Protein AF-A0A329RY60-F1 (afdb_monomer_lite)

Foldseek 3Di:
DDDDDDPPPPDDPPVPPPDDQDPVLLLLLLVLCVVQLDDDPVSLVSSLCVSQVPDDPPDDRDDSVRSVVVLVCLCPDDDPDHDPSSVSSVVSVVVSVVVVVVVVVVVVVVVVVVVVVVVVVVVVVVVVVVVVVVVVVVVVVVVVVCVVDDDDDDPPPPDPVVVVVVVVVVVVVVVVVVVVVVVVVVVVVVVVVVVVVVVVVVLQVVLVVVVVVVVVVVPPPPPDDDDDDDDDDDDDDDDDDDDDDDDDDDDDDDDDDDDDDDDDDDDDDDDDDDDPDVVVVVVVVVVVVVVVVVVVVVVVVVVVVVVVVVVVVVVVVVVVVVVVVLVVVLVVLVVVCVVCPPNRDPVSCCSPPVPPPPVVVVVPPDDDDDDDDDDDDDDDDDDDDDDDDDDDDDDDDDDDDDDDDDDDDDDDRDDDDDDDDDDDDDDDDDDDDDDDDDDDD

Radius of gyration: 41.17 Å; chains: 1; bounding box: 92×98×118 Å

InterPro domains:
  IPR049203 Domain of unknown function DUF6818 [PF20681] (38-106)

pLDDT: mean 71.87, std 23.71, range [28.42, 98.38]

Organism: NCBI:txid29920

Sequence (441 aa):
MSSTPTRVRSGRSSKFGTVNYSADEMRRLNAKVRAVLPLASEDWLRVAYQFNHLRPEAVPYREVESLKRKFKKMYCTRGKTLPDYIREAKELRKLINQRLDKVTARETEMETEQEAGDLALKLKLRQMEDEYHRTLEGKRAEAVVAVTSQGQEDRIATSTSGVIAMLRKSVERKRCAAEEQVLDENARVRRERKRRKMEQVLLSIHQEQRDLEVAERGNGAATEGDTEAVETENSLHDAELRTGQQVLPALSAGASTTSSLSVSLCQTTQPSSMQDTPFGMMEMLLQFMTAQQRENAQRLETDQARRVKERRDREERLHEKELRQQREHRELMLAMGTLLGDRFPDSLRHYLNGEDQHQQSTASISVSAPPTDRVVVPTQDKNAESSSSSTQSPAQKPPLSSTTTNRRDTEEDASAEGDCVKTRGEQQAGIRVHDATSAML

Secondary structure (DSSP, 8-state):
--------------TT--PPPPHHHHHHHHHHHHHH---SHHHHHHHHHHHHHT--TTSPP--HHHHHHHHHHHHH---SS--HHHHHHHHHHHHHHHHHHHHHHHHHHHHHHHHHHHHHHHHHHHHHHHHHHHHHHHHHHHHHHHTTS--S--SSS-HHHHHHHHHHHHHHHHHHHHHHHHHHHHHHHHHHHHHHHHHHHHHHHHHHHHHHHHHHHHHSSSS------------------------PPP-------------------PPP-----THHHHHHHHHHHHHHHHHHHHHHHHHHHHHHHHHHHHHHHHHHHHHHHHHHHHHHHHHHHHHHGGGS-HHHHHHHHTHHHHHHHHTTS---PPPP-------------------------------------------------------PPP--PPP------

Structure (mmCIF, N/CA/C/O backbone):
data_AF-A0A329RY60-F1
#
_entry.id   AF-A0A329RY60-F1
#
loop_
_atom_site.group_PDB
_atom_site.id
_atom_site.type_symbol
_atom_site.label_atom_id
_atom_site.label_alt_id
_atom_site.label_comp_id
_atom_site.label_asym_id
_atom_site.label_entity_id
_atom_site.label_seq_id
_atom_site.pdbx_PDB_ins_code
_atom_site.Cartn_x
_atom_site.Cartn_y
_atom_site.Cartn_z
_atom_site.occupancy
_atom_site.B_iso_or_equiv
_atom_site.auth_seq_id
_atom_site.auth_comp_id
_atom_site.auth_asym_id
_atom_site.auth_atom_id
_atom_site.pdbx_PDB_model_num
ATOM 1 N N . MET A 1 1 ? 19.234 -22.062 -63.913 1.00 45.31 1 MET A N 1
ATOM 2 C CA . MET A 1 1 ? 18.334 -21.988 -62.743 1.00 45.31 1 MET A CA 1
ATOM 3 C C . MET A 1 1 ? 19.077 -22.621 -61.580 1.00 45.31 1 MET A C 1
ATOM 5 O O . MET A 1 1 ? 19.127 -23.839 -61.502 1.00 45.31 1 MET A O 1
ATOM 9 N N . SER A 1 2 ? 19.757 -21.811 -60.771 1.00 46.94 2 SER A N 1
ATOM 10 C CA . SER A 1 2 ? 20.676 -22.298 -59.735 1.00 46.94 2 SER A CA 1
ATOM 11 C C . SER A 1 2 ? 20.158 -21.841 -58.377 1.00 46.94 2 SER A C 1
ATOM 13 O O . SER A 1 2 ? 20.358 -20.696 -57.981 1.00 46.94 2 SER A O 1
ATOM 15 N N . SER A 1 3 ? 19.424 -22.727 -57.707 1.00 52.16 3 SER A N 1
ATOM 16 C CA . SER A 1 3 ? 18.869 -22.497 -56.374 1.00 52.16 3 SER A CA 1
ATOM 17 C C . SER A 1 3 ? 19.981 -22.613 -55.335 1.00 52.16 3 SER A C 1
ATOM 19 O O . SER A 1 3 ? 20.473 -23.704 -55.058 1.00 52.16 3 SER A O 1
ATOM 21 N N . THR A 1 4 ? 20.398 -21.487 -54.763 1.00 46.25 4 THR A N 1
ATOM 22 C CA . THR A 1 4 ? 21.324 -21.459 -53.627 1.00 46.25 4 THR A CA 1
ATOM 23 C C . THR A 1 4 ? 20.592 -21.869 -52.344 1.00 46.25 4 THR A C 1
ATOM 25 O O . THR A 1 4 ? 19.560 -21.267 -52.034 1.00 46.25 4 THR A O 1
ATOM 28 N N . PRO A 1 5 ? 21.098 -22.843 -51.568 1.00 57.94 5 PRO A N 1
ATOM 29 C CA . PRO A 1 5 ? 20.473 -23.249 -50.317 1.00 57.94 5 PRO A CA 1
ATOM 30 C C . PRO A 1 5 ? 20.737 -22.202 -49.229 1.00 57.94 5 PRO A C 1
ATOM 32 O O . PRO A 1 5 ? 21.875 -21.948 -48.828 1.00 57.94 5 PRO A O 1
ATOM 35 N N . THR A 1 6 ? 19.667 -21.590 -48.731 1.00 45.56 6 THR A N 1
ATOM 36 C CA . THR A 1 6 ? 19.683 -20.672 -47.592 1.00 45.56 6 THR A CA 1
ATOM 37 C C . THR A 1 6 ? 20.055 -21.447 -46.329 1.00 45.56 6 THR A C 1
ATOM 39 O O . THR A 1 6 ? 19.266 -22.201 -45.763 1.00 45.56 6 THR A O 1
ATOM 42 N N . ARG A 1 7 ? 21.303 -21.274 -45.890 1.00 45.47 7 ARG A N 1
ATOM 43 C CA . ARG A 1 7 ? 21.869 -21.853 -44.669 1.00 45.47 7 ARG A CA 1
ATOM 44 C C . ARG A 1 7 ? 21.156 -21.274 -43.445 1.00 45.47 7 ARG A C 1
ATOM 46 O O . ARG A 1 7 ? 21.480 -20.181 -42.984 1.00 45.47 7 ARG A O 1
ATOM 53 N N . VAL A 1 8 ? 20.193 -22.020 -42.909 1.00 49.44 8 VAL A N 1
ATOM 54 C CA . VAL A 1 8 ? 19.503 -21.698 -41.655 1.00 49.44 8 VAL A CA 1
ATOM 55 C C . VAL A 1 8 ? 20.519 -21.814 -40.516 1.00 49.44 8 VAL A C 1
ATOM 57 O O . VAL A 1 8 ? 20.852 -22.906 -40.059 1.00 49.44 8 VAL A O 1
ATOM 60 N N . ARG A 1 9 ? 21.090 -20.682 -40.085 1.00 45.97 9 ARG A N 1
ATOM 61 C CA . ARG A 1 9 ? 21.931 -20.624 -38.882 1.00 45.97 9 ARG A CA 1
ATOM 62 C C . ARG A 1 9 ? 21.026 -20.827 -37.672 1.00 45.97 9 ARG A C 1
ATOM 64 O O . ARG A 1 9 ? 20.427 -19.882 -37.170 1.00 45.97 9 ARG A O 1
ATOM 71 N N . SER A 1 10 ? 20.937 -22.074 -37.220 1.00 50.34 10 SER A N 1
ATOM 72 C CA . SER A 1 10 ? 20.376 -22.419 -35.918 1.00 50.34 10 SER A CA 1
ATOM 73 C C . SER A 1 10 ? 21.294 -21.831 -34.844 1.00 50.34 10 SER A C 1
ATOM 75 O O . SER A 1 10 ? 22.371 -22.354 -34.552 1.00 50.34 10 SER A O 1
ATOM 77 N N . GLY A 1 11 ? 20.927 -20.646 -34.358 1.00 45.16 11 GLY A N 1
ATOM 78 C CA . GLY A 1 11 ? 21.633 -19.949 -33.295 1.00 45.16 11 GLY A CA 1
ATOM 79 C C . GLY A 1 11 ? 21.548 -20.756 -32.007 1.00 45.16 11 GLY A C 1
ATOM 80 O O . GLY A 1 11 ? 20.460 -21.123 -31.569 1.00 45.16 11 GLY A O 1
ATOM 81 N N . ARG A 1 12 ? 22.715 -21.028 -31.413 1.00 46.03 12 ARG A N 1
ATOM 82 C CA . ARG A 1 12 ? 22.879 -21.614 -30.080 1.00 46.03 12 ARG A CA 1
ATOM 83 C C . ARG A 1 12 ? 21.885 -20.984 -29.099 1.00 46.03 12 ARG A C 1
ATOM 85 O O . ARG A 1 12 ? 21.995 -19.808 -28.761 1.00 46.03 12 ARG A O 1
ATOM 92 N N . SER A 1 13 ? 20.939 -21.798 -28.640 1.00 42.16 13 SER A N 1
ATOM 93 C CA . SER A 1 13 ? 20.063 -21.518 -27.508 1.00 42.16 13 SER A CA 1
ATOM 94 C C . SER A 1 13 ? 20.931 -21.263 -26.272 1.00 42.16 13 SER A C 1
ATOM 96 O O . SER A 1 13 ? 21.461 -22.189 -25.656 1.00 42.16 13 SER A O 1
ATOM 98 N N . SER A 1 14 ? 21.123 -19.985 -25.940 1.00 43.16 14 SER A N 1
ATOM 99 C CA . SER A 1 14 ? 21.472 -19.591 -24.578 1.00 43.16 14 SER A CA 1
ATOM 100 C C . SER A 1 14 ? 20.342 -20.098 -23.688 1.00 43.16 14 SER A C 1
ATOM 102 O O . SER A 1 14 ? 19.174 -19.814 -23.954 1.00 43.16 14 SER A O 1
ATOM 104 N N . LYS A 1 15 ? 20.667 -20.894 -22.669 1.00 56.47 15 LYS A N 1
ATOM 105 C CA . LYS A 1 15 ? 19.678 -21.610 -21.846 1.00 56.47 15 LYS A CA 1
ATOM 106 C C . LYS A 1 15 ? 18.790 -20.679 -20.995 1.00 56.47 15 LYS A C 1
ATOM 108 O O . LYS A 1 15 ? 17.838 -21.154 -20.395 1.00 56.47 15 LYS A O 1
ATOM 113 N N . PHE A 1 16 ? 19.037 -19.366 -21.040 1.00 45.03 16 PHE A N 1
ATOM 114 C CA . PHE A 1 16 ? 18.145 -18.291 -20.581 1.00 45.03 16 PHE A CA 1
ATOM 115 C C . PHE A 1 16 ? 18.113 -17.110 -21.571 1.00 45.03 16 PHE A C 1
ATOM 117 O O . PHE A 1 16 ? 17.988 -15.947 -21.192 1.00 45.03 16 PHE A O 1
ATOM 124 N N . GLY A 1 17 ? 18.264 -17.390 -22.868 1.00 43.44 17 GLY A N 1
ATOM 125 C CA . GLY A 1 17 ? 18.201 -16.377 -23.914 1.00 43.44 17 GLY A CA 1
ATOM 126 C C . GLY A 1 17 ? 16.837 -15.697 -23.893 1.00 43.44 17 GLY A C 1
ATOM 127 O O . GLY A 1 17 ? 15.806 -16.351 -24.041 1.00 43.44 17 GLY A O 1
ATOM 128 N N . THR A 1 18 ? 16.822 -14.381 -23.701 1.00 52.31 18 THR A N 1
ATOM 129 C CA . THR A 1 18 ? 15.623 -13.547 -23.764 1.00 52.31 18 THR A CA 1
ATOM 130 C C . THR A 1 18 ? 15.006 -13.650 -25.158 1.00 52.31 18 THR A C 1
ATOM 132 O O . THR A 1 18 ? 15.324 -12.891 -26.069 1.00 52.31 18 THR A O 1
ATOM 135 N N . VAL A 1 19 ? 14.109 -14.624 -25.342 1.00 73.56 19 VAL A N 1
ATOM 136 C CA . VAL A 1 19 ? 13.348 -14.787 -26.584 1.00 73.56 19 VAL A CA 1
ATOM 137 C C . VAL A 1 19 ? 12.583 -13.490 -26.813 1.00 73.56 19 VAL A C 1
ATOM 139 O O . VAL A 1 19 ? 11.748 -13.111 -25.984 1.00 73.56 19 VAL A O 1
ATOM 142 N N . ASN A 1 20 ? 12.888 -12.797 -27.908 1.00 87.38 20 ASN A N 1
ATOM 143 C CA . ASN A 1 20 ? 12.215 -11.559 -28.274 1.00 87.38 20 ASN A CA 1
ATOM 144 C C . ASN A 1 20 ? 10.708 -11.803 -28.422 1.00 87.38 20 ASN A C 1
ATOM 146 O O . ASN A 1 20 ? 10.288 -12.805 -28.989 1.00 87.38 20 ASN A O 1
ATOM 150 N N . TYR A 1 21 ? 9.897 -10.874 -27.917 1.00 93.38 21 TYR A N 1
ATOM 151 C CA . TYR A 1 21 ? 8.447 -10.920 -28.099 1.00 93.38 21 TYR A CA 1
ATOM 152 C C . TYR A 1 21 ? 8.098 -10.700 -29.575 1.00 93.38 21 TYR A C 1
ATOM 154 O O . TYR A 1 21 ? 8.400 -9.636 -30.128 1.00 93.38 21 TYR A O 1
ATOM 162 N N . SER A 1 22 ? 7.427 -11.677 -30.172 1.00 94.31 22 SER A N 1
ATOM 163 C CA . SER A 1 22 ? 6.819 -11.607 -31.501 1.00 94.31 22 SER A CA 1
ATOM 164 C C . SER A 1 22 ? 5.682 -10.577 -31.566 1.00 94.31 22 SER A C 1
ATOM 166 O O . SER A 1 22 ? 5.142 -10.133 -30.547 1.00 94.31 22 SER A O 1
ATOM 168 N N . ALA A 1 23 ? 5.291 -10.183 -32.782 1.00 95.00 23 ALA A N 1
ATOM 169 C CA . ALA A 1 23 ? 4.187 -9.244 -32.995 1.00 95.00 23 ALA A CA 1
ATOM 170 C C . ALA A 1 23 ? 2.838 -9.782 -32.485 1.00 95.00 23 ALA A C 1
ATOM 172 O O . ALA A 1 23 ? 2.038 -9.016 -31.946 1.00 95.00 23 ALA A O 1
ATOM 173 N N . ASP A 1 24 ? 2.601 -11.090 -32.605 1.00 94.81 24 ASP A N 1
ATOM 174 C CA . ASP A 1 24 ? 1.405 -11.748 -32.071 1.00 94.81 24 ASP A CA 1
ATOM 175 C C . ASP A 1 24 ? 1.390 -11.755 -30.539 1.00 94.81 24 ASP A C 1
ATOM 177 O O . ASP A 1 24 ? 0.361 -11.462 -29.931 1.00 94.81 24 ASP A O 1
ATOM 181 N N . GLU A 1 25 ? 2.533 -12.012 -29.891 1.00 95.25 25 GLU A N 1
ATOM 182 C CA . GLU A 1 25 ? 2.645 -11.902 -28.431 1.00 95.25 25 GLU A CA 1
ATOM 183 C C . GLU A 1 25 ? 2.377 -10.472 -27.948 1.00 95.25 25 GLU A C 1
ATOM 185 O O . GLU A 1 25 ? 1.700 -10.290 -26.938 1.00 95.25 25 GLU A O 1
ATOM 190 N N . MET A 1 26 ? 2.865 -9.456 -28.669 1.00 96.94 26 MET A N 1
ATOM 191 C CA . MET A 1 26 ? 2.612 -8.049 -28.336 1.00 96.94 26 MET A CA 1
ATOM 192 C C . MET A 1 26 ? 1.127 -7.681 -28.471 1.00 96.94 26 MET A C 1
ATOM 194 O O . MET A 1 26 ? 0.567 -7.075 -27.557 1.00 96.94 26 MET A O 1
ATOM 198 N N . ARG A 1 27 ? 0.459 -8.112 -29.551 1.00 97.31 27 ARG A N 1
ATOM 199 C CA . ARG A 1 27 ? -0.997 -7.946 -29.718 1.00 97.31 27 ARG A CA 1
ATOM 200 C C . ARG A 1 27 ? -1.784 -8.668 -28.621 1.00 97.31 27 ARG A C 1
ATOM 202 O O . ARG A 1 27 ? -2.698 -8.094 -28.031 1.00 97.31 27 ARG A O 1
ATOM 209 N N . ARG A 1 28 ? -1.394 -9.901 -28.281 1.00 96.00 28 ARG A N 1
ATOM 210 C CA . ARG A 1 28 ? -2.017 -10.669 -27.192 1.00 96.00 28 ARG A CA 1
ATOM 211 C C . ARG A 1 28 ? -1.848 -9.973 -25.842 1.00 96.00 28 ARG A C 1
ATOM 213 O O . ARG A 1 28 ? -2.803 -9.919 -25.072 1.00 96.00 28 ARG A O 1
ATOM 220 N N . LEU A 1 29 ? -0.667 -9.419 -25.564 1.00 97.38 29 LEU A N 1
ATOM 221 C CA . LEU A 1 29 ? -0.410 -8.660 -24.340 1.00 97.38 29 LEU A CA 1
ATOM 222 C C . LEU A 1 29 ? -1.340 -7.445 -24.237 1.00 97.38 29 LEU A C 1
ATOM 224 O O . LEU A 1 29 ? -1.993 -7.281 -23.209 1.00 97.38 29 LEU A O 1
ATOM 228 N N . ASN A 1 30 ? -1.479 -6.652 -25.303 1.00 98.19 30 ASN A N 1
ATOM 229 C CA . ASN A 1 30 ? -2.420 -5.528 -25.325 1.00 98.19 30 ASN A CA 1
ATOM 230 C C . ASN A 1 30 ? -3.862 -5.971 -25.063 1.00 98.19 30 ASN A C 1
ATOM 232 O O . ASN A 1 30 ? -4.560 -5.334 -24.280 1.00 98.19 30 ASN A O 1
ATOM 236 N N . ALA A 1 31 ? -4.307 -7.082 -25.658 1.00 97.88 31 ALA A N 1
ATOM 237 C CA . ALA A 1 31 ? -5.650 -7.606 -25.422 1.00 97.88 31 ALA A CA 1
ATOM 238 C C . ALA A 1 31 ? -5.891 -7.948 -23.939 1.00 97.88 31 ALA A C 1
ATOM 240 O O . ALA A 1 31 ? -6.952 -7.632 -23.400 1.00 97.88 31 ALA A O 1
ATOM 241 N N . LYS A 1 32 ? -4.901 -8.539 -23.252 1.00 97.94 32 LYS A N 1
ATOM 242 C CA . LYS A 1 32 ? -5.007 -8.853 -21.814 1.00 97.94 32 LYS A CA 1
ATOM 243 C C . LYS A 1 32 ? -4.941 -7.605 -20.935 1.00 97.94 32 LYS A C 1
ATOM 245 O O . LYS A 1 32 ? -5.738 -7.469 -20.012 1.00 97.94 32 LYS A O 1
ATOM 250 N N . VAL A 1 33 ? -4.060 -6.660 -21.256 1.00 98.38 33 VAL A N 1
ATOM 251 C CA . VAL A 1 33 ? -3.988 -5.367 -20.557 1.00 98.38 33 VAL A CA 1
ATOM 252 C C . VAL A 1 33 ? -5.285 -4.575 -20.735 1.00 98.38 33 VAL A C 1
ATOM 254 O O . VAL A 1 33 ? -5.749 -3.970 -19.775 1.00 98.38 33 VAL A O 1
ATOM 257 N N . ARG A 1 34 ? -5.921 -4.624 -21.913 1.00 98.12 34 ARG A N 1
ATOM 258 C CA . ARG A 1 34 ? -7.237 -4.011 -22.146 1.00 98.12 34 ARG A CA 1
ATOM 259 C C . ARG A 1 34 ? -8.328 -4.623 -21.277 1.00 98.12 34 ARG A C 1
ATOM 261 O O . ARG A 1 34 ? -9.167 -3.889 -20.775 1.00 98.12 34 ARG A O 1
ATOM 268 N N . ALA A 1 35 ? -8.331 -5.944 -21.126 1.00 97.50 35 ALA A N 1
ATOM 269 C CA . ALA A 1 35 ? -9.354 -6.636 -20.349 1.00 97.50 35 ALA A CA 1
ATOM 270 C C . ALA A 1 35 ? -9.250 -6.335 -18.845 1.00 97.50 35 ALA A C 1
ATOM 272 O O . ALA A 1 35 ? -10.268 -6.217 -18.173 1.00 97.50 35 ALA A O 1
ATOM 273 N N . VAL A 1 36 ? -8.028 -6.208 -18.318 1.00 97.62 36 VAL A N 1
ATOM 274 C CA . VAL A 1 36 ? -7.795 -6.024 -16.875 1.00 97.62 36 VAL A CA 1
ATOM 275 C C . VAL A 1 36 ? -7.684 -4.544 -16.477 1.00 97.62 36 VAL A C 1
ATOM 277 O O . VAL A 1 36 ? -8.102 -4.175 -15.380 1.00 97.62 36 VAL A O 1
ATOM 280 N N . LEU A 1 37 ? -7.139 -3.694 -17.357 1.00 97.81 37 LEU A N 1
ATOM 281 C CA . LEU A 1 37 ? -6.757 -2.298 -17.089 1.00 97.81 37 LEU A CA 1
ATOM 282 C C . LEU A 1 37 ? -5.990 -2.153 -15.763 1.00 97.81 37 LEU A C 1
ATOM 284 O O . LEU A 1 37 ? -6.506 -1.531 -14.832 1.00 97.81 37 LEU A O 1
ATOM 288 N N . PRO A 1 38 ? -4.790 -2.751 -15.656 1.00 97.75 38 PRO A N 1
ATOM 289 C CA . PRO A 1 38 ? -4.107 -2.923 -14.383 1.00 97.75 38 PRO A CA 1
ATOM 290 C C . PRO A 1 38 ? -3.740 -1.583 -13.737 1.00 97.75 38 PRO A C 1
ATOM 292 O O . PRO A 1 38 ? -3.079 -0.756 -14.369 1.00 97.75 38 PRO A O 1
ATOM 295 N N . LEU A 1 39 ? -4.154 -1.397 -12.480 1.00 95.75 39 LEU A N 1
ATOM 296 C CA . LEU A 1 39 ? -3.794 -0.240 -11.653 1.00 95.75 39 LEU A CA 1
ATOM 297 C C . LEU A 1 39 ? -2.724 -0.609 -10.622 1.00 95.75 39 LEU A C 1
ATOM 299 O O . LEU A 1 39 ? -1.772 0.144 -10.434 1.00 95.75 39 LEU A O 1
ATOM 303 N N . ALA A 1 40 ? -2.865 -1.782 -9.999 1.00 95.12 40 ALA A N 1
ATOM 304 C CA . ALA A 1 40 ? -1.979 -2.268 -8.943 1.00 95.12 40 ALA A CA 1
ATOM 305 C C . ALA A 1 40 ? -1.124 -3.470 -9.389 1.00 95.12 40 ALA A C 1
ATOM 307 O O . ALA A 1 40 ? -1.312 -4.032 -10.475 1.00 95.12 40 ALA A O 1
ATOM 308 N N . SER A 1 41 ? -0.176 -3.883 -8.542 1.00 93.44 41 SER A N 1
ATOM 309 C CA . SER A 1 41 ? 0.667 -5.073 -8.743 1.00 93.44 41 SER A CA 1
ATOM 310 C C . SER A 1 41 ? -0.156 -6.347 -8.924 1.00 93.44 41 SER A C 1
ATOM 312 O O . SER A 1 41 ? 0.159 -7.182 -9.771 1.00 93.44 41 SER A O 1
ATOM 314 N N . GLU A 1 42 ? -1.252 -6.478 -8.182 1.00 96.44 42 GLU A N 1
ATOM 315 C CA . GLU A 1 42 ? -2.107 -7.664 -8.183 1.00 96.44 42 GLU A CA 1
ATOM 316 C C . GLU A 1 42 ? -2.851 -7.817 -9.517 1.00 96.44 42 GLU A C 1
ATOM 318 O O . GLU A 1 42 ? -3.086 -8.929 -9.993 1.00 96.44 42 GLU A O 1
ATOM 323 N N . ASP A 1 43 ? -3.179 -6.708 -10.179 1.00 97.69 43 ASP A N 1
ATOM 324 C CA . ASP A 1 43 ? -3.806 -6.745 -11.499 1.00 97.69 43 ASP A CA 1
ATOM 325 C C . ASP A 1 43 ? -2.834 -7.252 -12.567 1.00 97.69 43 ASP A C 1
ATOM 327 O O . ASP A 1 43 ? -3.223 -7.984 -13.481 1.00 97.69 43 ASP A O 1
ATOM 331 N N . TRP A 1 44 ? -1.548 -6.930 -12.430 1.00 98.00 44 TRP A N 1
ATOM 332 C CA . TRP A 1 44 ? -0.509 -7.462 -13.305 1.00 98.00 44 TRP A CA 1
ATOM 333 C C . TRP A 1 44 ? -0.312 -8.973 -13.135 1.00 98.00 44 TRP A C 1
ATOM 335 O O . TRP A 1 44 ? -0.039 -9.650 -14.130 1.00 98.00 44 TRP A O 1
ATOM 345 N N . LEU A 1 45 ? -0.547 -9.530 -11.938 1.00 97.62 45 LEU A N 1
ATOM 346 C CA . LEU A 1 45 ? -0.615 -10.986 -11.741 1.00 97.62 45 LEU A CA 1
ATOM 347 C C . LEU A 1 45 ? -1.748 -11.603 -12.570 1.00 97.62 45 LEU A C 1
ATOM 349 O O . LEU A 1 45 ? -1.536 -12.612 -13.243 1.00 97.62 45 LEU A O 1
ATOM 353 N N . ARG A 1 46 ? -2.933 -10.974 -12.597 1.00 97.81 46 ARG A N 1
ATOM 354 C CA . ARG A 1 46 ? -4.060 -11.444 -13.428 1.00 97.81 46 ARG A CA 1
ATOM 355 C C . ARG A 1 46 ? -3.735 -11.371 -14.918 1.00 97.81 46 ARG A C 1
ATOM 357 O O . ARG A 1 46 ? -4.050 -12.308 -15.651 1.00 97.81 46 ARG A O 1
ATOM 364 N N . VAL A 1 47 ? -3.083 -10.295 -15.369 1.00 98.06 47 VAL A N 1
ATOM 365 C CA . VAL A 1 47 ? -2.616 -10.168 -16.762 1.00 98.06 47 VAL A CA 1
ATOM 366 C C . VAL A 1 47 ? -1.645 -11.297 -17.104 1.00 98.06 47 VAL A C 1
ATOM 368 O O . VAL A 1 47 ? -1.822 -11.953 -18.130 1.00 98.06 47 VAL A O 1
ATOM 371 N N . ALA A 1 48 ? -0.654 -11.559 -16.248 1.00 97.62 48 ALA A N 1
ATOM 372 C CA . ALA A 1 48 ? 0.327 -12.619 -16.461 1.00 97.62 48 ALA A CA 1
ATOM 373 C C . ALA A 1 48 ? -0.325 -14.006 -16.484 1.00 97.62 48 ALA A C 1
ATOM 375 O O . ALA A 1 48 ? -0.055 -14.797 -17.389 1.00 97.62 48 ALA A O 1
ATOM 376 N N . TYR A 1 49 ? -1.242 -14.275 -15.554 1.00 97.56 49 TYR A N 1
ATOM 377 C CA . TYR A 1 49 ? -2.014 -15.512 -15.529 1.00 97.56 49 TYR A CA 1
ATOM 378 C C . TYR A 1 49 ? -2.784 -15.709 -16.841 1.00 97.56 49 TYR A C 1
ATOM 380 O O . TYR A 1 49 ? -2.596 -16.714 -17.520 1.00 97.56 49 TYR A O 1
ATOM 388 N N . GLN A 1 50 ? -3.573 -14.720 -17.275 1.00 96.81 50 GLN A N 1
ATOM 389 C CA . GLN A 1 50 ? -4.343 -14.816 -18.522 1.00 96.81 50 GLN A CA 1
ATOM 390 C C . GLN A 1 50 ? -3.464 -14.897 -19.778 1.00 96.81 50 GLN A C 1
ATOM 392 O O . GLN A 1 50 ? -3.866 -15.495 -20.779 1.00 96.81 50 GLN A O 1
ATOM 397 N N . PHE A 1 51 ? -2.288 -14.268 -19.759 1.00 96.56 51 PHE A N 1
ATOM 398 C CA . PHE A 1 51 ? -1.338 -14.301 -20.866 1.00 96.56 51 PHE A CA 1
ATOM 399 C C . PHE A 1 51 ? -0.670 -15.673 -21.009 1.00 96.56 51 PHE A C 1
ATOM 401 O O . PHE A 1 51 ? -0.486 -16.137 -22.136 1.00 96.56 51 PHE A O 1
ATOM 408 N N . ASN A 1 52 ? -0.319 -16.305 -19.885 1.00 96.56 52 ASN A N 1
ATOM 409 C CA . ASN A 1 52 ? 0.360 -17.599 -19.845 1.00 96.56 52 ASN A CA 1
ATOM 410 C C . ASN A 1 52 ? -0.607 -18.790 -19.923 1.00 96.56 52 ASN A C 1
ATOM 412 O O . ASN A 1 52 ? -0.218 -19.833 -20.435 1.00 96.56 52 ASN A O 1
ATOM 416 N N . HIS A 1 53 ? -1.851 -18.644 -19.459 1.00 93.94 53 HIS A N 1
ATOM 417 C CA . HIS A 1 53 ? -2.837 -19.729 -19.456 1.00 93.94 53 HIS A CA 1
ATOM 418 C C . HIS A 1 53 ? -3.274 -20.142 -20.870 1.00 93.94 53 HIS A C 1
ATOM 420 O O . HIS A 1 53 ? -3.428 -21.323 -21.149 1.00 93.94 53 HIS A O 1
ATOM 426 N N . LEU A 1 54 ? -3.421 -19.179 -21.788 1.00 86.38 54 LEU A N 1
ATOM 427 C CA . LEU A 1 54 ? -3.837 -19.419 -23.182 1.00 86.38 54 LEU A CA 1
ATOM 428 C C . LEU A 1 54 ? -2.650 -19.422 -24.156 1.00 86.38 54 LEU A C 1
ATOM 430 O O . LEU A 1 54 ? -2.745 -18.957 -25.294 1.00 86.38 54 LEU A O 1
ATOM 434 N N . ARG A 1 55 ? -1.488 -19.853 -23.677 1.00 88.12 55 ARG A N 1
ATOM 435 C CA . ARG A 1 55 ? -0.232 -19.771 -24.412 1.00 88.12 55 ARG A CA 1
ATOM 436 C C . ARG A 1 55 ? -0.029 -21.036 -25.263 1.00 88.12 55 ARG A C 1
ATOM 438 O O . ARG A 1 55 ? -0.110 -22.129 -24.712 1.00 88.12 55 ARG A O 1
ATOM 445 N N . PRO A 1 56 ? 0.309 -20.918 -26.562 1.00 88.00 56 PRO A N 1
ATOM 446 C CA . PRO A 1 56 ? 0.785 -22.059 -27.340 1.00 88.00 56 PRO A CA 1
ATOM 447 C C . PRO A 1 56 ? 2.034 -22.670 -26.698 1.00 88.00 56 PRO A C 1
ATOM 449 O O . PRO A 1 56 ? 2.871 -21.944 -26.157 1.00 88.00 56 PRO A O 1
ATOM 452 N N . GLU A 1 57 ? 2.195 -23.986 -26.796 1.00 87.25 57 GLU A N 1
ATOM 453 C CA . GLU A 1 57 ? 3.301 -24.712 -26.158 1.00 87.25 57 GLU A CA 1
ATOM 454 C C . GLU A 1 57 ? 4.685 -24.174 -26.569 1.00 87.25 57 GLU A C 1
ATOM 456 O O . GLU A 1 57 ? 5.579 -24.060 -25.734 1.00 87.25 57 GLU A O 1
ATOM 461 N N . ALA A 1 58 ? 4.815 -23.717 -27.821 1.00 85.38 58 ALA A N 1
ATOM 462 C CA . ALA A 1 58 ? 6.038 -23.142 -28.387 1.00 85.38 58 ALA A CA 1
ATOM 463 C C . ALA A 1 58 ? 6.431 -21.758 -27.832 1.00 85.38 58 ALA A C 1
ATOM 465 O O . ALA A 1 58 ? 7.571 -21.324 -28.001 1.00 85.38 58 ALA A O 1
ATOM 466 N N . VAL A 1 59 ? 5.505 -21.026 -27.208 1.00 86.00 59 VAL A N 1
ATOM 467 C CA . VAL A 1 59 ? 5.810 -19.712 -26.629 1.00 86.00 59 VAL A CA 1
ATOM 468 C C . VAL A 1 59 ? 6.351 -19.930 -25.212 1.00 86.00 59 VAL A C 1
ATOM 470 O O . VAL A 1 59 ? 5.769 -20.711 -24.472 1.00 86.00 59 VAL A O 1
ATOM 473 N N . PRO A 1 60 ? 7.442 -19.280 -24.782 1.00 90.56 60 PRO A N 1
ATOM 474 C CA . PRO A 1 60 ? 7.961 -19.455 -23.428 1.00 90.56 60 PRO A CA 1
ATOM 475 C C . PRO A 1 60 ? 7.085 -18.756 -22.380 1.00 90.56 60 PRO A C 1
ATOM 477 O O . PRO A 1 60 ? 6.371 -17.791 -22.670 1.00 90.56 60 PRO A O 1
ATOM 480 N N . TYR A 1 61 ? 7.162 -19.232 -21.136 1.00 94.62 61 TYR A N 1
ATOM 481 C CA . TYR A 1 61 ? 6.513 -18.583 -19.996 1.00 94.62 61 TYR A CA 1
ATOM 482 C C . TYR A 1 61 ? 7.073 -17.172 -19.793 1.00 94.62 61 TYR A C 1
ATOM 484 O O . TYR A 1 61 ? 8.282 -16.963 -19.913 1.00 94.62 61 TYR A O 1
ATOM 492 N N . ARG A 1 62 ? 6.202 -16.200 -19.497 1.00 95.19 62 ARG A N 1
ATOM 493 C CA . ARG A 1 62 ? 6.607 -14.812 -19.241 1.00 95.19 62 ARG A CA 1
ATOM 494 C C . ARG A 1 62 ? 6.186 -14.375 -17.850 1.00 95.19 62 ARG A C 1
ATOM 496 O O . ARG A 1 62 ? 5.004 -14.390 -17.516 1.00 95.19 62 ARG A O 1
ATOM 503 N N . GLU A 1 63 ? 7.162 -13.941 -17.070 1.00 96.44 63 GLU A N 1
ATOM 504 C CA . GLU A 1 63 ? 6.939 -13.352 -15.756 1.00 96.44 63 GLU A CA 1
ATOM 505 C C . GLU A 1 63 ? 6.267 -11.983 -15.841 1.00 96.44 63 GLU A C 1
ATOM 507 O O . GLU A 1 63 ? 6.350 -11.271 -16.848 1.00 96.44 63 GLU A O 1
ATOM 512 N N . VAL A 1 64 ? 5.647 -11.598 -14.730 1.00 97.56 64 VAL A N 1
ATOM 513 C CA . VAL A 1 64 ? 4.902 -10.347 -14.560 1.00 97.56 64 VAL A CA 1
ATOM 514 C C . VAL A 1 64 ? 5.771 -9.141 -14.904 1.00 97.56 64 VAL A C 1
ATOM 516 O O . VAL A 1 64 ? 5.380 -8.303 -15.719 1.00 97.56 64 VAL A O 1
ATOM 519 N N . GLU A 1 65 ? 6.991 -9.094 -14.369 1.00 96.94 65 GLU A N 1
ATOM 520 C CA . GLU A 1 65 ? 7.914 -7.984 -14.608 1.00 96.94 65 GLU A CA 1
ATOM 521 C C . GLU A 1 65 ? 8.408 -7.932 -16.056 1.00 96.94 65 GLU A C 1
ATOM 523 O O . GLU A 1 65 ? 8.558 -6.853 -16.633 1.00 96.94 65 GLU A O 1
ATOM 528 N N . SER A 1 66 ? 8.568 -9.088 -16.707 1.00 96.00 66 SER A N 1
ATOM 529 C CA . SER A 1 66 ? 8.893 -9.149 -18.137 1.00 96.00 66 SER A CA 1
ATOM 530 C C . SER A 1 66 ? 7.777 -8.539 -18.992 1.00 96.00 66 SER A C 1
ATOM 532 O O . SER A 1 66 ? 8.051 -7.740 -19.895 1.00 96.00 66 SER A O 1
ATOM 534 N N . LEU A 1 67 ? 6.515 -8.847 -18.674 1.00 97.06 67 LEU A N 1
ATOM 535 C CA . LEU A 1 67 ? 5.346 -8.287 -19.357 1.00 97.06 67 LEU A CA 1
ATOM 536 C C . LEU A 1 67 ? 5.204 -6.781 -19.098 1.00 97.06 67 LEU A C 1
ATOM 538 O O . LEU A 1 67 ? 4.998 -6.026 -20.051 1.00 97.06 67 LEU A O 1
ATOM 542 N N . LYS A 1 68 ? 5.387 -6.328 -17.849 1.00 97.69 68 LYS A N 1
ATOM 543 C CA . LYS A 1 68 ? 5.387 -4.900 -17.476 1.00 97.69 68 LYS A CA 1
ATOM 544 C C . LYS A 1 68 ? 6.453 -4.126 -18.241 1.00 97.69 68 LYS A C 1
ATOM 546 O O . LYS A 1 68 ? 6.133 -3.143 -18.914 1.00 97.69 68 LYS A O 1
ATOM 551 N N . ARG A 1 69 ? 7.708 -4.593 -18.213 1.00 97.56 69 ARG A N 1
ATOM 552 C CA . ARG A 1 69 ? 8.824 -3.975 -18.950 1.00 97.56 69 ARG A CA 1
ATOM 553 C C . ARG A 1 69 ? 8.550 -3.940 -20.447 1.00 97.56 69 ARG A C 1
ATOM 555 O O . ARG A 1 69 ? 8.773 -2.910 -21.089 1.00 97.56 69 ARG A O 1
ATOM 562 N N . LYS A 1 70 ? 8.025 -5.029 -21.018 1.00 97.38 70 LYS A N 1
ATOM 563 C CA . LYS A 1 70 ? 7.692 -5.075 -22.445 1.00 97.38 70 LYS A CA 1
ATOM 564 C C . LYS A 1 70 ? 6.574 -4.094 -22.797 1.00 97.38 70 LYS A C 1
ATOM 566 O O . LYS A 1 70 ? 6.734 -3.348 -23.761 1.00 97.38 70 LYS A O 1
ATOM 571 N N . PHE A 1 71 ? 5.494 -4.043 -22.021 1.00 98.25 71 PHE A N 1
ATOM 572 C CA . PHE A 1 71 ? 4.399 -3.090 -22.217 1.00 98.25 71 PHE A CA 1
ATOM 573 C C . PHE A 1 71 ? 4.875 -1.637 -22.090 1.00 98.25 71 PHE A C 1
ATOM 575 O O . PHE A 1 71 ? 4.590 -0.824 -22.971 1.00 98.25 71 PHE A O 1
ATOM 582 N N . LYS A 1 72 ? 5.698 -1.337 -21.072 1.00 98.06 72 LYS A N 1
ATOM 583 C CA . LYS A 1 72 ? 6.382 -0.043 -20.899 1.00 98.06 72 LYS A CA 1
ATOM 584 C C . LYS A 1 72 ? 7.181 0.344 -22.132 1.00 98.06 72 LYS A C 1
ATOM 586 O O . LYS A 1 72 ? 6.992 1.429 -22.678 1.00 98.06 72 LYS A O 1
ATOM 591 N N . LYS A 1 73 ? 8.005 -0.574 -22.636 1.00 97.38 73 LYS A N 1
ATOM 592 C CA . LYS A 1 73 ? 8.776 -0.361 -23.864 1.00 97.38 73 LYS A CA 1
ATOM 593 C C . LYS A 1 73 ? 7.873 -0.082 -25.071 1.00 97.38 73 LYS A C 1
ATOM 595 O O . LYS A 1 73 ? 8.193 0.812 -25.853 1.00 97.38 73 LYS A O 1
ATOM 600 N N . MET A 1 74 ? 6.745 -0.785 -25.214 1.00 97.62 74 MET A N 1
ATOM 601 C CA . MET A 1 74 ? 5.799 -0.547 -26.312 1.00 97.62 74 MET A CA 1
ATOM 602 C C . MET A 1 74 ? 5.243 0.878 -26.271 1.00 97.62 74 MET A C 1
ATOM 604 O O . MET A 1 74 ? 5.471 1.632 -27.213 1.00 97.62 74 MET A O 1
ATOM 608 N N . TYR A 1 75 ? 4.588 1.300 -25.184 1.00 97.69 75 TYR A N 1
ATOM 609 C CA . TYR A 1 75 ? 3.963 2.628 -25.173 1.00 97.69 75 TYR A CA 1
ATOM 610 C C . TYR A 1 75 ? 4.980 3.784 -25.128 1.00 97.69 75 TYR A C 1
ATOM 612 O O . TYR A 1 75 ? 4.664 4.887 -25.575 1.00 97.69 75 TYR A O 1
ATOM 620 N N . CYS A 1 76 ? 6.208 3.557 -24.647 1.00 97.25 76 CYS A N 1
ATOM 621 C CA . CYS A 1 76 ? 7.282 4.555 -24.691 1.00 97.25 76 CYS A 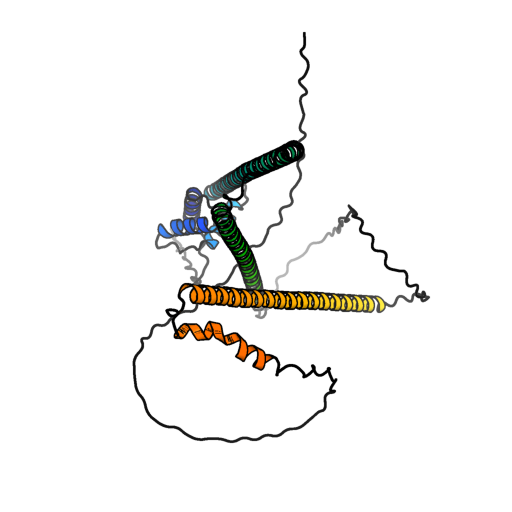CA 1
ATOM 622 C C . CYS A 1 76 ? 7.943 4.692 -26.073 1.00 97.25 76 CYS A C 1
ATOM 624 O O . CYS A 1 76 ? 8.657 5.669 -26.300 1.00 97.25 76 CYS A O 1
ATOM 626 N N . THR A 1 77 ? 7.725 3.752 -27.000 1.00 96.44 77 THR A N 1
ATOM 627 C CA . THR A 1 77 ? 8.353 3.794 -28.329 1.00 96.44 77 THR A CA 1
ATOM 628 C C . THR A 1 77 ? 7.926 5.056 -29.089 1.00 96.44 77 THR A C 1
ATOM 630 O O . THR A 1 77 ? 6.735 5.365 -29.217 1.00 96.44 77 THR A O 1
ATOM 633 N N . ARG A 1 78 ? 8.903 5.813 -29.599 1.00 95.38 78 ARG A N 1
ATOM 634 C CA . ARG A 1 78 ? 8.700 7.045 -30.379 1.00 95.38 78 ARG A CA 1
ATOM 635 C C . ARG A 1 78 ? 8.993 6.768 -31.853 1.00 95.38 78 ARG A C 1
ATOM 637 O O . ARG A 1 78 ? 9.912 6.025 -32.166 1.00 95.38 78 ARG A O 1
ATOM 644 N N . GLY A 1 79 ? 8.203 7.352 -32.746 1.00 92.44 79 GLY A N 1
ATOM 645 C CA . GLY A 1 79 ? 8.337 7.167 -34.190 1.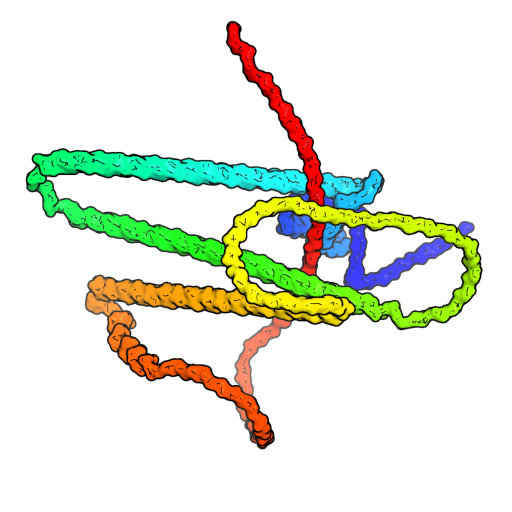00 92.44 79 GLY A CA 1
ATOM 646 C C . GLY A 1 79 ? 7.176 7.817 -34.935 1.00 92.44 79 GLY A C 1
ATOM 647 O O . GLY A 1 79 ? 6.098 7.973 -34.360 1.00 92.44 79 GLY A O 1
ATOM 648 N N . LYS A 1 80 ? 7.410 8.217 -36.192 1.00 90.12 80 LYS A N 1
ATOM 649 C CA . LYS A 1 80 ? 6.381 8.805 -37.071 1.00 90.12 80 LYS A CA 1
ATOM 650 C C . LYS A 1 80 ? 5.410 7.732 -37.581 1.00 90.12 80 LYS A C 1
ATOM 652 O O . LYS A 1 80 ? 4.205 7.944 -37.585 1.00 90.12 80 LYS A O 1
ATOM 657 N N . THR A 1 81 ? 5.934 6.560 -37.935 1.00 95.50 81 THR A N 1
ATOM 658 C CA . THR A 1 81 ? 5.180 5.388 -38.393 1.00 95.50 81 THR A CA 1
ATOM 659 C C . THR A 1 81 ? 5.237 4.295 -37.325 1.00 95.50 81 THR A C 1
ATOM 661 O O . THR A 1 81 ? 6.223 3.576 -37.184 1.00 95.50 81 THR A O 1
ATOM 664 N N . LEU A 1 82 ? 4.189 4.208 -36.503 1.00 95.25 82 LEU A N 1
ATOM 665 C CA . LEU A 1 82 ? 4.104 3.234 -35.412 1.00 95.25 82 LEU A CA 1
ATOM 666 C C . LEU A 1 82 ? 3.248 2.032 -35.841 1.00 95.25 82 LEU A C 1
ATOM 668 O O . LEU A 1 82 ? 2.108 2.251 -36.267 1.00 95.25 82 LEU A O 1
ATOM 672 N N . PRO A 1 83 ? 3.741 0.788 -35.670 1.00 96.69 83 PRO A N 1
ATOM 673 C CA . PRO A 1 83 ? 2.926 -0.415 -35.813 1.00 96.69 83 PRO A CA 1
ATOM 674 C C . PRO A 1 83 ? 1.669 -0.363 -34.937 1.00 96.69 83 PRO A C 1
ATOM 676 O O . PRO A 1 83 ? 1.694 0.208 -33.842 1.00 96.69 83 PRO A O 1
ATOM 679 N N . ASP A 1 84 ? 0.584 -0.997 -35.384 1.00 97.69 84 ASP A N 1
ATOM 680 C CA . ASP A 1 84 ? -0.733 -0.868 -34.742 1.00 97.69 84 ASP A CA 1
ATOM 681 C C . ASP A 1 84 ? -0.732 -1.304 -33.270 1.00 97.69 84 ASP A C 1
ATOM 683 O O . ASP A 1 84 ? -1.273 -0.602 -32.419 1.00 97.69 84 ASP A O 1
ATOM 687 N N . TYR A 1 85 ? -0.013 -2.376 -32.925 1.00 97.19 85 TYR A N 1
ATOM 688 C CA . TYR A 1 85 ? 0.124 -2.827 -31.534 1.00 97.19 85 TYR A CA 1
ATOM 689 C C . TYR A 1 85 ? 0.853 -1.809 -30.633 1.00 97.19 85 TYR A C 1
ATOM 691 O O . TYR A 1 85 ? 0.636 -1.777 -29.424 1.00 97.19 85 TYR A O 1
ATOM 699 N N . ILE A 1 86 ? 1.708 -0.941 -31.183 1.00 97.94 86 ILE A N 1
ATOM 700 C CA . ILE A 1 86 ? 2.344 0.136 -30.408 1.00 97.94 86 ILE A CA 1
ATOM 701 C C . ILE A 1 86 ? 1.362 1.287 -30.183 1.00 97.94 86 ILE A C 1
ATOM 703 O O . ILE A 1 86 ? 1.312 1.850 -29.087 1.00 97.94 86 ILE A O 1
ATOM 707 N N . ARG A 1 87 ? 0.574 1.634 -31.207 1.00 97.94 87 ARG A N 1
ATOM 708 C CA . ARG A 1 87 ? -0.479 2.657 -31.107 1.00 97.94 87 ARG A CA 1
ATOM 709 C C . ARG A 1 87 ? -1.507 2.265 -30.051 1.00 97.94 87 ARG A C 1
ATOM 711 O O . ARG A 1 87 ? -1.801 3.045 -29.152 1.00 97.94 87 ARG A O 1
ATOM 718 N N . GLU A 1 88 ? -1.930 1.012 -30.098 1.00 98.12 88 GLU A N 1
ATOM 719 C CA . GLU A 1 88 ? -2.853 0.416 -29.147 1.00 98.12 88 GLU A CA 1
ATOM 720 C C . GLU A 1 88 ? -2.312 0.436 -27.708 1.00 98.12 88 GLU A C 1
ATOM 722 O O . GLU A 1 88 ? -3.014 0.843 -26.786 1.00 98.12 88 GLU A O 1
ATOM 727 N N . ALA A 1 89 ? -1.040 0.082 -27.494 1.00 98.19 89 ALA A N 1
ATOM 728 C CA . ALA A 1 89 ? -0.428 0.147 -26.164 1.00 98.19 89 ALA A CA 1
ATOM 729 C C . ALA A 1 89 ? -0.440 1.578 -25.586 1.00 98.19 89 ALA A C 1
ATOM 731 O O . ALA A 1 89 ? -0.638 1.766 -24.383 1.00 98.19 89 ALA A O 1
ATOM 732 N N . LYS A 1 90 ? -0.264 2.602 -26.434 1.00 98.38 90 LYS A N 1
ATOM 733 C CA . LYS A 1 90 ? -0.361 4.014 -26.023 1.00 98.38 90 LYS A CA 1
ATOM 734 C C . LYS A 1 90 ? -1.783 4.409 -25.639 1.00 98.38 90 LYS A C 1
ATOM 736 O O . LYS A 1 90 ? -1.958 5.127 -24.656 1.00 98.38 90 LYS A O 1
ATOM 741 N N . GLU A 1 91 ? -2.785 3.951 -26.379 1.00 98.19 91 GLU A N 1
ATOM 742 C CA . GLU A 1 91 ? -4.196 4.168 -26.039 1.00 98.19 91 GLU A CA 1
ATOM 743 C C . GLU A 1 91 ? -4.561 3.486 -24.720 1.00 98.19 91 GLU A C 1
ATOM 745 O O . GLU A 1 91 ? -5.152 4.113 -23.843 1.00 98.19 91 GLU A O 1
ATOM 750 N N . LEU A 1 92 ? -4.111 2.246 -24.518 1.00 98.31 92 LEU A N 1
ATOM 751 C CA . LEU A 1 92 ? -4.289 1.532 -23.256 1.00 98.31 92 LEU A CA 1
ATOM 752 C C . LEU A 1 92 ? -3.620 2.253 -22.091 1.00 98.31 92 LEU A C 1
ATOM 754 O O . LEU A 1 92 ? -4.211 2.346 -21.019 1.00 98.31 92 LEU A O 1
ATOM 758 N N . ARG A 1 93 ? -2.432 2.837 -22.291 1.00 98.06 93 ARG A N 1
ATOM 759 C CA . ARG A 1 93 ? -1.799 3.653 -21.250 1.00 98.06 93 ARG A CA 1
ATOM 760 C C . ARG A 1 93 ? -2.658 4.862 -20.866 1.00 98.06 93 ARG A C 1
ATOM 762 O O . ARG A 1 93 ? -2.748 5.172 -19.680 1.00 98.06 93 ARG A O 1
ATOM 769 N N . LYS A 1 94 ? -3.300 5.522 -21.836 1.00 98.06 94 LYS A N 1
ATOM 770 C CA . LYS A 1 94 ? -4.236 6.627 -21.563 1.00 98.06 94 LYS A CA 1
ATOM 771 C C . LYS A 1 94 ? -5.461 6.145 -20.787 1.00 98.06 94 LYS A C 1
ATOM 773 O O . LYS A 1 94 ? -5.838 6.799 -19.825 1.00 98.06 94 LYS A O 1
ATOM 778 N N . LEU A 1 95 ? -6.034 4.999 -21.157 1.00 97.94 95 LEU A N 1
ATOM 779 C CA . LEU A 1 95 ? -7.185 4.414 -20.457 1.00 97.94 95 LEU A CA 1
ATOM 780 C C . LEU A 1 95 ? -6.852 4.006 -19.017 1.00 97.94 95 LEU A C 1
ATOM 782 O O . LEU A 1 95 ? -7.648 4.253 -18.117 1.00 97.94 95 LEU A O 1
ATOM 786 N N . ILE A 1 96 ? -5.669 3.428 -18.787 1.00 97.75 96 ILE A N 1
ATOM 787 C CA . ILE A 1 96 ? -5.187 3.092 -17.439 1.00 97.75 96 ILE A CA 1
ATOM 788 C C . ILE A 1 96 ? -5.048 4.362 -16.595 1.00 97.75 96 ILE A C 1
ATOM 790 O O . ILE A 1 96 ? -5.571 4.405 -15.487 1.00 97.75 96 ILE A O 1
ATOM 794 N N . ASN A 1 97 ? -4.408 5.409 -17.128 1.00 97.25 97 ASN A N 1
ATOM 795 C CA . ASN A 1 97 ? -4.283 6.685 -16.417 1.00 97.25 97 ASN A CA 1
ATOM 796 C C . ASN A 1 97 ? -5.663 7.313 -16.143 1.00 97.25 97 ASN A C 1
ATOM 798 O O . ASN A 1 97 ? -5.931 7.715 -15.023 1.00 97.25 97 ASN A O 1
ATOM 802 N N . GLN A 1 98 ? -6.580 7.307 -17.116 1.00 97.06 98 GLN A N 1
ATOM 803 C CA . GLN A 1 98 ? -7.936 7.832 -16.925 1.00 97.06 98 GLN A CA 1
ATOM 804 C C . GLN A 1 98 ? -8.705 7.065 -15.841 1.00 97.06 98 GLN A C 1
ATOM 806 O O . GLN A 1 98 ? -9.495 7.646 -15.099 1.00 97.06 98 GLN A O 1
ATOM 811 N N . ARG A 1 99 ? -8.515 5.744 -15.757 1.00 94.81 99 ARG A N 1
ATOM 812 C CA . ARG A 1 99 ? -9.097 4.931 -14.687 1.00 94.81 99 ARG A CA 1
ATOM 813 C C . ARG A 1 99 ? -8.478 5.287 -13.336 1.00 94.81 99 ARG A C 1
ATOM 815 O O . ARG A 1 99 ? -9.224 5.380 -12.370 1.00 94.81 99 ARG A O 1
ATOM 822 N N . LEU A 1 100 ? -7.163 5.498 -13.282 1.00 94.56 100 LEU A N 1
ATOM 823 C CA . LEU A 1 100 ? -6.465 5.920 -12.069 1.00 94.56 100 LEU A CA 1
ATOM 824 C C . LEU A 1 100 ? -7.009 7.260 -11.563 1.00 94.56 100 LEU A C 1
ATOM 826 O O . LEU A 1 100 ? -7.437 7.326 -10.419 1.00 94.56 100 LEU A O 1
ATOM 830 N N . ASP A 1 101 ? -7.111 8.260 -12.442 1.00 92.50 101 ASP A N 1
ATOM 831 C CA . ASP A 1 101 ? -7.629 9.592 -12.103 1.00 92.50 101 ASP A CA 1
ATOM 832 C C . ASP A 1 101 ? -9.068 9.522 -11.552 1.00 92.50 101 ASP A C 1
ATOM 834 O O . ASP A 1 101 ? -9.425 10.211 -10.597 1.00 92.50 101 ASP A O 1
ATOM 838 N N . LYS A 1 102 ? -9.905 8.642 -12.121 1.00 93.25 102 LYS A N 1
ATOM 839 C CA . LYS A 1 102 ? -11.276 8.396 -11.637 1.00 93.25 102 LYS A CA 1
ATOM 840 C C . LYS A 1 102 ? -11.317 7.723 -10.267 1.00 93.25 102 LYS A C 1
ATOM 842 O O . LYS A 1 102 ? -12.228 8.001 -9.495 1.00 93.25 102 LYS A O 1
ATOM 847 N N . VAL A 1 103 ? -10.394 6.803 -9.988 1.00 91.56 103 VAL A N 1
ATOM 848 C CA . VAL A 1 103 ? -10.305 6.147 -8.674 1.00 91.56 103 VAL A CA 1
ATOM 849 C C . VAL A 1 103 ? -9.871 7.166 -7.627 1.00 91.56 103 VAL A C 1
ATOM 851 O O . VAL A 1 103 ? -10.546 7.294 -6.614 1.00 91.56 103 VAL A O 1
ATOM 854 N N . THR A 1 104 ? -8.843 7.964 -7.920 1.00 88.19 104 THR A N 1
ATOM 855 C CA . THR A 1 104 ? -8.369 9.005 -7.001 1.00 88.19 104 THR A CA 1
ATOM 856 C C . THR A 1 104 ? -9.419 10.085 -6.749 1.00 88.19 104 THR A C 1
ATOM 858 O O . THR A 1 104 ? -9.577 10.515 -5.616 1.00 88.19 104 THR A O 1
ATOM 861 N N . ALA A 1 105 ? -10.192 10.486 -7.767 1.00 87.56 105 ALA A N 1
ATOM 862 C CA . ALA A 1 105 ? -11.274 11.459 -7.589 1.00 87.56 105 ALA A CA 1
ATOM 863 C C . ALA A 1 105 ? -12.368 10.944 -6.634 1.00 87.56 105 ALA A C 1
ATOM 865 O O . ALA A 1 105 ? -12.830 11.673 -5.762 1.00 87.56 105 ALA A O 1
ATOM 866 N N . ARG A 1 106 ? -12.736 9.661 -6.741 1.00 86.12 106 ARG A N 1
ATOM 867 C CA . ARG A 1 106 ? -13.716 9.043 -5.833 1.00 86.12 106 ARG A CA 1
ATOM 868 C C . ARG A 1 106 ? -13.202 8.921 -4.405 1.00 86.12 106 ARG A C 1
ATOM 870 O O . ARG A 1 106 ? -13.975 9.090 -3.472 1.00 86.12 106 ARG A O 1
ATOM 877 N N . GLU A 1 107 ? -11.920 8.614 -4.232 1.00 81.56 107 GLU A N 1
ATOM 878 C CA . GLU A 1 107 ? -11.301 8.572 -2.903 1.00 81.56 107 GLU A CA 1
ATOM 879 C C . GLU A 1 107 ? -11.358 9.952 -2.238 1.00 81.56 107 GLU A C 1
ATOM 881 O O . GLU A 1 107 ? -11.788 10.047 -1.092 1.00 81.56 107 GLU A O 1
ATOM 886 N N . THR A 1 108 ? -11.057 11.023 -2.980 1.00 77.50 108 THR A N 1
ATOM 887 C CA . THR A 1 108 ? -11.164 12.390 -2.449 1.00 77.50 108 THR A CA 1
ATOM 888 C C . THR A 1 108 ? -12.603 12.802 -2.144 1.00 77.50 108 THR A C 1
ATOM 890 O O . THR A 1 108 ? -12.844 13.457 -1.136 1.00 77.50 108 THR A O 1
ATOM 893 N N . GLU A 1 109 ? -13.578 12.397 -2.965 1.00 80.50 109 GLU A N 1
ATOM 894 C CA . GLU A 1 109 ? -14.997 12.664 -2.693 1.00 80.50 109 GLU A CA 1
ATOM 895 C C . GLU A 1 109 ? -15.436 11.990 -1.382 1.00 80.50 109 GLU A C 1
ATOM 897 O O . GLU A 1 109 ? -16.013 12.651 -0.519 1.00 80.50 109 GLU A O 1
ATOM 902 N N . MET A 1 110 ? -15.074 10.719 -1.167 1.00 72.00 110 MET A N 1
ATOM 903 C CA . MET A 1 110 ? -15.389 10.020 0.085 1.00 72.00 110 MET A CA 1
ATOM 904 C C . MET A 1 110 ? -14.691 10.634 1.302 1.00 72.00 110 MET A C 1
ATOM 906 O O . MET A 1 110 ? -15.301 10.709 2.366 1.00 72.00 110 MET A O 1
ATOM 910 N N . GLU A 1 111 ? -13.442 11.093 1.168 1.00 71.50 111 GLU A N 1
ATOM 911 C CA . GLU A 1 111 ? -12.751 11.807 2.249 1.00 71.50 111 GLU A CA 1
ATOM 912 C C . GLU A 1 111 ? -13.487 13.103 2.610 1.00 71.50 111 GLU A C 1
ATOM 914 O O . GLU A 1 111 ? -13.725 13.354 3.789 1.00 71.50 111 GLU A O 1
ATOM 919 N N . THR A 1 112 ? -13.949 13.877 1.623 1.00 76.69 112 THR A N 1
ATOM 920 C CA . THR A 1 112 ? -14.712 15.109 1.889 1.00 76.69 112 THR A CA 1
ATOM 921 C C . THR A 1 112 ? -16.085 14.845 2.506 1.00 76.69 112 THR A C 1
ATOM 923 O O . THR A 1 112 ? -16.500 15.577 3.404 1.00 76.69 112 THR A O 1
ATOM 926 N N . GLU A 1 113 ? -16.787 13.790 2.082 1.00 74.31 113 GLU A N 1
ATOM 927 C CA . GLU A 1 113 ? -18.054 13.381 2.699 1.00 74.31 113 GLU A CA 1
ATOM 928 C C . GLU A 1 113 ? -17.840 12.904 4.138 1.00 74.31 113 GLU A C 1
ATOM 930 O O . GLU A 1 113 ? -18.624 13.229 5.034 1.00 74.31 113 GLU A O 1
ATOM 935 N N . GLN A 1 114 ? -16.752 12.175 4.384 1.00 76.75 114 GLN A N 1
ATOM 936 C CA . GLN A 1 114 ? -16.389 11.707 5.714 1.00 76.75 114 GLN A CA 1
ATOM 937 C C . GLN A 1 114 ? -15.980 12.866 6.633 1.00 76.75 114 GLN A C 1
ATOM 939 O O . GLN A 1 114 ? -16.406 12.903 7.788 1.00 76.75 114 GLN A O 1
ATOM 944 N N . GLU A 1 115 ? -15.220 13.841 6.133 1.00 77.94 115 GLU A N 1
ATOM 945 C CA . GLU A 1 115 ? -14.879 15.067 6.862 1.00 77.94 115 GLU A CA 1
ATOM 946 C C . GLU A 1 115 ? -16.113 15.931 7.141 1.00 77.94 115 GLU A C 1
ATOM 948 O O . GLU A 1 115 ? -16.271 16.436 8.253 1.00 77.94 115 GLU A O 1
ATOM 953 N N . ALA A 1 116 ? -17.030 16.063 6.179 1.00 81.50 116 ALA A N 1
ATOM 954 C CA . ALA A 1 116 ? -18.301 16.754 6.381 1.00 81.50 116 ALA A CA 1
ATOM 955 C C . ALA A 1 116 ? -19.159 16.054 7.447 1.00 81.50 116 ALA A C 1
ATOM 957 O O . ALA A 1 116 ? -19.751 16.718 8.303 1.00 81.50 116 ALA A O 1
ATOM 958 N N . GLY A 1 117 ? -19.180 14.717 7.444 1.00 83.56 117 GLY A N 1
ATOM 959 C CA . GLY A 1 117 ? -19.817 13.908 8.481 1.00 83.56 117 GLY A CA 1
ATOM 960 C C . GLY A 1 117 ? -19.198 14.125 9.864 1.00 83.56 117 GLY A C 1
ATOM 961 O O . GLY A 1 117 ? -19.927 14.338 10.834 1.00 83.56 117 GLY A O 1
ATOM 962 N N . ASP A 1 118 ? -17.867 14.140 9.962 1.00 86.75 118 ASP A N 1
ATOM 963 C CA . ASP A 1 118 ? -17.147 14.381 11.220 1.00 86.75 118 ASP A CA 1
ATOM 964 C C . ASP A 1 118 ? -17.362 15.813 11.744 1.00 86.75 118 ASP A C 1
ATOM 966 O O . ASP A 1 118 ? -17.597 16.024 12.937 1.00 86.75 118 ASP A O 1
ATOM 970 N N . LEU A 1 119 ? -17.376 16.813 10.856 1.00 89.50 119 LEU A N 1
ATOM 971 C CA . LEU A 1 119 ? -17.698 18.200 11.203 1.00 89.50 119 LEU A CA 1
ATOM 972 C C . LEU A 1 119 ? -19.139 18.352 11.698 1.00 89.50 119 LEU A C 1
ATOM 974 O O . LEU A 1 119 ? -19.370 19.034 12.698 1.00 89.50 119 LEU A O 1
ATOM 978 N N . ALA A 1 120 ? -20.105 17.701 11.048 1.00 91.81 120 ALA A N 1
ATOM 979 C CA . ALA A 1 120 ? -21.496 17.704 11.494 1.00 91.81 120 ALA A CA 1
ATOM 980 C C . ALA A 1 120 ? -21.644 17.057 12.881 1.00 91.81 120 ALA A C 1
ATOM 982 O O . ALA A 1 120 ? -22.382 17.560 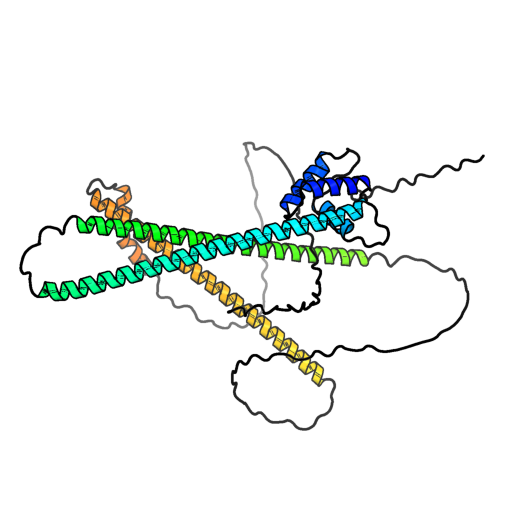13.734 1.00 91.81 120 ALA A O 1
ATOM 983 N N . LEU A 1 121 ? -20.903 15.977 13.136 1.00 92.94 121 LEU A N 1
ATOM 984 C CA . LEU A 1 121 ? -20.902 15.283 14.420 1.00 92.94 121 LEU A CA 1
ATOM 985 C C . LEU A 1 121 ? -20.269 16.145 15.525 1.00 92.94 121 LEU A C 1
ATOM 987 O O . LEU A 1 121 ? -20.844 16.263 16.608 1.00 92.94 121 LEU A O 1
ATOM 991 N N . LYS A 1 122 ? -19.164 16.842 15.227 1.00 92.06 122 LYS A N 1
ATOM 992 C CA . LYS A 1 122 ? -18.554 17.850 16.115 1.00 92.06 122 LYS A CA 1
ATOM 993 C C . LYS A 1 122 ? -19.500 19.011 16.420 1.00 92.06 122 LYS A C 1
ATOM 995 O O . LYS A 1 122 ? -19.612 19.415 17.576 1.00 92.06 122 LYS A O 1
ATOM 1000 N N . LEU A 1 123 ? -20.206 19.532 15.415 1.00 94.06 123 LEU A N 1
ATOM 1001 C CA . LEU A 1 123 ? -21.175 20.615 15.606 1.00 94.06 123 LEU A CA 1
ATOM 1002 C C . LEU A 1 123 ? -22.319 20.176 16.532 1.00 94.06 123 LEU A C 1
ATOM 1004 O O . LEU A 1 123 ? -22.717 20.921 17.425 1.00 94.06 123 LEU A O 1
ATOM 1008 N N . LYS A 1 124 ? -22.815 18.948 16.352 1.00 94.06 124 LYS A N 1
ATOM 1009 C CA . LYS A 1 124 ? -23.874 18.374 17.186 1.00 94.06 124 LYS A CA 1
ATOM 1010 C C . LYS A 1 124 ? -23.415 18.127 18.623 1.00 94.06 124 LYS A C 1
ATOM 1012 O O . LYS A 1 124 ? -24.180 18.378 19.549 1.00 94.06 124 LYS A O 1
ATOM 1017 N N . LEU A 1 125 ? -22.174 17.678 18.818 1.00 94.31 125 LEU A N 1
ATOM 1018 C CA . LEU A 1 125 ? -21.595 17.521 20.153 1.00 94.31 125 LEU A CA 1
ATOM 1019 C C . LEU A 1 125 ? -21.550 18.866 20.886 1.00 94.31 125 LEU A C 1
ATOM 1021 O O . LEU A 1 125 ? -22.040 18.960 22.007 1.00 94.31 125 LEU A O 1
ATOM 1025 N N . ARG A 1 126 ? -21.082 19.918 20.206 1.00 94.00 126 ARG A N 1
ATOM 1026 C CA . ARG A 1 126 ? -21.060 21.281 20.750 1.00 94.00 126 ARG A CA 1
ATOM 1027 C C . ARG A 1 126 ? -22.456 21.778 21.136 1.00 94.00 126 ARG A C 1
ATOM 1029 O O . ARG A 1 126 ? -22.630 22.347 22.204 1.00 94.00 126 ARG A O 1
ATOM 1036 N N . GLN A 1 127 ? -23.468 21.516 20.305 1.00 94.38 127 GLN A N 1
ATOM 1037 C CA . GLN A 1 127 ? -24.856 21.864 20.633 1.00 94.38 127 GLN A CA 1
ATOM 1038 C C . GLN A 1 127 ? -25.350 21.161 21.903 1.00 94.38 127 GLN A C 1
ATOM 1040 O O . GLN A 1 127 ? -26.008 21.795 22.727 1.00 94.38 127 GLN A O 1
ATOM 1045 N N . MET A 1 128 ? -25.021 19.877 22.082 1.00 93.94 128 MET A N 1
ATOM 1046 C CA . MET A 1 128 ? -25.381 19.155 23.306 1.00 93.94 128 MET A CA 1
ATOM 1047 C C . MET A 1 128 ? -24.633 19.686 24.534 1.00 93.94 128 MET A C 1
ATOM 1049 O O . MET A 1 128 ? -25.215 19.745 25.614 1.00 93.94 128 MET A O 1
ATOM 1053 N N . GLU A 1 129 ? -23.369 20.090 24.389 1.00 93.25 129 GLU A N 1
ATOM 1054 C CA . GLU A 1 129 ? -22.604 20.737 25.464 1.00 93.25 129 GLU A CA 1
ATOM 1055 C C . GLU A 1 129 ? -23.243 22.074 25.872 1.00 93.25 129 GLU A C 1
ATOM 1057 O O . GLU A 1 129 ? -23.467 22.313 27.060 1.00 93.25 129 GLU A O 1
ATOM 1062 N N . ASP A 1 130 ? -23.626 22.908 24.902 1.00 93.75 130 ASP A N 1
ATOM 1063 C CA . ASP A 1 130 ? -24.295 24.192 25.146 1.00 93.75 130 ASP A CA 1
ATOM 1064 C C . ASP A 1 130 ? -25.675 24.014 25.810 1.00 93.75 130 ASP A C 1
ATOM 1066 O O . ASP A 1 130 ? -26.086 24.808 26.663 1.00 93.75 130 ASP A O 1
ATOM 1070 N N . GLU A 1 131 ? -26.425 22.979 25.425 1.00 93.56 131 GLU A N 1
ATOM 1071 C CA . GLU A 1 131 ? -27.701 22.627 26.055 1.00 93.56 131 GLU A CA 1
ATOM 1072 C C . GLU A 1 131 ? -27.496 22.130 27.492 1.00 93.56 131 GLU A C 1
ATOM 1074 O O . GLU A 1 131 ? -28.190 22.570 28.413 1.00 93.56 131 GLU A O 1
ATOM 1079 N N . TYR A 1 132 ? -26.485 21.288 27.719 1.00 93.12 132 TYR A N 1
ATOM 1080 C CA . TYR A 1 132 ? -26.120 20.825 29.053 1.00 93.12 132 TYR A CA 1
ATOM 1081 C C . TYR A 1 132 ? -25.739 21.992 29.974 1.00 93.12 132 TYR A C 1
ATOM 1083 O O . TYR A 1 132 ? -26.267 22.091 31.086 1.00 93.12 132 TYR A O 1
ATOM 1091 N N . HIS A 1 133 ? -24.909 22.927 29.504 1.00 91.44 133 HIS A N 1
ATOM 1092 C CA . HIS A 1 133 ? -24.561 24.129 30.262 1.00 91.44 133 HIS A CA 1
ATOM 1093 C C . HIS A 1 133 ? -25.791 24.980 30.601 1.00 91.44 133 HIS A C 1
ATOM 1095 O O . HIS A 1 133 ? -25.963 25.350 31.764 1.00 91.44 133 HIS A O 1
ATOM 1101 N N . ARG A 1 134 ? -26.708 25.192 29.647 1.00 90.25 134 ARG A N 1
ATOM 1102 C CA . ARG A 1 134 ? -27.976 25.896 29.911 1.00 90.25 134 ARG A CA 1
ATOM 1103 C C . ARG A 1 134 ? -28.830 25.212 30.976 1.00 90.25 134 ARG A C 1
ATOM 1105 O O . ARG A 1 134 ? -29.373 25.890 31.845 1.00 90.25 134 ARG A O 1
ATOM 1112 N N . THR A 1 135 ? -28.942 23.882 30.954 1.00 88.50 135 THR A N 1
ATOM 1113 C CA . THR A 1 135 ? -29.710 23.163 31.989 1.00 88.50 135 THR A CA 1
ATOM 1114 C C . THR A 1 135 ? -29.065 23.247 33.371 1.00 88.50 135 THR A C 1
ATOM 1116 O O . THR A 1 135 ? -29.781 23.322 34.370 1.00 88.50 135 THR A O 1
ATOM 1119 N N . LEU A 1 136 ? -27.730 23.267 33.458 1.00 83.50 136 LEU A N 1
ATOM 1120 C CA . LEU A 1 136 ? -27.023 23.465 34.724 1.00 83.50 136 LEU A CA 1
ATOM 1121 C C . LEU A 1 136 ? -27.230 24.873 35.279 1.00 83.50 136 LEU A C 1
ATOM 1123 O O . LEU A 1 136 ? -27.463 25.019 36.477 1.00 83.50 136 LEU A O 1
ATOM 1127 N N . GLU A 1 137 ? -27.174 25.898 34.432 1.00 82.38 137 GLU A N 1
ATOM 1128 C CA . GLU A 1 137 ? -27.438 27.281 34.839 1.00 82.38 137 GLU A CA 1
ATOM 1129 C C . GLU A 1 137 ? -28.893 27.475 35.273 1.00 82.38 137 GLU A C 1
ATOM 1131 O O . GLU A 1 137 ? -29.136 28.068 36.325 1.00 82.38 137 GLU A O 1
ATOM 1136 N N . GLY A 1 138 ? -29.846 26.882 34.544 1.00 80.56 138 GLY A N 1
ATOM 1137 C CA . GLY A 1 138 ? -31.257 26.841 34.931 1.00 80.56 138 GLY A CA 1
ATOM 1138 C C . GLY A 1 138 ? -31.460 26.184 36.297 1.00 80.56 138 GLY A C 1
ATOM 1139 O O . GLY A 1 138 ? -32.059 26.787 37.180 1.00 80.56 138 GLY A O 1
ATOM 1140 N N . LYS A 1 139 ? -30.865 25.005 36.528 1.00 74.44 139 LYS A N 1
ATOM 1141 C CA . LYS A 1 139 ? -30.916 24.314 37.830 1.00 74.44 139 LYS A CA 1
ATOM 1142 C C . LYS A 1 139 ? -30.209 25.074 38.945 1.00 74.44 139 LYS A C 1
ATOM 1144 O O . LYS A 1 139 ? -30.608 24.960 40.096 1.00 74.44 139 LYS A O 1
ATOM 1149 N N . ARG A 1 140 ? -29.154 25.834 38.645 1.00 71.69 140 ARG A N 1
ATOM 1150 C CA . ARG A 1 140 ? -28.467 26.668 39.639 1.00 71.69 140 ARG A CA 1
ATOM 1151 C C . ARG A 1 140 ? -29.332 27.862 40.035 1.00 71.69 140 ARG A C 1
ATOM 1153 O O . ARG A 1 140 ? -29.401 28.172 41.219 1.00 71.69 140 ARG A O 1
ATOM 1160 N N . ALA A 1 141 ? -30.022 28.482 39.079 1.00 70.25 141 ALA A N 1
ATOM 1161 C CA . ALA A 1 141 ? -31.014 29.517 39.358 1.00 70.25 141 ALA A CA 1
ATOM 1162 C C . ALA A 1 141 ? -32.210 28.951 40.147 1.00 70.25 141 ALA A C 1
ATOM 1164 O O . ALA A 1 141 ? -32.638 29.546 41.130 1.00 70.25 141 ALA A O 1
ATOM 1165 N N . GLU A 1 142 ? -32.688 27.761 39.783 1.00 64.19 142 GLU A N 1
ATOM 1166 C CA . GLU A 1 142 ? -33.801 27.076 40.448 1.00 64.19 142 GLU A CA 1
ATOM 1167 C C . GLU A 1 142 ? -33.429 26.595 41.864 1.00 64.19 142 GLU A C 1
ATOM 1169 O O . GLU A 1 142 ? -34.215 26.749 42.793 1.00 64.19 142 GLU A O 1
ATOM 1174 N N . ALA A 1 143 ? -32.198 26.120 42.084 1.00 59.75 143 ALA A N 1
ATOM 1175 C CA . ALA A 1 143 ? -31.681 25.764 43.408 1.00 59.75 143 ALA A CA 1
ATOM 1176 C C . ALA A 1 143 ? -31.503 26.988 44.321 1.00 59.75 143 ALA A C 1
ATOM 1178 O O . ALA A 1 143 ? -31.733 26.888 45.524 1.00 59.75 143 ALA A O 1
ATOM 1179 N N . VAL A 1 144 ? -31.142 28.154 43.772 1.00 59.19 144 VAL A N 1
ATOM 1180 C CA . VAL A 1 144 ? -31.101 29.414 44.538 1.00 59.19 144 VAL A CA 1
ATOM 1181 C C . VAL A 1 144 ? -32.510 29.847 44.970 1.00 59.19 144 VAL A C 1
ATOM 1183 O O . VAL A 1 144 ? -32.655 30.412 46.049 1.00 59.19 144 VAL A O 1
ATOM 1186 N N . VAL A 1 145 ? -33.552 29.514 44.198 1.00 56.12 145 VAL A N 1
ATOM 1187 C CA . VAL A 1 145 ? -34.964 29.749 44.563 1.00 56.12 145 VAL A CA 1
ATOM 1188 C C . VAL A 1 145 ? -35.503 28.674 45.527 1.00 56.12 145 VAL A C 1
ATOM 1190 O O . VAL A 1 145 ? -36.245 28.994 46.457 1.00 56.12 145 VAL A O 1
ATOM 1193 N N . ALA A 1 146 ? -35.094 27.412 45.380 1.00 49.22 146 ALA A N 1
ATOM 1194 C CA . ALA A 1 146 ? -35.518 26.302 46.242 1.00 49.22 146 ALA A CA 1
ATOM 1195 C C . ALA A 1 146 ? -34.871 26.325 47.644 1.00 49.22 146 ALA A C 1
ATOM 1197 O O . ALA A 1 146 ? -35.478 25.866 48.609 1.00 49.22 146 ALA A O 1
ATOM 1198 N N . VAL A 1 147 ? -33.685 26.931 47.807 1.00 49.09 147 VAL A N 1
ATOM 1199 C CA . VAL A 1 147 ? -33.036 27.126 49.125 1.00 49.09 147 VAL A CA 1
ATOM 1200 C C . VAL A 1 147 ? -33.843 28.049 50.057 1.00 49.09 147 VAL A C 1
ATOM 1202 O O . VAL A 1 147 ? -33.630 28.040 51.267 1.00 49.09 147 VAL A O 1
ATOM 1205 N N . THR A 1 148 ? -34.842 28.769 49.543 1.00 50.56 148 THR A N 1
ATOM 1206 C CA . THR A 1 148 ? -35.798 29.531 50.362 1.00 50.56 148 THR A CA 1
ATOM 1207 C C . THR A 1 148 ? -37.030 28.742 50.815 1.00 50.56 148 THR A C 1
ATOM 1209 O O . THR A 1 148 ? -37.808 29.260 51.614 1.00 50.56 148 THR A O 1
ATOM 1212 N N . SER A 1 149 ? -37.257 27.507 50.358 1.00 50.38 149 SER A N 1
ATOM 1213 C CA . SER A 1 149 ? -38.473 26.755 50.706 1.00 50.38 149 SER A CA 1
ATOM 1214 C C . SER A 1 149 ? -38.315 25.248 50.503 1.00 50.38 149 SER A C 1
ATOM 1216 O O . SER A 1 149 ? -38.839 24.723 49.536 1.00 50.38 149 SER A O 1
ATOM 1218 N N . GLN A 1 150 ? -37.645 24.537 51.413 1.00 39.38 150 GLN A N 1
ATOM 1219 C CA . GLN A 1 150 ? -38.044 23.170 51.795 1.00 39.38 150 GLN A CA 1
ATOM 1220 C C . GLN A 1 150 ? -37.130 22.630 52.891 1.00 39.38 150 GLN A C 1
ATOM 1222 O O . GLN A 1 150 ? -36.046 22.098 52.656 1.00 39.38 150 GLN A O 1
ATOM 1227 N N . GLY A 1 151 ? -37.613 22.755 54.124 1.00 47.19 151 GLY A N 1
ATOM 1228 C CA . GLY A 1 151 ? -37.291 21.785 55.148 1.00 47.19 151 GLY A CA 1
ATOM 1229 C C . GLY A 1 151 ? -38.039 20.488 54.849 1.00 47.19 151 GLY A C 1
ATOM 1230 O O . GLY A 1 151 ? -39.231 20.516 54.564 1.00 47.19 151 GLY A O 1
ATOM 1231 N N . GLN A 1 152 ? -37.315 19.380 55.000 1.00 46.00 152 GLN A N 1
ATOM 1232 C CA . GLN A 1 152 ? -37.855 18.125 55.512 1.00 46.00 152 GLN A CA 1
ATOM 1233 C C . GLN A 1 152 ? -38.807 17.360 54.584 1.00 46.00 152 GLN A C 1
ATOM 1235 O O . GLN A 1 152 ? -40.001 17.337 54.818 1.00 46.00 152 GLN A O 1
ATOM 1240 N N . GLU A 1 153 ? -38.249 16.641 53.612 1.00 46.94 153 GLU A N 1
ATOM 1241 C CA . GLU A 1 153 ? -38.666 15.278 53.242 1.00 46.94 153 GLU A CA 1
ATOM 1242 C C . GLU A 1 153 ? -37.745 14.775 52.126 1.00 46.94 153 GLU A C 1
ATOM 1244 O O . GLU A 1 153 ? -37.674 15.382 51.069 1.00 46.94 153 GLU A O 1
ATOM 1249 N N . ASP A 1 154 ? -36.945 13.747 52.429 1.00 38.16 154 ASP A N 1
ATOM 1250 C CA . ASP A 1 154 ? -36.552 12.658 51.513 1.00 38.16 154 ASP A CA 1
ATOM 1251 C C . ASP A 1 154 ? -35.254 12.000 51.979 1.00 38.16 154 ASP A C 1
ATOM 1253 O O . ASP A 1 154 ? -34.139 12.286 51.543 1.00 38.16 154 ASP A O 1
ATOM 1257 N N . ARG A 1 155 ? -35.419 11.059 52.913 1.00 44.84 155 ARG A N 1
ATOM 1258 C CA . ARG A 1 155 ? -34.347 10.192 53.418 1.00 44.84 155 ARG A CA 1
ATOM 1259 C C . ARG A 1 155 ? -34.450 8.735 52.951 1.00 44.84 155 ARG A C 1
ATOM 1261 O O . ARG A 1 155 ? -33.738 7.903 53.496 1.00 44.84 155 ARG A O 1
ATOM 1268 N N . ILE A 1 156 ? -35.287 8.393 51.961 1.00 44.75 156 ILE A N 1
ATOM 1269 C CA . ILE A 1 156 ? -35.577 6.968 51.658 1.00 44.75 156 ILE A CA 1
ATOM 1270 C C . ILE A 1 156 ? -35.282 6.531 50.200 1.00 44.75 156 ILE A C 1
ATOM 1272 O O . ILE A 1 156 ? -35.335 5.344 49.897 1.00 44.75 156 ILE A O 1
ATOM 1276 N N . ALA A 1 157 ? -34.831 7.407 49.292 1.00 44.19 157 ALA A N 1
ATOM 1277 C CA . ALA A 1 157 ? -34.597 7.031 47.881 1.00 44.19 157 ALA A CA 1
ATOM 1278 C C . ALA A 1 157 ? -33.125 6.744 47.476 1.00 44.19 157 ALA A C 1
ATOM 1280 O O . ALA A 1 157 ? -32.804 6.705 46.288 1.00 44.19 157 ALA A O 1
ATOM 1281 N N . THR A 1 158 ? -32.194 6.539 48.416 1.00 50.41 158 THR A N 1
ATOM 1282 C CA . THR A 1 158 ? -30.742 6.486 48.116 1.00 50.41 158 THR A CA 1
ATOM 1283 C C . THR A 1 158 ? -30.150 5.099 47.826 1.00 50.41 158 THR A C 1
ATOM 1285 O O . THR A 1 158 ? -28.977 5.014 47.468 1.00 50.41 158 THR A O 1
ATOM 1288 N N . SER A 1 159 ? -30.910 4.002 47.909 1.00 52.31 159 SER A N 1
ATOM 1289 C CA . SER A 1 159 ? -30.309 2.654 47.841 1.00 52.31 159 SER A CA 1
ATOM 1290 C C . SER A 1 159 ? -30.133 2.089 46.416 1.00 52.31 159 SER A C 1
ATOM 1292 O O . SER A 1 159 ? -29.096 1.508 46.103 1.00 52.31 159 SER A O 1
ATOM 1294 N N . THR A 1 160 ? -31.080 2.305 45.497 1.00 52.66 160 THR A N 1
ATOM 1295 C CA . THR A 1 160 ? -31.029 1.723 44.135 1.00 52.66 160 THR A CA 1
ATOM 1296 C C . THR A 1 160 ? -30.309 2.605 43.108 1.00 52.66 160 THR A C 1
ATOM 1298 O O . THR A 1 160 ? -29.721 2.095 42.152 1.00 52.66 160 THR A O 1
ATOM 1301 N N . SER A 1 161 ? -30.270 3.922 43.334 1.00 58.75 161 SER A N 1
ATOM 1302 C CA . SER A 1 161 ? -29.596 4.893 42.456 1.00 58.75 161 SER A CA 1
ATOM 1303 C C . SER A 1 161 ? -28.070 4.686 42.397 1.00 58.75 161 SER A C 1
ATOM 1305 O O . SER A 1 161 ? -27.455 4.795 41.333 1.00 58.75 161 SER A O 1
ATOM 1307 N N . GLY A 1 162 ? -27.455 4.272 43.513 1.00 71.00 162 GLY A N 1
ATOM 1308 C CA . GLY A 1 162 ? -26.014 4.011 43.585 1.00 71.00 162 GLY A CA 1
ATOM 1309 C C . GLY A 1 162 ? -25.560 2.831 42.719 1.00 71.00 162 GLY A C 1
ATOM 1310 O O . GLY A 1 162 ? -24.541 2.921 42.036 1.00 71.00 162 GLY A O 1
ATOM 1311 N N . VAL A 1 163 ? -26.339 1.745 42.675 1.00 71.31 163 VAL A N 1
ATOM 1312 C CA . VAL A 1 163 ? -25.993 0.543 41.894 1.00 71.31 163 VAL A CA 1
ATOM 1313 C C . VAL A 1 163 ? -26.032 0.833 40.393 1.00 71.31 163 VAL A C 1
ATOM 1315 O O . VAL A 1 163 ? -25.118 0.449 39.662 1.00 71.31 163 VAL A O 1
ATOM 1318 N N . ILE A 1 164 ? -27.038 1.580 39.928 1.00 74.19 164 ILE A N 1
ATOM 1319 C CA . ILE A 1 164 ? -27.157 1.973 38.516 1.00 74.19 164 ILE A CA 1
ATOM 1320 C C . ILE A 1 164 ? -26.009 2.912 38.117 1.00 74.19 164 ILE A C 1
ATOM 1322 O O . ILE A 1 164 ? -25.416 2.743 37.049 1.00 74.19 164 ILE A O 1
ATOM 1326 N N . ALA A 1 165 ? -25.642 3.864 38.981 1.00 71.00 165 ALA A N 1
ATOM 1327 C CA . ALA A 1 165 ? -24.501 4.746 38.744 1.00 71.00 165 ALA A CA 1
ATOM 1328 C C . ALA A 1 165 ? -23.173 3.969 38.678 1.00 71.00 165 ALA A C 1
ATOM 1330 O O . ALA A 1 165 ? -22.357 4.215 37.787 1.00 71.00 165 ALA A O 1
ATOM 1331 N N . MET A 1 166 ? -22.973 2.986 39.563 1.00 76.81 166 MET A N 1
ATOM 1332 C CA . MET A 1 166 ? -21.790 2.121 39.531 1.00 76.81 166 MET A CA 1
ATOM 1333 C C . MET A 1 166 ? -21.735 1.246 38.273 1.00 76.81 166 MET A C 1
ATOM 1335 O O . MET A 1 166 ? -20.664 1.120 37.676 1.00 76.81 166 MET A O 1
ATOM 1339 N N . LEU A 1 167 ? -22.868 0.695 37.824 1.00 85.88 167 LEU A N 1
ATOM 1340 C CA . LEU A 1 167 ? -22.945 -0.085 36.585 1.00 85.88 167 LEU A CA 1
ATOM 1341 C C . LEU A 1 167 ? -22.621 0.768 35.357 1.00 85.88 167 LEU A C 1
ATOM 1343 O O . LEU A 1 167 ? -21.790 0.359 34.549 1.00 85.88 167 LEU A O 1
ATOM 1347 N N . ARG A 1 168 ? -23.174 1.984 35.251 1.00 82.12 168 ARG A N 1
ATOM 1348 C CA . ARG A 1 168 ? -22.830 2.919 34.163 1.00 82.12 168 ARG A CA 1
ATOM 1349 C C . ARG A 1 168 ? -21.337 3.247 34.152 1.00 82.12 168 ARG A C 1
ATOM 1351 O O . ARG A 1 168 ? -20.695 3.148 33.113 1.00 82.12 168 ARG A O 1
ATOM 1358 N N . LYS A 1 169 ? -20.752 3.536 35.319 1.00 81.25 169 LYS A N 1
ATOM 1359 C CA . LYS A 1 169 ? -19.315 3.833 35.455 1.00 81.25 169 LYS A CA 1
ATOM 1360 C C . LYS A 1 169 ? -18.426 2.615 35.165 1.00 81.25 169 LYS A C 1
ATOM 1362 O O . LYS A 1 169 ? -17.279 2.763 34.753 1.00 81.25 169 LYS A O 1
ATOM 1367 N N . SER A 1 170 ? -18.924 1.403 35.401 1.00 87.75 170 SER A N 1
ATOM 1368 C CA . SER A 1 170 ? -18.241 0.153 35.045 1.00 87.75 170 SER A CA 1
ATOM 1369 C C . SER A 1 170 ? -18.266 -0.097 33.534 1.00 87.75 170 SER A C 1
ATOM 1371 O O . SER A 1 170 ? -17.226 -0.387 32.946 1.00 87.75 170 SER A O 1
ATOM 1373 N N . VAL A 1 171 ? -19.423 0.089 32.892 1.00 90.12 171 VAL A N 1
ATOM 1374 C CA . VAL A 1 171 ? -19.574 -0.040 31.434 1.00 90.12 171 VAL A CA 1
ATOM 1375 C C . VAL A 1 171 ? -18.725 0.996 30.700 1.00 90.12 171 VAL A C 1
ATOM 1377 O O . VAL A 1 171 ? -18.015 0.627 29.769 1.00 90.12 171 VAL A O 1
ATOM 1380 N N . GLU A 1 172 ? -18.703 2.249 31.160 1.00 88.62 172 GLU A N 1
ATOM 1381 C CA . GLU A 1 172 ? -17.885 3.295 30.532 1.00 88.62 172 GLU A CA 1
ATOM 1382 C C . GLU A 1 172 ? -16.385 2.982 30.636 1.00 88.62 172 GLU A C 1
ATOM 1384 O O . GLU A 1 172 ? -15.661 3.085 29.653 1.00 88.62 172 GLU A O 1
ATOM 1389 N N . ARG A 1 173 ? -15.916 2.482 31.790 1.00 84.44 173 ARG A N 1
ATOM 1390 C CA . ARG A 1 173 ? -14.519 2.036 31.946 1.00 84.44 173 ARG A CA 1
ATOM 1391 C C . ARG A 1 173 ? -14.165 0.890 31.000 1.00 84.44 173 ARG A C 1
ATOM 1393 O O . ARG A 1 173 ? -13.081 0.900 30.424 1.00 84.44 173 ARG A O 1
ATOM 1400 N N . LYS A 1 174 ? -15.073 -0.075 30.810 1.00 88.69 174 LYS A N 1
ATOM 1401 C CA . LYS A 1 174 ? -14.876 -1.164 29.838 1.00 88.69 174 LYS A CA 1
ATOM 1402 C C . LYS A 1 174 ? -14.850 -0.650 28.400 1.00 88.69 174 LYS A C 1
ATOM 1404 O O . LYS A 1 174 ? -14.046 -1.135 27.611 1.00 88.69 174 LYS A O 1
ATOM 1409 N N . ARG A 1 175 ? -15.688 0.336 28.071 1.00 89.81 175 ARG A N 1
ATOM 1410 C CA . ARG A 1 175 ? -15.709 0.977 26.752 1.00 89.81 175 ARG A CA 1
ATOM 1411 C C . ARG A 1 175 ? -14.394 1.703 26.466 1.00 89.81 175 ARG A C 1
ATOM 1413 O O . ARG A 1 175 ? -13.771 1.422 25.450 1.00 89.81 175 ARG A O 1
ATOM 1420 N N . CYS A 1 176 ? -13.923 2.532 27.400 1.00 85.06 176 CYS A N 1
ATOM 1421 C CA . CYS A 1 176 ? -12.648 3.238 27.261 1.00 85.06 176 CYS A CA 1
ATOM 1422 C C . CYS A 1 176 ? -11.455 2.277 27.133 1.00 85.06 176 CYS A C 1
ATOM 1424 O O . CYS A 1 176 ? -10.595 2.493 26.286 1.00 85.06 176 CYS A O 1
ATOM 1426 N N . ALA A 1 177 ? -11.418 1.190 27.914 1.00 82.75 177 ALA A N 1
ATOM 1427 C CA . ALA A 1 177 ? -10.345 0.197 27.817 1.00 82.75 177 ALA A CA 1
ATOM 1428 C C . ALA A 1 177 ? -10.327 -0.522 26.454 1.00 82.75 177 ALA A C 1
ATOM 1430 O O . ALA A 1 177 ? -9.257 -0.789 25.907 1.00 82.75 177 ALA A O 1
ATOM 1431 N N . ALA A 1 178 ? -11.501 -0.812 25.883 1.00 83.75 178 ALA A N 1
ATOM 1432 C CA . ALA A 1 178 ? -11.603 -1.416 24.557 1.00 83.75 178 ALA A CA 1
ATOM 1433 C C . ALA A 1 178 ? -11.148 -0.452 23.446 1.00 83.75 178 ALA A C 1
ATOM 1435 O O . ALA A 1 178 ? -10.425 -0.857 22.537 1.00 83.75 178 ALA A O 1
ATOM 1436 N N . GLU A 1 179 ? -11.522 0.827 23.528 1.00 81.44 179 GLU A N 1
ATOM 1437 C CA . GLU A 1 179 ? -11.086 1.855 22.573 1.00 81.44 179 GLU A CA 1
ATOM 1438 C C . GLU A 1 179 ? -9.568 2.086 22.632 1.00 81.44 179 GLU A C 1
ATOM 1440 O O . GLU A 1 179 ? -8.911 2.149 21.590 1.00 81.44 179 GLU A O 1
ATOM 1445 N N . GLU A 1 180 ? -8.985 2.122 23.834 1.00 80.06 180 GLU A N 1
ATOM 1446 C CA . GLU A 1 180 ? -7.534 2.221 24.028 1.00 80.06 180 GLU A CA 1
ATOM 1447 C C . GLU A 1 180 ? -6.802 1.023 23.402 1.00 80.06 180 GLU A C 1
ATOM 1449 O O . GLU A 1 180 ? -5.810 1.202 22.693 1.00 80.06 180 GLU A O 1
ATOM 1454 N N . GLN A 1 181 ? -7.337 -0.191 23.568 1.00 84.69 181 GLN A N 1
ATOM 1455 C CA . GLN A 1 181 ? -6.769 -1.404 22.975 1.00 84.69 181 GLN A CA 1
ATOM 1456 C C . GLN A 1 181 ? -6.793 -1.370 21.435 1.00 84.69 181 GLN A C 1
ATOM 1458 O O . GLN A 1 181 ? -5.830 -1.790 20.789 1.00 84.69 181 GLN A O 1
ATOM 1463 N N . VAL A 1 182 ? -7.859 -0.832 20.833 1.00 83.12 182 VAL A N 1
ATOM 1464 C CA . VAL A 1 182 ? -7.966 -0.671 19.372 1.00 83.12 182 VAL A CA 1
ATOM 1465 C C . VAL A 1 182 ? -6.971 0.370 18.850 1.00 83.12 182 VAL A C 1
ATOM 1467 O O . VAL A 1 182 ? -6.369 0.170 17.790 1.00 83.12 182 VAL A O 1
ATOM 1470 N N . LEU A 1 183 ? -6.760 1.468 19.581 1.00 80.12 183 LEU A N 1
ATOM 1471 C CA . LEU A 1 183 ? -5.777 2.492 19.216 1.00 80.12 183 LEU A CA 1
ATOM 1472 C C . LEU A 1 183 ? -4.338 1.965 19.314 1.00 80.12 183 LEU A C 1
ATOM 1474 O O . LEU A 1 183 ? -3.547 2.196 18.392 1.00 80.12 183 LEU A O 1
ATOM 1478 N N . ASP A 1 184 ? -4.014 1.210 20.368 1.00 85.44 184 ASP A N 1
ATOM 1479 C CA . ASP A 1 184 ? -2.698 0.584 20.548 1.00 85.44 184 ASP A CA 1
ATOM 1480 C C . ASP A 1 184 ? -2.406 -0.443 19.437 1.00 85.44 184 ASP A C 1
ATOM 1482 O O . ASP A 1 184 ? -1.305 -0.457 18.868 1.00 85.44 184 ASP A O 1
ATOM 1486 N N . GLU A 1 185 ? -3.404 -1.245 19.044 1.00 85.50 185 GLU A N 1
ATOM 1487 C CA . GLU A 1 185 ? -3.273 -2.199 17.937 1.00 85.50 185 GLU A CA 1
ATOM 1488 C C . GLU A 1 185 ? -3.087 -1.477 16.592 1.00 85.50 185 GLU A C 1
ATOM 1490 O O . GLU A 1 185 ? -2.195 -1.820 15.815 1.00 85.50 185 GLU A O 1
ATOM 1495 N N . ASN A 1 186 ? -3.826 -0.393 16.334 1.00 79.94 186 ASN A N 1
ATOM 1496 C CA . ASN A 1 186 ? -3.627 0.425 15.132 1.00 79.94 186 ASN A CA 1
ATOM 1497 C C . ASN A 1 186 ? -2.230 1.069 15.081 1.00 79.94 186 ASN A C 1
ATOM 1499 O O . ASN A 1 186 ? -1.595 1.138 14.020 1.00 79.94 186 ASN A O 1
ATOM 1503 N N . ALA A 1 187 ? -1.716 1.534 16.222 1.00 81.56 187 ALA A N 1
ATOM 1504 C CA . ALA A 1 187 ? -0.363 2.073 16.326 1.00 81.56 187 ALA A CA 1
ATOM 1505 C C . ALA A 1 187 ? 0.703 0.990 16.089 1.00 81.56 187 ALA A C 1
ATOM 1507 O O . ALA A 1 187 ? 1.738 1.254 15.465 1.00 81.56 187 ALA A O 1
ATOM 1508 N N . ARG A 1 188 ? 0.461 -0.239 16.554 1.00 90.38 188 ARG A N 1
ATOM 1509 C CA . ARG A 1 188 ? 1.306 -1.407 16.277 1.00 90.38 188 ARG A CA 1
ATOM 1510 C C . ARG A 1 188 ? 1.287 -1.774 14.791 1.00 90.38 188 ARG A C 1
ATOM 1512 O O . ARG A 1 188 ? 2.359 -1.921 14.207 1.00 90.38 188 ARG A O 1
ATOM 1519 N N . VAL A 1 189 ? 0.118 -1.823 14.150 1.00 89.81 189 VAL A N 1
ATOM 1520 C CA . VAL A 1 189 ? -0.020 -2.109 12.708 1.00 89.81 189 VAL A CA 1
ATOM 1521 C C . VAL A 1 189 ? 0.702 -1.058 11.859 1.00 89.81 189 VAL A C 1
ATOM 1523 O O . VAL A 1 189 ? 1.417 -1.405 10.916 1.00 89.81 189 VAL A O 1
ATOM 1526 N N . ARG A 1 190 ? 0.604 0.233 12.209 1.00 88.19 190 ARG A N 1
ATOM 1527 C CA . ARG A 1 190 ? 1.365 1.293 11.521 1.00 88.19 190 ARG A CA 1
ATOM 1528 C C . ARG A 1 190 ? 2.878 1.118 11.669 1.00 88.19 190 ARG A C 1
ATOM 1530 O O . ARG A 1 190 ? 3.597 1.265 10.678 1.00 88.19 190 ARG A O 1
ATOM 1537 N N . ARG A 1 191 ? 3.365 0.797 12.874 1.00 89.19 191 ARG A N 1
ATOM 1538 C CA . ARG A 1 191 ? 4.794 0.529 13.125 1.00 89.19 191 ARG A CA 1
ATOM 1539 C C . ARG A 1 191 ? 5.287 -0.674 12.322 1.00 89.19 191 ARG A C 1
ATOM 1541 O O . ARG A 1 191 ? 6.324 -0.572 11.674 1.00 89.19 191 ARG A O 1
ATOM 1548 N N . GLU A 1 192 ? 4.513 -1.751 12.285 1.00 90.44 192 GLU A N 1
ATOM 1549 C CA . GLU A 1 192 ? 4.822 -2.957 11.513 1.00 90.44 192 GLU A CA 1
ATOM 1550 C C . GLU A 1 192 ? 4.851 -2.678 10.000 1.00 90.44 192 GLU A C 1
ATOM 1552 O O . GLU A 1 192 ? 5.782 -3.076 9.304 1.00 90.44 192 GLU A O 1
ATOM 1557 N N . ARG A 1 193 ? 3.899 -1.894 9.476 1.00 91.00 193 ARG A N 1
ATOM 1558 C CA . ARG A 1 193 ? 3.900 -1.488 8.060 1.00 91.00 193 ARG A CA 1
ATOM 1559 C C . ARG A 1 193 ? 5.122 -0.636 7.708 1.00 91.00 193 ARG A C 1
ATOM 1561 O O . ARG A 1 193 ? 5.704 -0.816 6.640 1.00 91.00 193 ARG A O 1
ATOM 1568 N N . LYS A 1 194 ? 5.523 0.284 8.595 1.00 92.25 194 LYS A N 1
ATOM 1569 C CA . LYS A 1 194 ? 6.735 1.102 8.415 1.00 92.25 194 LYS A CA 1
ATOM 1570 C C . LYS A 1 194 ? 7.997 0.237 8.452 1.00 92.25 194 LYS A C 1
ATOM 1572 O O . LYS A 1 194 ? 8.880 0.437 7.624 1.00 92.25 194 LYS A O 1
ATOM 1577 N N . ARG A 1 195 ? 8.047 -0.746 9.355 1.00 94.38 195 ARG A N 1
ATOM 1578 C CA . ARG A 1 195 ? 9.137 -1.722 9.447 1.00 94.38 195 ARG A CA 1
ATOM 1579 C C . ARG A 1 195 ? 9.285 -2.524 8.152 1.00 94.38 195 ARG A C 1
ATOM 1581 O O . ARG A 1 195 ? 10.371 -2.523 7.592 1.00 94.38 195 ARG A O 1
ATOM 1588 N N . ARG A 1 196 ? 8.203 -3.103 7.621 1.00 92.81 196 ARG A N 1
ATOM 1589 C CA . ARG A 1 196 ? 8.251 -3.873 6.361 1.00 92.81 196 ARG A CA 1
ATOM 1590 C C . ARG A 1 196 ? 8.680 -3.034 5.162 1.00 92.81 196 ARG A C 1
ATOM 1592 O O . ARG A 1 196 ? 9.454 -3.501 4.340 1.00 92.81 196 ARG A O 1
ATOM 1599 N N . LYS A 1 197 ? 8.231 -1.775 5.078 1.00 93.25 197 LYS A N 1
ATOM 1600 C CA . LYS A 1 197 ? 8.701 -0.844 4.036 1.00 93.25 197 LYS A CA 1
ATOM 1601 C C . LYS A 1 197 ? 10.205 -0.584 4.140 1.00 93.25 197 LYS A C 1
ATOM 1603 O O . LYS A 1 197 ? 10.882 -0.528 3.124 1.00 93.25 197 LYS A O 1
ATOM 1608 N N . MET A 1 198 ? 10.727 -0.430 5.354 1.00 95.31 198 MET A N 1
ATOM 1609 C CA . MET A 1 198 ? 12.159 -0.229 5.580 1.00 95.31 198 MET A CA 1
ATOM 1610 C C . MET A 1 198 ? 12.973 -1.491 5.259 1.00 95.31 198 MET A C 1
ATOM 1612 O O . MET A 1 198 ? 14.010 -1.384 4.616 1.00 95.31 198 MET A O 1
ATOM 1616 N N . GLU A 1 199 ? 12.489 -2.674 5.645 1.00 92.38 199 GLU A N 1
ATOM 1617 C CA . GLU A 1 199 ? 13.099 -3.961 5.273 1.00 92.38 199 GLU A CA 1
ATOM 1618 C C . GLU A 1 199 ? 13.125 -4.139 3.746 1.00 92.38 199 GLU A C 1
ATOM 1620 O O . GLU A 1 199 ? 14.154 -4.509 3.190 1.00 92.38 199 GLU A O 1
ATOM 1625 N N . GLN A 1 200 ? 12.045 -3.773 3.049 1.00 94.56 200 GLN A N 1
ATOM 1626 C CA . GLN A 1 200 ? 11.989 -3.797 1.586 1.00 94.56 200 GLN A CA 1
ATOM 1627 C C . GLN A 1 200 ? 13.011 -2.846 0.940 1.00 94.56 200 GLN A C 1
ATOM 1629 O O . GLN A 1 200 ? 13.660 -3.216 -0.035 1.00 94.56 200 GLN A O 1
ATOM 1634 N N . VAL A 1 201 ? 13.186 -1.638 1.487 1.00 94.31 201 VAL A N 1
ATOM 1635 C CA . VAL A 1 201 ? 14.207 -0.687 1.012 1.00 94.31 201 VAL A CA 1
ATOM 1636 C C . VAL A 1 201 ? 15.615 -1.245 1.224 1.00 94.31 201 VAL A C 1
ATOM 1638 O O . VAL A 1 201 ? 16.430 -1.177 0.311 1.00 94.31 201 VAL A O 1
ATOM 1641 N N . LEU A 1 202 ? 15.899 -1.846 2.384 1.00 96.06 202 LEU A N 1
ATOM 1642 C CA . LEU A 1 202 ? 17.203 -2.461 2.660 1.00 96.06 202 LEU A CA 1
ATOM 1643 C C . LEU A 1 202 ? 17.507 -3.624 1.708 1.00 96.06 202 LEU A C 1
ATOM 1645 O O . LEU A 1 202 ? 18.616 -3.700 1.185 1.00 96.06 202 LEU A O 1
ATOM 1649 N N . LEU A 1 203 ? 16.525 -4.487 1.431 1.00 95.38 203 LEU A N 1
ATOM 1650 C CA . LEU A 1 203 ? 16.669 -5.562 0.443 1.00 95.38 203 LEU A CA 1
ATOM 1651 C C . LEU A 1 203 ? 16.934 -5.009 -0.963 1.00 95.38 203 LEU A C 1
ATOM 1653 O O . LEU A 1 203 ? 17.801 -5.521 -1.666 1.00 95.38 203 LEU A O 1
ATOM 1657 N N . SER A 1 204 ? 16.245 -3.931 -1.352 1.00 93.88 204 SER A N 1
ATOM 1658 C CA . SER A 1 204 ? 16.479 -3.265 -2.639 1.00 93.88 204 SER A CA 1
ATOM 1659 C C . SER A 1 204 ? 17.894 -2.690 -2.749 1.00 93.88 204 SER A C 1
ATOM 1661 O O . SER A 1 204 ? 18.509 -2.819 -3.802 1.00 93.88 204 SER A O 1
ATOM 1663 N N . ILE A 1 205 ? 18.425 -2.090 -1.676 1.00 94.19 205 ILE A N 1
ATOM 1664 C CA . ILE A 1 205 ? 19.797 -1.552 -1.645 1.00 94.19 205 ILE A CA 1
ATOM 1665 C C . ILE A 1 205 ? 20.825 -2.683 -1.753 1.00 94.19 205 ILE A C 1
ATOM 1667 O O . ILE A 1 205 ? 21.763 -2.590 -2.540 1.00 94.19 205 ILE A O 1
ATOM 1671 N N . HIS A 1 206 ? 20.649 -3.770 -0.995 1.00 94.44 206 HIS A N 1
ATOM 1672 C CA . HIS A 1 206 ? 21.548 -4.926 -1.065 1.00 94.44 206 HIS A CA 1
ATOM 1673 C C . HIS A 1 206 ? 21.562 -5.575 -2.450 1.00 94.44 206 HIS A C 1
ATOM 1675 O O . HIS A 1 206 ? 22.601 -6.054 -2.902 1.00 94.44 206 HIS A O 1
ATOM 1681 N N . GLN A 1 207 ? 20.418 -5.592 -3.126 1.00 96.12 207 GLN A N 1
ATOM 1682 C CA . GLN A 1 207 ? 20.342 -6.071 -4.494 1.00 96.12 207 GLN A CA 1
ATOM 1683 C C . GLN A 1 207 ? 21.093 -5.170 -5.466 1.00 96.12 207 GLN A C 1
ATOM 1685 O O . GLN A 1 207 ? 21.874 -5.667 -6.266 1.00 96.12 207 GLN A O 1
ATOM 1690 N N . GLU A 1 208 ? 20.882 -3.858 -5.381 1.00 94.06 208 GLU A N 1
ATOM 1691 C CA . GLU A 1 208 ? 21.565 -2.895 -6.243 1.00 94.06 208 GLU A CA 1
ATOM 1692 C C . GLU A 1 208 ? 23.089 -2.994 -6.083 1.00 94.06 208 GLU A C 1
ATOM 1694 O O . GLU A 1 208 ? 23.816 -2.971 -7.072 1.00 94.06 208 GLU A O 1
ATOM 1699 N N . GLN A 1 209 ? 23.579 -3.208 -4.856 1.00 95.44 209 GLN A N 1
ATOM 1700 C CA . GLN A 1 209 ? 24.998 -3.472 -4.601 1.00 95.44 209 GLN A CA 1
ATOM 1701 C C . GLN A 1 209 ? 25.485 -4.765 -5.269 1.00 95.44 209 GLN A C 1
ATOM 1703 O O . GLN A 1 209 ? 26.531 -4.749 -5.916 1.00 95.44 209 GLN A O 1
ATOM 1708 N N . ARG A 1 210 ? 24.723 -5.866 -5.186 1.00 95.06 210 ARG A N 1
ATOM 1709 C CA . ARG A 1 210 ? 25.073 -7.117 -5.883 1.00 95.06 210 ARG A CA 1
ATOM 1710 C C . ARG A 1 210 ? 25.084 -6.950 -7.403 1.00 95.06 210 ARG A C 1
ATOM 1712 O O . ARG A 1 210 ? 25.996 -7.445 -8.061 1.00 95.06 210 ARG A O 1
ATOM 1719 N N . ASP A 1 211 ? 24.121 -6.221 -7.958 1.00 91.25 211 ASP A N 1
ATOM 1720 C CA . ASP A 1 211 ? 24.053 -5.953 -9.395 1.00 91.25 211 ASP A CA 1
ATOM 1721 C C . ASP A 1 211 ? 25.250 -5.101 -9.866 1.00 91.25 211 ASP A C 1
ATOM 1723 O O . ASP A 1 211 ? 25.810 -5.356 -10.938 1.00 91.25 211 ASP A O 1
ATOM 1727 N N . LEU A 1 212 ? 25.692 -4.131 -9.053 1.00 93.44 212 LEU A N 1
ATOM 1728 C CA . LEU A 1 212 ? 26.891 -3.325 -9.313 1.00 93.44 212 LEU A CA 1
ATOM 1729 C C . LEU A 1 212 ? 28.178 -4.162 -9.265 1.00 93.44 212 LEU A C 1
ATOM 1731 O O . LEU A 1 212 ? 28.999 -4.049 -10.175 1.00 93.44 212 LEU A O 1
ATOM 1735 N N . GLU A 1 213 ? 28.336 -5.049 -8.278 1.00 92.50 213 GLU A N 1
ATOM 1736 C CA . GLU A 1 213 ? 29.501 -5.946 -8.180 1.00 92.50 213 GLU A CA 1
ATOM 1737 C C . GLU A 1 213 ? 29.598 -6.914 -9.374 1.00 92.50 213 GLU A C 1
ATOM 1739 O O . GLU A 1 213 ? 30.689 -7.190 -9.887 1.00 92.50 213 GLU A O 1
ATOM 1744 N N . VAL A 1 214 ? 28.459 -7.423 -9.859 1.00 92.31 214 VAL A N 1
ATOM 1745 C CA . VAL A 1 214 ? 28.407 -8.287 -11.051 1.00 92.31 214 VAL A CA 1
ATOM 1746 C C . VAL A 1 214 ? 28.750 -7.498 -12.318 1.00 92.31 214 VAL A C 1
ATOM 1748 O O . VAL A 1 214 ? 29.477 -8.007 -13.178 1.00 92.31 214 VAL A O 1
ATOM 1751 N N . ALA A 1 215 ? 28.274 -6.255 -12.438 1.00 89.50 215 ALA A N 1
ATOM 1752 C CA . ALA A 1 215 ? 28.600 -5.383 -13.564 1.00 89.50 215 ALA A CA 1
ATOM 1753 C C . ALA A 1 215 ? 30.094 -5.010 -13.602 1.00 89.50 215 ALA A C 1
ATOM 1755 O O . ALA A 1 215 ? 30.698 -5.011 -14.677 1.00 89.50 215 ALA A O 1
ATOM 1756 N N . GLU A 1 216 ? 30.708 -4.758 -12.443 1.00 89.56 216 GLU A N 1
ATOM 1757 C CA . GLU A 1 216 ? 32.134 -4.433 -12.330 1.00 89.56 216 GLU A CA 1
ATOM 1758 C C . GLU A 1 216 ? 33.022 -5.621 -12.741 1.00 89.56 216 GLU A C 1
ATOM 1760 O O . GLU A 1 216 ? 33.957 -5.461 -13.529 1.00 89.56 216 GLU A O 1
ATOM 1765 N N . ARG A 1 217 ? 32.675 -6.849 -12.325 1.00 85.38 217 ARG A N 1
ATOM 1766 C CA . ARG A 1 217 ? 33.395 -8.066 -12.752 1.00 85.38 217 ARG A CA 1
ATOM 1767 C C . ARG A 1 217 ? 33.196 -8.411 -14.230 1.00 85.38 217 ARG A C 1
ATOM 1769 O O . ARG A 1 217 ? 34.082 -9.014 -14.833 1.00 85.38 217 ARG A O 1
ATOM 1776 N N . GLY A 1 218 ? 32.060 -8.042 -14.824 1.00 76.75 218 GLY A N 1
ATOM 1777 C CA . GLY A 1 218 ? 31.747 -8.319 -16.230 1.00 76.75 218 GLY A CA 1
ATOM 1778 C C . GLY A 1 218 ? 32.551 -7.491 -17.240 1.00 76.75 218 GLY A C 1
ATOM 1779 O O . GLY A 1 218 ? 32.757 -7.948 -18.363 1.00 76.75 218 GLY A O 1
ATOM 1780 N N . ASN A 1 219 ? 33.041 -6.310 -16.850 1.00 66.31 219 ASN A N 1
ATOM 1781 C CA . ASN A 1 219 ? 33.782 -5.408 -17.741 1.00 66.31 219 ASN A CA 1
ATOM 1782 C C . ASN A 1 219 ? 35.312 -5.586 -17.704 1.00 66.31 219 ASN A C 1
ATOM 1784 O O . ASN A 1 219 ? 35.994 -5.074 -18.586 1.00 66.31 219 ASN A O 1
ATOM 1788 N N . GLY A 1 220 ? 35.862 -6.314 -16.726 1.00 58.00 220 GLY A N 1
ATOM 1789 C CA . GLY A 1 220 ? 37.316 -6.458 -16.547 1.00 58.00 220 GLY A CA 1
ATOM 1790 C C . GLY A 1 220 ? 37.991 -7.607 -17.310 1.00 58.00 220 GLY A C 1
ATOM 1791 O O . GLY A 1 220 ? 39.209 -7.725 -17.249 1.00 58.00 220 GLY A O 1
ATOM 1792 N N . ALA A 1 221 ? 37.245 -8.472 -18.008 1.00 54.72 221 ALA A N 1
ATOM 1793 C CA . ALA A 1 221 ? 37.783 -9.734 -18.547 1.00 54.72 221 ALA A CA 1
ATOM 1794 C C . ALA A 1 221 ? 37.960 -9.780 -20.082 1.00 54.72 221 ALA A C 1
ATOM 1796 O O . ALA A 1 221 ? 38.147 -10.863 -20.633 1.00 54.72 221 ALA A O 1
ATOM 1797 N N . ALA A 1 222 ? 37.869 -8.646 -20.790 1.00 56.50 222 ALA A N 1
ATOM 1798 C CA . ALA A 1 222 ? 37.807 -8.626 -22.260 1.00 56.50 222 ALA A CA 1
ATOM 1799 C C . ALA A 1 222 ? 38.966 -7.903 -22.979 1.00 56.50 222 ALA A C 1
ATOM 1801 O O . ALA A 1 222 ? 38.862 -7.667 -24.181 1.00 56.50 222 ALA A O 1
ATOM 1802 N N . THR A 1 223 ? 40.064 -7.560 -22.302 1.00 55.69 223 THR A N 1
ATOM 1803 C CA . THR A 1 223 ? 41.181 -6.827 -22.932 1.00 55.69 223 THR A CA 1
ATOM 1804 C C . THR A 1 223 ? 42.555 -7.360 -22.546 1.00 55.69 223 THR A C 1
ATOM 1806 O O . THR A 1 223 ? 43.364 -6.591 -22.059 1.00 55.69 223 THR A O 1
ATOM 1809 N N . GLU A 1 224 ? 42.841 -8.639 -22.789 1.00 55.31 224 GLU A N 1
ATOM 1810 C CA . GLU A 1 224 ? 44.210 -9.109 -23.076 1.00 55.31 224 GLU A CA 1
ATOM 1811 C C . GLU A 1 224 ? 44.112 -10.320 -24.015 1.00 55.31 224 GLU A C 1
ATOM 1813 O O . GLU A 1 224 ? 43.656 -11.393 -23.623 1.00 55.31 224 GLU A O 1
ATOM 1818 N N . GLY A 1 225 ? 44.456 -10.130 -25.289 1.00 53.59 225 GLY A N 1
ATOM 1819 C CA . GLY A 1 225 ? 44.408 -11.192 -26.291 1.00 53.59 225 GLY A CA 1
ATOM 1820 C C . GLY A 1 225 ? 44.586 -10.672 -27.712 1.00 53.59 225 GLY A C 1
ATOM 1821 O O . GLY A 1 225 ? 43.603 -10.505 -28.425 1.00 53.59 225 GLY A O 1
ATOM 1822 N N . ASP A 1 226 ? 45.846 -10.407 -28.058 1.00 52.00 226 ASP A N 1
ATOM 1823 C CA . ASP A 1 226 ? 46.466 -10.462 -29.387 1.00 52.00 226 ASP A CA 1
ATOM 1824 C C . ASP A 1 226 ? 45.640 -10.063 -30.614 1.00 52.00 226 ASP A C 1
ATOM 1826 O O . ASP A 1 226 ? 44.772 -10.793 -31.100 1.00 52.00 226 ASP A O 1
ATOM 1830 N N . THR A 1 227 ? 46.046 -8.970 -31.261 1.00 51.56 227 THR A N 1
ATOM 1831 C CA . THR A 1 227 ? 45.996 -8.931 -32.726 1.00 51.56 227 THR A CA 1
ATOM 1832 C C . THR A 1 227 ? 47.122 -8.063 -33.273 1.00 51.56 227 THR A C 1
ATOM 1834 O O . THR A 1 227 ? 47.097 -6.836 -33.186 1.00 51.56 227 THR A O 1
ATOM 1837 N N . GLU A 1 228 ? 48.129 -8.747 -33.812 1.00 50.72 228 GLU A N 1
ATOM 1838 C CA . GLU A 1 228 ? 49.189 -8.182 -34.634 1.00 50.72 228 GLU A CA 1
ATOM 1839 C C . GLU A 1 228 ? 48.646 -7.544 -35.924 1.00 50.72 228 GLU A C 1
ATOM 1841 O O . GLU A 1 228 ? 47.701 -8.034 -36.543 1.00 50.72 228 GLU A O 1
ATOM 1846 N N . ALA A 1 229 ? 49.315 -6.451 -36.297 1.00 49.94 229 ALA A N 1
ATOM 1847 C CA . ALA A 1 229 ? 49.690 -6.006 -37.638 1.00 49.94 229 ALA A CA 1
ATOM 1848 C C . ALA A 1 229 ? 48.811 -6.404 -38.840 1.00 49.94 229 ALA A C 1
ATOM 1850 O O . ALA A 1 229 ? 48.915 -7.519 -39.335 1.00 49.94 229 ALA A O 1
ATOM 1851 N N . VAL A 1 230 ? 48.133 -5.415 -39.440 1.00 47.34 230 VAL A N 1
ATOM 1852 C CA . VAL A 1 230 ? 48.177 -5.180 -40.898 1.00 47.34 230 VAL A CA 1
ATOM 1853 C C . VAL A 1 230 ? 48.055 -3.675 -41.146 1.00 47.34 230 VAL A C 1
ATOM 1855 O O . VAL A 1 230 ? 47.038 -3.055 -40.841 1.00 47.34 230 VAL A O 1
ATOM 1858 N N . GLU A 1 231 ? 49.120 -3.105 -41.702 1.00 50.31 231 GLU A N 1
ATOM 1859 C CA . GLU A 1 231 ? 49.184 -1.756 -42.254 1.00 50.31 231 GLU A CA 1
ATOM 1860 C C . GLU A 1 231 ? 48.275 -1.641 -43.485 1.00 50.31 231 GLU A C 1
ATOM 1862 O O . GLU A 1 231 ? 48.295 -2.493 -44.376 1.00 50.31 231 GLU A O 1
ATOM 1867 N N . THR A 1 232 ? 47.501 -0.563 -43.592 1.00 43.56 232 THR A N 1
ATOM 1868 C CA . THR A 1 232 ? 47.179 -0.000 -44.909 1.00 43.56 232 THR A CA 1
ATOM 1869 C C . THR A 1 232 ? 46.873 1.483 -44.782 1.00 43.56 232 THR A C 1
ATOM 1871 O O . THR A 1 232 ? 45.926 1.905 -44.120 1.00 43.56 232 THR A O 1
ATOM 1874 N N . GLU A 1 233 ? 47.742 2.254 -45.420 1.00 49.06 233 GLU A N 1
ATOM 1875 C CA . GLU A 1 233 ? 47.686 3.693 -45.606 1.00 49.06 233 GLU A CA 1
ATOM 1876 C C . GLU A 1 233 ? 46.446 4.131 -46.402 1.00 49.06 233 GLU A C 1
ATOM 1878 O O . GLU A 1 233 ? 46.043 3.469 -47.358 1.00 49.06 233 GLU A O 1
ATOM 1883 N N . ASN A 1 234 ? 45.873 5.275 -46.015 1.00 40.34 234 ASN A N 1
ATOM 1884 C CA . ASN A 1 234 ? 45.339 6.336 -46.887 1.00 40.34 234 ASN A CA 1
ATOM 1885 C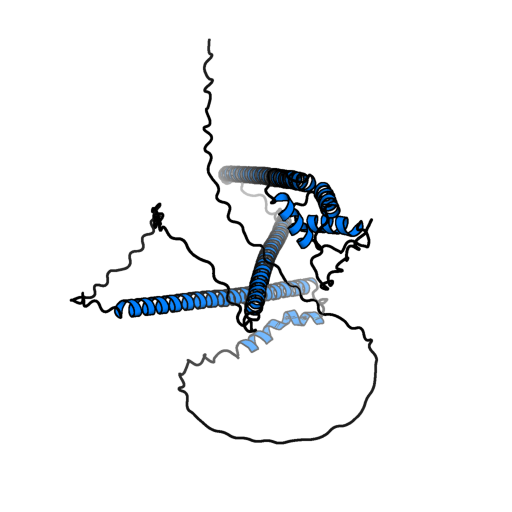 C . ASN A 1 234 ? 44.779 7.447 -45.975 1.00 40.34 234 ASN A C 1
ATOM 1887 O O . ASN A 1 234 ? 43.798 7.245 -45.267 1.00 40.34 234 ASN A O 1
ATOM 1891 N N . SER A 1 235 ? 45.532 8.531 -45.769 1.00 36.56 235 SER A N 1
ATOM 1892 C CA . SER A 1 235 ? 45.498 9.781 -46.556 1.00 36.56 235 SER A CA 1
ATOM 1893 C C . SER A 1 235 ? 44.199 10.584 -46.313 1.00 36.56 235 SER A C 1
ATOM 1895 O O . SER A 1 235 ? 43.131 10.150 -46.725 1.00 36.56 235 SER A O 1
ATOM 1897 N N . LEU A 1 236 ? 44.171 11.591 -45.425 1.00 41.81 236 LEU A N 1
ATOM 1898 C CA . LEU A 1 236 ? 44.682 12.980 -45.525 1.00 41.81 236 LEU A CA 1
ATOM 1899 C C . LEU A 1 236 ? 43.597 13.976 -46.000 1.00 41.81 236 LEU A C 1
ATOM 1901 O O . LEU A 1 236 ? 43.243 13.992 -47.173 1.00 41.81 236 LEU A O 1
ATOM 1905 N N . HIS A 1 237 ? 43.065 14.756 -45.046 1.00 43.19 237 HIS A N 1
ATOM 1906 C CA . HIS A 1 237 ? 42.749 16.206 -45.074 1.00 43.19 237 HIS A CA 1
ATOM 1907 C C . HIS A 1 237 ? 41.910 16.559 -43.825 1.00 43.19 237 HIS A C 1
ATOM 1909 O O . HIS A 1 237 ? 40.849 15.982 -43.596 1.00 43.19 237 HIS A O 1
ATOM 1915 N N . ASP A 1 238 ? 42.522 17.249 -42.856 1.00 35.03 238 ASP A N 1
ATOM 1916 C CA . ASP A 1 238 ? 42.369 18.693 -42.547 1.00 35.03 238 ASP A CA 1
ATOM 1917 C C . ASP A 1 238 ? 40.957 19.076 -42.060 1.00 35.03 238 ASP A C 1
ATOM 1919 O O . ASP A 1 238 ? 39.983 18.992 -42.798 1.00 35.03 238 ASP A O 1
ATOM 1923 N N . ALA A 1 239 ? 40.745 19.300 -40.758 1.00 41.66 239 ALA A N 1
ATOM 1924 C CA . ALA A 1 239 ? 41.113 20.479 -39.956 1.00 41.66 239 ALA A CA 1
ATOM 1925 C C . ALA A 1 239 ? 40.169 21.674 -40.175 1.00 41.66 239 ALA A C 1
ATOM 1927 O O . ALA A 1 239 ? 40.329 22.417 -41.130 1.00 41.66 239 ALA A O 1
ATOM 1928 N N . GLU A 1 240 ? 39.257 21.919 -39.225 1.00 36.78 240 GLU A N 1
ATOM 1929 C CA . GLU A 1 240 ? 39.166 23.248 -38.606 1.00 36.78 240 GLU A CA 1
ATOM 1930 C C . GLU A 1 240 ? 38.414 23.210 -37.268 1.00 36.78 240 GLU A C 1
ATOM 1932 O O . GLU A 1 240 ? 37.345 22.619 -37.110 1.00 36.78 240 GLU A O 1
ATOM 1937 N N . LEU A 1 241 ? 39.040 23.856 -36.290 1.00 41.41 241 LEU A N 1
ATOM 1938 C CA . LEU A 1 241 ? 38.608 24.063 -34.919 1.00 41.41 241 LEU A CA 1
ATOM 1939 C C . LEU A 1 241 ? 37.515 25.135 -34.851 1.00 41.41 241 LEU A C 1
ATOM 1941 O O . LEU A 1 241 ? 37.671 26.210 -35.424 1.00 41.41 241 LEU A O 1
ATOM 1945 N N . ARG A 1 242 ? 36.496 24.931 -34.009 1.00 37.00 242 ARG A N 1
ATOM 1946 C CA . ARG A 1 242 ? 35.840 26.058 -33.331 1.00 37.00 242 ARG A CA 1
ATOM 1947 C C . ARG A 1 242 ? 35.369 25.690 -31.928 1.00 37.00 242 ARG A C 1
ATOM 1949 O O . ARG A 1 242 ? 34.295 25.147 -31.697 1.00 37.00 242 ARG A O 1
ATOM 1956 N N . THR A 1 243 ? 36.258 26.018 -31.003 1.00 44.62 243 THR A N 1
ATOM 1957 C CA . THR A 1 243 ? 36.032 26.387 -29.609 1.00 44.62 243 THR A CA 1
ATOM 1958 C C . THR A 1 243 ? 34.884 27.387 -29.465 1.00 44.62 243 THR A C 1
ATOM 1960 O O . THR A 1 243 ? 34.798 28.358 -30.214 1.00 44.62 243 THR A O 1
ATOM 1963 N N . GLY A 1 244 ? 34.031 27.197 -28.456 1.00 33.81 244 GLY A N 1
ATOM 1964 C CA . GLY A 1 244 ? 33.046 28.212 -28.102 1.00 33.81 244 GLY A CA 1
ATOM 1965 C C . GLY A 1 244 ? 32.004 27.784 -27.077 1.00 33.81 244 GLY A C 1
ATOM 1966 O O . GLY A 1 244 ? 30.951 27.284 -27.440 1.00 33.81 244 GLY A O 1
ATOM 1967 N N . GLN A 1 245 ? 32.272 28.151 -25.822 1.00 39.06 245 GLN A N 1
ATOM 1968 C CA . GLN A 1 245 ? 31.272 28.668 -24.879 1.00 39.06 245 GLN A CA 1
ATOM 1969 C C . GLN A 1 245 ? 30.451 27.646 -24.068 1.00 39.06 245 GLN A C 1
ATOM 1971 O O . GLN A 1 245 ? 29.287 27.360 -24.330 1.00 39.06 245 GLN A O 1
ATOM 1976 N N . GLN A 1 246 ? 31.065 27.188 -22.971 1.00 42.12 246 GLN A N 1
ATOM 1977 C CA . GLN A 1 246 ? 30.330 26.834 -21.758 1.00 42.12 246 GLN A CA 1
ATOM 1978 C C . GLN A 1 246 ? 29.750 28.114 -21.140 1.00 42.12 246 GLN A C 1
ATOM 1980 O O . GLN A 1 246 ? 30.491 29.051 -20.844 1.00 42.12 246 GLN A O 1
ATOM 1985 N N . VAL A 1 247 ? 28.435 28.140 -20.930 1.00 37.47 247 VAL A N 1
ATOM 1986 C CA . VAL A 1 247 ? 27.752 29.140 -20.105 1.00 37.47 247 VAL A CA 1
ATOM 1987 C C . VAL A 1 247 ? 27.183 28.413 -18.892 1.00 37.47 247 VAL A C 1
ATOM 1989 O O . VAL A 1 247 ? 26.313 27.552 -19.014 1.00 37.47 247 VAL A O 1
ATOM 1992 N N . LEU A 1 248 ? 27.728 28.751 -17.726 1.00 48.25 248 LEU A N 1
ATOM 1993 C CA . LEU A 1 248 ? 27.224 28.389 -16.404 1.00 48.25 248 LEU A CA 1
ATOM 1994 C C . LEU A 1 248 ? 25.832 29.007 -16.188 1.00 48.25 248 LEU A C 1
ATOM 1996 O O . LEU A 1 248 ? 25.660 30.189 -16.495 1.00 48.25 248 LEU A O 1
ATOM 2000 N N . PRO A 1 249 ? 24.862 28.309 -15.573 1.00 45.69 249 PRO A N 1
ATOM 2001 C CA . PRO A 1 249 ? 23.721 28.975 -14.974 1.00 45.69 249 PRO A CA 1
ATOM 2002 C C . PRO A 1 249 ? 24.055 29.379 -13.536 1.00 45.69 249 PRO A C 1
ATOM 2004 O O . PRO A 1 249 ? 24.370 28.549 -12.683 1.00 45.69 249 PRO A O 1
ATOM 2007 N N . ALA A 1 250 ? 23.955 30.682 -13.287 1.00 35.72 250 ALA A N 1
ATOM 2008 C CA . ALA A 1 250 ? 23.952 31.294 -11.972 1.00 35.72 250 ALA A CA 1
ATOM 2009 C C . ALA A 1 250 ? 22.800 30.747 -11.110 1.00 35.72 250 ALA A C 1
ATOM 2011 O O . ALA A 1 250 ? 21.640 30.755 -11.526 1.00 35.72 250 ALA A O 1
ATOM 2012 N N . LEU A 1 251 ? 23.116 30.316 -9.888 1.00 36.34 251 LEU A N 1
ATOM 2013 C CA . LEU A 1 251 ? 22.123 30.071 -8.847 1.00 36.34 251 LEU A CA 1
ATOM 2014 C C . LEU A 1 251 ? 21.738 31.417 -8.225 1.00 36.34 251 LEU A C 1
ATOM 2016 O O . LEU A 1 251 ? 22.538 32.063 -7.552 1.00 36.34 251 LEU A O 1
ATOM 2020 N N . SER A 1 252 ? 20.507 31.841 -8.509 1.00 37.50 252 SER A N 1
ATOM 2021 C CA . SER A 1 252 ? 19.861 33.001 -7.905 1.00 37.50 252 SER A CA 1
ATOM 2022 C C . SER A 1 252 ? 19.251 32.616 -6.558 1.00 37.50 252 SER A C 1
ATOM 2024 O O . SER A 1 252 ? 18.578 31.593 -6.426 1.00 37.50 252 SER A O 1
ATOM 2026 N N . ALA A 1 253 ? 19.529 33.454 -5.565 1.00 41.53 253 ALA A N 1
ATOM 2027 C CA . ALA A 1 253 ? 19.028 33.389 -4.206 1.00 41.53 253 ALA A CA 1
ATOM 2028 C C . ALA A 1 253 ? 17.533 33.738 -4.126 1.00 41.53 253 ALA A C 1
ATOM 2030 O O . ALA A 1 253 ? 17.060 34.651 -4.801 1.00 41.53 253 ALA A O 1
ATOM 2031 N N . GLY A 1 254 ? 16.809 33.070 -3.227 1.00 39.28 254 GLY A N 1
ATOM 2032 C CA . GLY A 1 254 ? 15.440 33.432 -2.883 1.00 39.28 254 GLY A CA 1
ATOM 2033 C C . GLY A 1 254 ? 14.967 32.798 -1.576 1.00 39.28 254 GLY A C 1
ATOM 2034 O O . GLY A 1 254 ? 14.912 31.580 -1.465 1.00 39.28 254 GLY A O 1
ATOM 2035 N N . ALA A 1 255 ? 14.566 33.671 -0.651 1.00 39.47 255 ALA A N 1
ATOM 2036 C CA . ALA A 1 255 ? 13.778 33.451 0.565 1.00 39.47 255 ALA A CA 1
ATOM 2037 C C . ALA A 1 255 ? 14.494 32.961 1.839 1.00 39.47 255 ALA A C 1
ATOM 2039 O O . ALA A 1 255 ? 14.586 31.783 2.171 1.00 39.47 255 ALA A O 1
ATOM 2040 N N . SER A 1 256 ? 14.883 33.974 2.609 1.00 35.97 256 SER A N 1
ATOM 2041 C CA . SER A 1 256 ? 15.105 34.002 4.047 1.00 35.97 256 SER A CA 1
ATOM 2042 C C . SER A 1 256 ? 13.873 33.541 4.843 1.00 35.97 256 SER A C 1
ATOM 2044 O O . SER A 1 256 ? 12.782 34.077 4.662 1.00 35.97 256 SER A O 1
ATOM 2046 N N . THR A 1 257 ? 14.074 32.667 5.829 1.00 42.12 257 THR A N 1
ATOM 2047 C CA . THR A 1 257 ? 13.258 32.634 7.052 1.00 42.12 257 THR A CA 1
ATOM 2048 C C . THR A 1 257 ? 14.180 32.763 8.252 1.00 42.12 257 THR A C 1
ATOM 2050 O O . THR A 1 257 ? 15.096 31.971 8.458 1.00 42.12 257 THR A O 1
ATOM 2053 N N . THR A 1 258 ? 13.941 33.823 9.008 1.00 51.41 258 THR A N 1
ATOM 2054 C CA . THR A 1 258 ? 14.649 34.248 10.209 1.00 51.41 258 THR A CA 1
ATOM 2055 C C . THR A 1 258 ? 14.506 33.228 11.335 1.00 51.41 258 THR A C 1
ATOM 2057 O O . THR A 1 258 ? 13.393 32.914 11.753 1.00 51.41 258 THR A O 1
ATOM 2060 N N . SER A 1 259 ? 15.619 32.772 11.900 1.00 40.78 259 SER A N 1
ATOM 2061 C CA . SER A 1 259 ? 15.657 32.282 13.279 1.00 40.78 259 SER A CA 1
ATOM 2062 C C . SER A 1 259 ? 16.971 32.708 13.912 1.00 40.78 259 SER A C 1
ATOM 2064 O O . SER A 1 259 ? 18.048 32.205 13.610 1.00 40.78 259 SER A O 1
ATOM 2066 N N . SER A 1 260 ? 16.821 33.740 14.733 1.00 43.47 260 SER A N 1
ATOM 2067 C CA . SER A 1 260 ? 17.817 34.345 15.598 1.00 43.47 260 SER A CA 1
ATOM 2068 C C . SER A 1 260 ? 18.244 33.345 16.667 1.00 43.47 260 SER A C 1
ATOM 2070 O O . SER A 1 260 ? 17.409 32.934 17.467 1.00 43.47 260 SER A O 1
ATOM 2072 N N . LEU A 1 261 ? 19.530 32.997 16.706 1.00 40.38 261 LEU A N 1
ATOM 2073 C CA . LEU A 1 261 ? 20.205 32.579 17.931 1.00 40.38 261 LEU A CA 1
ATOM 2074 C C . LEU A 1 261 ? 21.589 33.228 17.955 1.00 40.38 261 LEU A C 1
ATOM 2076 O O . LEU A 1 261 ? 22.524 32.835 17.263 1.00 40.38 261 LEU A O 1
ATOM 2080 N N . SER A 1 262 ? 21.658 34.282 18.754 1.00 45.00 262 SER A N 1
ATOM 2081 C CA . SER A 1 262 ? 22.848 34.969 19.231 1.00 45.00 262 SER A CA 1
ATOM 2082 C C . SER A 1 262 ? 23.821 33.991 19.891 1.00 45.00 262 SER A C 1
ATOM 2084 O O . SER A 1 262 ? 23.506 33.429 20.940 1.00 45.00 262 SER A O 1
ATOM 2086 N N . VAL A 1 263 ? 25.016 33.835 19.317 1.00 43.75 263 VAL A N 1
ATOM 2087 C CA . VAL A 1 263 ? 26.155 33.208 19.996 1.00 43.75 263 VAL A CA 1
ATOM 2088 C C . VAL A 1 263 ? 27.309 34.198 20.036 1.00 43.75 263 VAL A C 1
ATOM 2090 O O . VAL A 1 263 ? 27.654 34.849 19.053 1.00 43.75 263 VAL A O 1
ATOM 2093 N N . SER A 1 264 ? 27.806 34.338 21.256 1.00 40.47 264 SER A N 1
ATOM 2094 C CA . SER A 1 264 ? 28.701 35.361 21.758 1.00 40.47 264 SER A CA 1
ATOM 2095 C C . SER A 1 264 ? 30.045 35.414 21.034 1.00 40.47 264 SER A C 1
ATOM 2097 O O . SER A 1 264 ? 30.663 34.398 20.722 1.00 40.47 264 SER A O 1
ATOM 2099 N N . LEU A 1 265 ? 30.483 36.649 20.822 1.00 43.12 265 LEU A N 1
ATOM 2100 C CA . LEU A 1 265 ? 31.734 37.075 20.224 1.00 43.12 265 LEU A CA 1
ATOM 2101 C C . LEU A 1 265 ? 32.902 36.760 21.180 1.00 43.12 265 LEU A C 1
ATOM 2103 O O . LEU A 1 265 ? 33.073 37.443 22.188 1.00 43.12 265 LEU A O 1
ATOM 2107 N N . CYS A 1 266 ? 33.737 35.769 20.862 1.00 36.81 266 CYS A N 1
ATOM 2108 C CA . CYS A 1 266 ? 35.073 35.660 21.451 1.00 36.81 266 CYS A CA 1
ATOM 2109 C C . CYS A 1 266 ? 36.095 36.190 20.446 1.00 36.81 266 CYS A C 1
ATOM 2111 O O . CYS A 1 266 ? 36.398 35.567 19.433 1.00 36.81 266 CYS A O 1
ATOM 2113 N N . GLN A 1 267 ? 36.583 37.392 20.743 1.00 48.28 267 GLN A N 1
ATOM 2114 C CA . GLN A 1 267 ? 37.723 38.021 20.096 1.00 48.28 267 GLN A CA 1
ATOM 2115 C C . GLN A 1 267 ? 38.958 37.137 20.279 1.00 48.28 267 GLN A C 1
ATOM 2117 O O . GLN A 1 267 ? 39.326 36.802 21.405 1.00 48.28 267 GLN A O 1
ATOM 2122 N N . THR A 1 268 ? 39.635 36.788 19.191 1.00 42.97 268 THR A N 1
ATOM 2123 C CA . THR A 1 268 ? 41.018 36.315 19.264 1.00 42.97 268 THR A CA 1
ATOM 2124 C C . THR A 1 268 ? 41.761 36.805 18.025 1.00 42.97 268 THR A C 1
ATOM 2126 O O . THR A 1 268 ? 41.532 36.349 16.912 1.00 42.97 268 THR A O 1
ATOM 2129 N N . THR A 1 269 ? 42.552 37.850 18.266 1.00 51.25 269 THR A N 1
ATOM 2130 C CA . THR A 1 269 ? 43.882 38.128 17.708 1.00 51.25 269 THR A CA 1
ATOM 2131 C C . THR A 1 269 ? 44.131 37.744 16.245 1.00 51.25 269 THR A C 1
ATOM 2133 O O . THR A 1 269 ? 44.377 36.589 15.915 1.00 51.25 269 THR A O 1
ATOM 2136 N N . GLN A 1 270 ? 44.167 38.765 15.382 1.00 48.56 270 GLN A N 1
ATOM 2137 C CA . GLN A 1 270 ? 44.707 38.688 14.023 1.00 48.56 270 GLN A CA 1
ATOM 2138 C C . GLN A 1 270 ? 46.183 38.249 14.025 1.00 48.56 270 GLN A C 1
ATOM 2140 O O . GLN A 1 270 ? 46.996 38.913 14.675 1.00 48.56 270 GLN A O 1
ATOM 2145 N N . PRO A 1 271 ? 46.574 37.236 13.232 1.00 54.72 271 PRO A N 1
ATOM 2146 C CA . PRO A 1 271 ? 47.941 37.095 12.778 1.00 54.72 271 PRO A CA 1
ATOM 2147 C C . PRO A 1 271 ? 48.136 37.784 11.421 1.00 54.72 271 PRO A C 1
ATOM 2149 O O . PRO A 1 271 ? 47.371 37.639 10.470 1.00 54.72 271 PRO A O 1
ATOM 2152 N N . SER A 1 272 ? 49.202 38.570 11.414 1.00 53.38 272 SER A N 1
ATOM 2153 C CA . SER A 1 272 ? 49.802 39.311 10.317 1.00 53.38 272 SER A CA 1
ATOM 2154 C C . SER A 1 272 ? 50.320 38.407 9.188 1.00 53.38 272 SER A C 1
ATOM 2156 O O . SER A 1 272 ? 50.832 37.321 9.443 1.00 53.38 272 SER A O 1
ATOM 2158 N N . SER A 1 273 ? 50.292 38.964 7.972 1.00 51.72 273 SER A N 1
ATOM 2159 C CA . SER A 1 273 ? 51.175 38.673 6.833 1.00 51.72 273 SER A CA 1
ATOM 2160 C C . SER A 1 273 ? 51.019 37.317 6.135 1.00 51.72 273 SER A C 1
ATOM 2162 O O . SER A 1 273 ? 51.643 36.318 6.486 1.00 51.72 273 SER A O 1
ATOM 2164 N N . MET A 1 274 ? 50.264 37.353 5.035 1.00 52.97 274 MET A N 1
ATOM 2165 C CA . MET A 1 274 ? 50.119 36.286 4.050 1.00 52.97 274 MET A CA 1
ATOM 2166 C C . MET A 1 274 ? 51.457 35.958 3.375 1.00 52.97 274 MET A C 1
ATOM 2168 O O . MET A 1 274 ? 52.045 36.798 2.697 1.00 52.97 274 MET A O 1
ATOM 2172 N N . GLN A 1 275 ? 51.909 34.716 3.525 1.00 53.50 275 GLN A N 1
ATOM 2173 C CA . GLN A 1 275 ? 52.683 34.048 2.486 1.00 53.50 275 GLN A CA 1
ATOM 2174 C C . GLN A 1 275 ? 51.809 32.926 1.931 1.00 53.50 275 GLN A C 1
ATOM 2176 O O . GLN A 1 275 ? 51.475 31.984 2.652 1.00 53.50 275 GLN A O 1
ATOM 2181 N N . ASP A 1 276 ? 51.416 33.065 0.666 1.00 58.47 276 ASP A N 1
ATOM 2182 C CA . ASP A 1 276 ? 50.621 32.108 -0.102 1.00 58.47 276 ASP A CA 1
ATOM 2183 C C . ASP A 1 276 ? 51.365 30.776 -0.225 1.00 58.47 276 ASP A C 1
ATOM 2185 O O . ASP A 1 276 ? 52.087 30.507 -1.184 1.00 58.47 276 ASP A O 1
ATOM 2189 N N . THR A 1 277 ? 51.213 29.927 0.787 1.00 64.62 277 THR A N 1
ATOM 2190 C CA . THR A 1 277 ? 51.686 28.549 0.745 1.00 64.62 277 THR A CA 1
ATOM 2191 C C . THR A 1 277 ? 50.500 27.665 0.361 1.00 64.62 277 THR A C 1
ATOM 2193 O O . THR A 1 277 ? 49.542 27.565 1.131 1.00 64.62 277 THR A O 1
ATOM 2196 N N . PRO A 1 278 ? 50.534 26.965 -0.792 1.00 66.31 278 PRO A N 1
ATOM 2197 C CA . PRO A 1 278 ? 49.463 26.052 -1.222 1.00 66.31 278 PRO A CA 1
ATOM 2198 C C . PRO A 1 278 ? 49.206 24.900 -0.231 1.00 66.31 278 PRO A C 1
ATOM 2200 O O . PRO A 1 278 ? 48.224 24.173 -0.349 1.00 66.31 278 PRO A O 1
ATOM 2203 N N . PHE A 1 279 ? 50.066 24.761 0.779 1.00 69.12 279 PHE A N 1
ATOM 2204 C CA . PHE A 1 279 ? 49.938 23.823 1.883 1.00 69.12 279 PHE A CA 1
ATOM 2205 C C . PHE A 1 279 ? 48.787 24.165 2.854 1.00 69.12 279 PHE A C 1
ATOM 2207 O O . PHE A 1 279 ? 48.138 23.257 3.368 1.00 69.12 279 PHE A O 1
ATOM 2214 N N . GLY A 1 280 ? 48.462 25.450 3.050 1.00 84.06 280 GLY A N 1
ATOM 2215 C CA . GLY A 1 280 ? 47.449 25.874 4.031 1.00 84.06 280 GLY A CA 1
ATOM 2216 C C . GLY A 1 280 ? 46.008 25.484 3.670 1.00 84.06 280 GLY A C 1
ATOM 2217 O O . GLY A 1 280 ? 45.205 25.176 4.548 1.00 84.06 280 GLY A O 1
ATOM 2218 N N . MET A 1 281 ? 45.665 25.426 2.376 1.00 85.62 281 MET A N 1
ATOM 2219 C CA . MET A 1 281 ? 44.325 24.994 1.944 1.00 85.62 281 MET A CA 1
ATOM 2220 C C . MET A 1 281 ? 44.095 23.496 2.171 1.00 85.62 281 MET A C 1
ATOM 2222 O O . MET A 1 281 ? 42.990 23.091 2.529 1.00 85.62 281 MET A O 1
ATOM 2226 N N . MET A 1 282 ? 45.132 22.672 1.990 1.00 92.25 282 MET A N 1
ATOM 2227 C CA . MET A 1 282 ? 45.048 21.231 2.238 1.00 92.25 282 MET A CA 1
ATOM 2228 C C . MET A 1 282 ? 44.861 20.936 3.730 1.00 92.25 282 MET A C 1
ATOM 2230 O O . MET A 1 282 ? 44.060 20.074 4.087 1.00 92.25 282 MET A O 1
ATOM 2234 N N . GLU A 1 283 ? 45.538 21.688 4.601 1.00 93.25 283 GLU A N 1
ATOM 2235 C CA . GLU A 1 283 ? 45.353 21.593 6.051 1.00 93.25 283 GLU A CA 1
ATOM 2236 C C . GLU A 1 283 ? 43.931 21.996 6.469 1.00 93.25 283 GLU A C 1
ATOM 2238 O O . GLU A 1 283 ? 43.278 21.266 7.216 1.00 93.25 283 GLU A O 1
ATOM 2243 N N . MET A 1 284 ? 43.398 23.090 5.912 1.00 93.88 284 MET A N 1
ATOM 2244 C CA . MET A 1 284 ? 42.023 23.525 6.176 1.00 93.88 284 MET A CA 1
ATOM 2245 C C . MET A 1 284 ? 40.986 22.497 5.695 1.00 93.88 284 MET A C 1
ATOM 2247 O O . MET A 1 284 ? 40.019 22.217 6.406 1.00 93.88 284 MET A O 1
ATOM 2251 N N . LEU A 1 285 ? 41.197 21.884 4.525 1.00 95.50 285 LEU A N 1
ATOM 2252 C CA . LEU A 1 285 ? 40.328 20.820 4.016 1.00 95.50 285 LEU A CA 1
ATOM 2253 C C . LEU A 1 285 ? 40.383 19.569 4.905 1.00 95.50 285 LEU A C 1
ATOM 2255 O O . LEU A 1 285 ? 39.340 18.997 5.222 1.00 95.50 285 LEU A O 1
ATOM 2259 N N . LEU A 1 286 ? 41.575 19.163 5.352 1.00 96.88 286 LEU A N 1
ATOM 2260 C CA . LEU A 1 286 ? 41.737 18.022 6.254 1.00 96.88 286 LEU A CA 1
ATOM 2261 C C . LEU A 1 286 ? 41.071 18.285 7.611 1.00 96.88 286 LEU A C 1
ATOM 2263 O O . LEU A 1 286 ? 40.401 17.404 8.161 1.00 96.88 286 LEU A O 1
ATOM 2267 N N . GLN A 1 287 ? 41.191 19.508 8.130 1.00 96.62 287 GLN A N 1
ATOM 2268 C CA . GLN A 1 287 ? 40.520 19.933 9.355 1.00 96.62 287 GLN A CA 1
ATOM 2269 C C . GLN A 1 287 ? 38.995 19.910 9.193 1.00 96.62 287 GLN A C 1
ATOM 2271 O O . GLN A 1 287 ? 38.300 19.397 10.074 1.00 96.62 287 GLN A O 1
ATOM 2276 N N . PHE A 1 288 ? 38.477 20.378 8.054 1.00 97.50 288 PHE A N 1
ATOM 2277 C CA . PHE A 1 288 ? 37.052 20.323 7.727 1.00 97.50 288 PHE A CA 1
ATOM 2278 C C . PHE A 1 288 ? 36.537 18.879 7.637 1.00 97.50 288 PHE A C 1
ATOM 2280 O O . PHE A 1 288 ? 35.553 18.542 8.292 1.00 97.50 288 PHE A O 1
ATOM 2287 N N . MET A 1 289 ? 37.230 17.996 6.909 1.00 97.50 289 MET A N 1
ATOM 2288 C CA . MET A 1 289 ? 36.851 16.581 6.809 1.00 97.50 289 MET A CA 1
ATOM 2289 C C . MET A 1 289 ? 36.858 15.889 8.176 1.00 97.50 289 MET A C 1
ATOM 2291 O O . MET A 1 289 ? 35.933 15.145 8.502 1.00 97.50 289 MET A O 1
ATOM 2295 N N . THR A 1 290 ? 37.864 16.171 9.005 1.00 97.38 290 THR A N 1
ATOM 2296 C CA . THR A 1 290 ? 37.958 15.608 10.359 1.00 97.38 290 THR A CA 1
ATOM 2297 C C . THR A 1 290 ? 36.829 16.124 11.257 1.00 97.38 290 THR A C 1
ATOM 2299 O O . THR A 1 290 ? 36.241 15.354 12.019 1.00 97.38 290 THR A O 1
ATOM 2302 N N . ALA A 1 291 ? 36.485 17.413 11.168 1.00 94.62 291 ALA A N 1
ATOM 2303 C CA . ALA A 1 291 ? 35.361 17.991 11.901 1.00 94.62 291 ALA A CA 1
ATOM 2304 C C . ALA A 1 291 ? 34.025 17.367 11.468 1.00 94.62 291 ALA A C 1
ATOM 2306 O O . ALA A 1 291 ? 33.235 16.959 12.320 1.00 94.62 291 ALA A O 1
ATOM 2307 N N . GLN A 1 292 ? 33.815 17.198 10.161 1.00 97.00 292 GLN A N 1
ATOM 2308 C CA . GLN A 1 292 ? 32.607 16.588 9.610 1.00 97.00 292 GLN A CA 1
ATOM 2309 C C . GLN A 1 292 ? 32.464 15.114 10.023 1.00 97.00 292 GLN A C 1
ATOM 2311 O O . GLN A 1 292 ? 31.371 14.660 10.361 1.00 97.00 292 GLN A O 1
ATOM 2316 N N . GLN A 1 293 ? 33.567 14.360 10.062 1.00 95.12 293 GLN A N 1
ATOM 2317 C CA . GLN A 1 293 ? 33.567 12.987 10.575 1.00 95.12 293 GLN A CA 1
ATOM 2318 C C . GLN A 1 293 ? 33.194 12.922 12.061 1.00 95.12 293 GLN A C 1
ATOM 2320 O O . GLN A 1 293 ? 32.388 12.074 12.446 1.00 95.12 293 GLN A O 1
ATOM 2325 N N . ARG A 1 294 ? 33.728 13.828 12.893 1.00 97.12 294 ARG A N 1
ATOM 2326 C CA . ARG A 1 294 ? 33.374 13.901 14.321 1.00 97.12 294 ARG A CA 1
ATOM 2327 C C . ARG A 1 294 ? 31.905 14.248 14.531 1.00 97.12 294 ARG A C 1
ATOM 2329 O O . ARG A 1 294 ? 31.257 13.627 15.367 1.00 97.12 294 ARG A O 1
ATOM 2336 N N . GLU A 1 295 ? 31.371 15.194 13.764 1.00 95.19 295 GLU A N 1
ATOM 2337 C CA . GLU A 1 295 ? 29.954 15.552 13.838 1.00 95.19 295 GLU A CA 1
ATOM 2338 C C . GLU A 1 295 ? 29.061 14.358 13.470 1.00 95.19 295 GLU A C 1
ATOM 2340 O O . GLU A 1 295 ? 28.106 14.044 14.183 1.00 95.19 295 GLU A O 1
ATOM 2345 N N . ASN A 1 296 ? 29.401 13.635 12.401 1.00 91.06 296 ASN A N 1
ATOM 2346 C CA . ASN A 1 296 ? 28.671 12.431 12.008 1.00 91.06 296 ASN A CA 1
ATOM 2347 C C . ASN A 1 296 ? 28.735 11.337 13.085 1.00 91.06 296 ASN A C 1
ATOM 2349 O O . ASN A 1 296 ? 27.719 10.697 13.363 1.00 91.06 296 ASN A O 1
ATOM 2353 N N . ALA A 1 297 ? 29.894 11.150 13.725 1.00 95.75 297 ALA A N 1
ATOM 2354 C CA . ALA A 1 297 ? 30.042 10.210 14.834 1.00 95.75 297 ALA A CA 1
ATOM 2355 C C . ALA A 1 297 ? 29.155 10.596 16.032 1.00 95.75 297 ALA A C 1
ATOM 2357 O O . ALA A 1 297 ? 28.440 9.746 16.561 1.00 95.75 297 ALA A O 1
ATOM 2358 N N . GLN A 1 298 ? 29.109 11.881 16.398 1.00 96.38 298 GLN A N 1
ATOM 2359 C CA . GLN A 1 298 ? 28.241 12.376 17.474 1.00 96.38 298 GLN A CA 1
ATOM 2360 C C . GLN A 1 298 ? 26.749 12.210 17.156 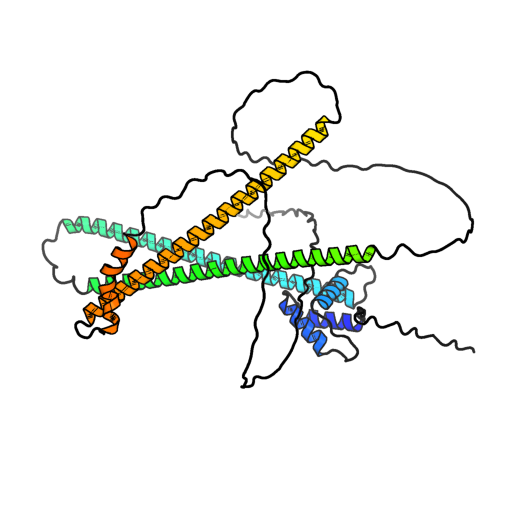1.00 96.38 298 GLN A C 1
ATOM 2362 O O . GLN A 1 298 ? 25.958 11.829 18.023 1.00 96.38 298 GLN A O 1
ATOM 2367 N N . ARG A 1 299 ? 26.336 12.455 15.907 1.00 89.25 299 ARG A N 1
ATOM 2368 C CA . ARG A 1 299 ? 24.950 12.213 15.468 1.00 89.25 299 ARG A CA 1
ATOM 2369 C C . ARG A 1 299 ? 24.572 10.738 15.601 1.00 89.25 299 ARG A C 1
ATOM 2371 O O . ARG A 1 299 ? 23.485 10.420 16.072 1.00 89.25 299 ARG A O 1
ATOM 2378 N N . LEU A 1 300 ? 25.484 9.833 15.246 1.00 94.56 300 LEU A N 1
ATOM 2379 C CA . LEU A 1 300 ? 25.252 8.399 15.392 1.00 94.56 300 LEU A CA 1
ATOM 2380 C C . LEU A 1 300 ? 25.140 7.985 16.868 1.00 94.56 300 LEU A C 1
ATOM 2382 O O . LEU A 1 300 ? 24.250 7.211 17.219 1.00 94.56 300 LEU A O 1
ATOM 2386 N N . GLU A 1 301 ? 26.007 8.511 17.733 1.00 95.12 301 GLU A N 1
ATOM 2387 C CA . GLU A 1 301 ? 26.005 8.220 19.170 1.00 95.12 301 GLU A CA 1
ATOM 2388 C C . GLU A 1 301 ? 24.727 8.723 19.858 1.00 95.12 301 GLU A C 1
ATOM 2390 O O . GLU A 1 301 ? 24.075 7.984 20.598 1.00 95.12 301 GLU A O 1
ATOM 2395 N N . THR A 1 302 ? 24.305 9.951 19.554 1.00 91.12 302 THR A N 1
ATOM 2396 C CA . THR A 1 302 ? 23.061 10.528 20.092 1.00 91.12 302 THR A CA 1
ATOM 2397 C C . THR A 1 302 ? 21.821 9.752 19.638 1.00 91.12 302 THR A C 1
ATOM 2399 O O . THR A 1 302 ? 20.929 9.480 20.450 1.00 91.12 302 THR A O 1
ATOM 2402 N N . ASP A 1 303 ? 21.781 9.302 18.382 1.00 87.25 303 ASP A N 1
ATOM 2403 C CA . ASP A 1 303 ? 20.716 8.431 17.882 1.00 87.25 303 ASP A CA 1
ATOM 2404 C C . ASP A 1 303 ? 20.720 7.048 18.555 1.00 87.25 303 ASP A C 1
ATOM 2406 O O . ASP A 1 303 ? 19.652 6.508 18.870 1.00 87.25 303 ASP A O 1
ATOM 2410 N N . GLN A 1 304 ? 21.894 6.464 18.820 1.00 92.19 304 GLN A N 1
ATOM 2411 C CA . GLN A 1 304 ? 22.000 5.210 19.572 1.00 92.19 304 GLN A CA 1
ATOM 2412 C C . GLN A 1 304 ? 21.506 5.376 21.012 1.00 92.19 304 GLN A C 1
ATOM 2414 O O . GLN A 1 304 ? 20.674 4.581 21.462 1.00 92.19 304 GLN A O 1
ATOM 2419 N N . ALA A 1 305 ? 21.930 6.436 21.704 1.00 91.56 305 ALA A N 1
ATOM 2420 C CA . ALA A 1 305 ? 21.485 6.752 23.059 1.00 91.56 305 ALA A CA 1
ATOM 2421 C C . ALA A 1 305 ? 19.959 6.924 23.126 1.00 91.56 305 ALA A C 1
ATOM 2423 O O . ALA A 1 305 ? 19.299 6.369 24.011 1.00 91.56 305 ALA A O 1
ATOM 2424 N N . ARG A 1 306 ? 19.365 7.601 22.135 1.00 95.44 306 ARG A N 1
ATOM 2425 C CA . ARG A 1 306 ? 17.908 7.746 22.015 1.00 95.44 306 ARG A CA 1
ATOM 2426 C C . ARG A 1 306 ? 17.199 6.396 21.868 1.00 95.44 306 ARG A C 1
ATOM 2428 O O . ARG A 1 306 ? 16.186 6.175 22.527 1.00 95.44 306 ARG A O 1
ATOM 2435 N N . ARG A 1 307 ? 17.722 5.480 21.043 1.00 85.31 307 ARG A N 1
ATOM 2436 C CA . ARG A 1 307 ? 17.138 4.136 20.843 1.00 85.31 307 ARG A CA 1
ATOM 2437 C C . ARG A 1 307 ? 17.260 3.244 22.077 1.00 85.31 307 ARG A C 1
ATOM 2439 O O . ARG A 1 307 ? 16.378 2.420 22.314 1.00 85.31 307 ARG A O 1
ATOM 2446 N N . VAL A 1 308 ? 18.349 3.361 22.836 1.00 92.62 308 VAL A N 1
ATOM 2447 C CA . VAL A 1 308 ? 18.529 2.627 24.100 1.00 92.62 308 VAL A CA 1
ATOM 2448 C C . VAL A 1 308 ? 17.546 3.140 25.147 1.00 92.62 308 VAL A C 1
ATOM 2450 O O . VAL A 1 308 ? 16.839 2.337 25.751 1.00 92.62 308 VAL A O 1
ATOM 2453 N N . LYS A 1 309 ? 17.420 4.464 25.288 1.00 94.62 309 LYS A N 1
ATOM 2454 C CA . LYS A 1 309 ? 16.429 5.075 26.180 1.00 94.62 309 LYS A CA 1
ATOM 2455 C C . LYS A 1 309 ? 15.004 4.653 25.818 1.00 94.62 309 LYS A C 1
ATOM 2457 O O . LYS A 1 309 ? 14.260 4.213 26.680 1.00 94.62 309 LYS A O 1
ATOM 2462 N N . GLU A 1 310 ? 14.647 4.694 24.534 1.00 90.00 310 GLU A N 1
ATOM 2463 C CA . GLU A 1 310 ? 13.319 4.263 24.083 1.00 90.00 310 GLU A CA 1
ATOM 2464 C C . GLU A 1 310 ? 13.043 2.777 24.377 1.00 90.00 310 GLU A C 1
ATOM 2466 O O . GLU A 1 310 ? 11.905 2.414 24.675 1.00 90.00 310 GLU A O 1
ATOM 2471 N N . ARG A 1 311 ? 14.057 1.902 24.302 1.00 90.31 311 ARG A N 1
ATOM 2472 C CA . ARG A 1 311 ? 13.911 0.490 24.691 1.00 90.31 311 ARG A CA 1
ATOM 2473 C C . ARG A 1 311 ? 13.654 0.339 26.186 1.00 90.31 311 ARG A C 1
ATOM 2475 O O . ARG A 1 311 ? 12.701 -0.343 26.548 1.00 90.31 311 ARG A O 1
ATOM 2482 N N . ARG A 1 312 ? 14.426 1.039 27.016 1.00 93.38 312 ARG A N 1
ATOM 2483 C CA . ARG A 1 312 ? 14.253 1.042 28.470 1.00 93.38 312 ARG A CA 1
ATOM 2484 C C . ARG A 1 312 ? 12.863 1.538 28.879 1.00 93.38 312 ARG A C 1
ATOM 2486 O O . ARG A 1 312 ? 12.161 0.842 29.599 1.00 93.38 312 ARG A O 1
ATOM 2493 N N . ASP A 1 313 ? 12.411 2.658 28.317 1.00 89.25 313 ASP A N 1
ATOM 2494 C CA . ASP A 1 313 ? 11.075 3.202 28.593 1.00 89.25 313 ASP A CA 1
ATOM 2495 C C . ASP A 1 313 ? 9.955 2.223 28.176 1.00 89.25 313 ASP A C 1
ATOM 2497 O O . ASP A 1 313 ? 8.886 2.185 28.787 1.00 89.25 313 ASP A O 1
ATOM 2501 N N . ARG A 1 314 ? 10.157 1.429 27.112 1.00 89.94 314 ARG A N 1
ATOM 2502 C CA . ARG A 1 314 ? 9.191 0.394 26.697 1.00 89.94 314 ARG A CA 1
ATOM 2503 C C . ARG A 1 314 ? 9.170 -0.787 27.662 1.00 89.94 314 ARG A C 1
ATOM 2505 O O . ARG A 1 314 ? 8.084 -1.273 27.962 1.00 89.94 314 ARG A O 1
ATOM 2512 N N . GLU A 1 315 ? 10.330 -1.239 28.125 1.00 90.56 315 GLU A N 1
ATOM 2513 C CA . GLU A 1 315 ? 10.449 -2.316 29.116 1.00 90.56 315 GLU A CA 1
ATOM 2514 C C . GLU A 1 315 ? 9.821 -1.907 30.452 1.00 90.56 315 GLU A C 1
ATOM 2516 O O . GLU A 1 315 ? 9.035 -2.667 31.011 1.00 90.56 315 GLU A O 1
ATOM 2521 N N . GLU A 1 316 ? 10.053 -0.671 30.901 1.00 91.62 316 GLU A N 1
ATOM 2522 C CA . GLU A 1 316 ? 9.448 -0.123 32.120 1.00 91.62 316 GLU A CA 1
ATOM 2523 C C . GLU A 1 316 ? 7.911 -0.095 32.032 1.00 91.62 316 GLU A C 1
ATOM 2525 O O . GLU A 1 316 ? 7.233 -0.536 32.960 1.00 91.62 316 GLU A O 1
ATOM 2530 N N . ARG A 1 317 ? 7.336 0.309 30.889 1.00 90.25 317 ARG A N 1
ATOM 2531 C CA . ARG A 1 317 ? 5.873 0.265 30.679 1.00 90.25 317 ARG A CA 1
ATOM 2532 C C . ARG A 1 317 ? 5.312 -1.153 30.663 1.00 90.25 317 ARG A C 1
ATOM 2534 O O . ARG A 1 317 ? 4.187 -1.365 31.110 1.00 90.25 317 ARG A O 1
ATOM 2541 N N . LEU A 1 318 ? 6.040 -2.113 30.091 1.00 90.31 318 LEU A N 1
ATOM 2542 C CA . LEU A 1 318 ? 5.612 -3.514 30.088 1.00 90.31 318 LEU A CA 1
ATOM 2543 C C . LEU A 1 318 ? 5.625 -4.083 31.507 1.00 90.31 318 LEU A C 1
ATOM 2545 O O . LEU A 1 318 ? 4.638 -4.687 31.920 1.00 90.31 318 LEU A O 1
ATOM 2549 N N . HIS A 1 319 ? 6.683 -3.803 32.264 1.00 92.69 319 HIS A N 1
ATOM 2550 C CA . HIS A 1 319 ? 6.808 -4.194 33.663 1.00 92.69 319 HIS A CA 1
ATOM 2551 C C . HIS A 1 319 ? 5.708 -3.564 34.536 1.00 92.69 319 HIS A C 1
ATOM 2553 O O . HIS A 1 319 ? 5.106 -4.233 35.373 1.00 92.69 319 HIS A O 1
ATOM 2559 N N . GLU A 1 320 ? 5.368 -2.293 34.305 1.00 93.38 320 GLU A N 1
ATOM 2560 C CA . GLU A 1 320 ? 4.260 -1.627 34.998 1.00 93.38 320 GLU A CA 1
ATOM 2561 C C . GLU A 1 320 ? 2.896 -2.251 34.653 1.00 93.38 320 GLU A C 1
ATOM 2563 O O . GLU A 1 320 ? 2.079 -2.491 35.547 1.00 93.38 320 GLU A O 1
ATOM 2568 N N . LYS A 1 321 ? 2.650 -2.569 33.373 1.00 91.62 321 LYS A N 1
ATOM 2569 C CA . LYS A 1 321 ? 1.430 -3.276 32.943 1.00 91.62 321 LYS A CA 1
ATOM 2570 C C . LYS A 1 321 ? 1.325 -4.660 33.591 1.00 91.62 321 LYS A C 1
ATOM 2572 O O . LYS A 1 321 ? 0.237 -5.030 34.026 1.00 91.62 321 LYS A O 1
ATOM 2577 N N . GLU A 1 322 ? 2.425 -5.400 33.686 1.00 91.25 322 GLU A N 1
ATOM 2578 C CA . GLU A 1 322 ? 2.467 -6.714 34.335 1.00 91.25 322 GLU A CA 1
ATOM 2579 C C . GLU A 1 322 ? 2.176 -6.616 35.839 1.00 91.25 322 GLU A C 1
ATOM 2581 O O . GLU A 1 322 ? 1.293 -7.312 36.340 1.00 91.25 322 GLU A O 1
ATOM 2586 N N . LEU A 1 323 ? 2.825 -5.685 36.546 1.00 93.00 323 LEU A N 1
ATOM 2587 C CA . LEU A 1 323 ? 2.539 -5.397 37.955 1.00 93.00 323 LEU A CA 1
ATOM 2588 C C . LEU A 1 323 ? 1.066 -5.045 38.177 1.00 93.00 323 LEU A C 1
ATOM 2590 O O . LEU A 1 323 ? 0.449 -5.501 39.140 1.00 93.00 323 LEU A O 1
ATOM 2594 N N . ARG A 1 324 ? 0.484 -4.242 37.283 1.00 93.62 324 ARG A N 1
ATOM 2595 C CA . ARG A 1 324 ? -0.932 -3.882 37.349 1.00 93.62 324 ARG A CA 1
ATOM 2596 C C . ARG A 1 324 ? -1.835 -5.096 37.148 1.00 93.62 324 ARG A C 1
ATOM 2598 O O . ARG A 1 324 ? -2.758 -5.276 37.934 1.00 93.62 324 ARG A O 1
ATOM 2605 N N . GLN A 1 325 ? -1.551 -5.950 36.166 1.00 92.75 325 GLN A N 1
ATOM 2606 C CA . GLN A 1 325 ? -2.306 -7.190 35.957 1.00 92.75 325 GLN A CA 1
ATOM 2607 C C . GLN A 1 325 ? -2.203 -8.131 37.158 1.00 92.75 325 GLN A C 1
ATOM 2609 O O . GLN A 1 325 ? -3.207 -8.715 37.553 1.00 92.75 325 GLN A O 1
ATOM 2614 N N . GLN A 1 326 ? -1.027 -8.247 37.781 1.00 90.44 326 GLN A N 1
ATOM 2615 C CA . GLN A 1 326 ? -0.858 -9.039 39.000 1.00 90.44 326 GLN A CA 1
ATOM 2616 C C . GLN A 1 326 ? -1.685 -8.475 40.163 1.00 90.44 326 GLN A C 1
ATOM 2618 O O . GLN A 1 326 ? -2.341 -9.240 40.871 1.00 90.44 326 GLN A O 1
ATOM 2623 N N . ARG A 1 327 ? -1.711 -7.145 40.338 1.00 91.12 327 ARG A N 1
ATOM 2624 C CA . ARG A 1 327 ? -2.565 -6.484 41.341 1.00 91.12 327 ARG A CA 1
ATOM 2625 C C . ARG A 1 327 ? -4.046 -6.734 41.072 1.00 91.12 327 ARG A C 1
ATOM 2627 O O . ARG A 1 327 ? -4.744 -7.184 41.970 1.00 91.12 327 ARG A O 1
ATOM 2634 N N . GLU A 1 328 ? -4.508 -6.512 39.844 1.00 93.56 328 GLU A N 1
ATOM 2635 C CA . GLU A 1 328 ? -5.909 -6.720 39.453 1.00 93.56 328 GLU A CA 1
ATOM 2636 C C . GLU A 1 328 ? -6.324 -8.194 39.595 1.00 93.56 328 GLU A C 1
ATOM 2638 O O . GLU A 1 328 ? -7.398 -8.496 40.115 1.00 93.56 328 GLU A O 1
ATOM 2643 N N . HIS A 1 329 ? -5.456 -9.130 39.198 1.00 93.31 329 HIS A N 1
ATOM 2644 C CA . HIS A 1 329 ? -5.680 -10.561 39.388 1.00 93.31 329 HIS A CA 1
ATOM 2645 C C . HIS A 1 329 ? -5.797 -10.909 40.873 1.00 93.31 329 HIS A C 1
ATOM 2647 O O . HIS A 1 329 ? -6.694 -11.646 41.275 1.00 93.31 329 HIS A O 1
ATOM 2653 N N . ARG A 1 330 ? -4.935 -10.338 41.712 1.00 89.38 330 ARG A N 1
ATOM 2654 C CA . ARG A 1 330 ? -4.985 -10.552 43.154 1.00 89.38 330 ARG A CA 1
ATOM 2655 C C . ARG A 1 330 ? -6.235 -9.956 43.798 1.00 89.38 330 ARG A C 1
ATOM 2657 O O . ARG A 1 330 ? -6.864 -10.623 44.615 1.00 89.38 330 ARG A O 1
ATOM 2664 N N . GLU A 1 331 ? -6.611 -8.736 43.434 1.00 93.31 331 GLU A N 1
ATOM 2665 C CA . GLU A 1 331 ? -7.851 -8.105 43.899 1.00 93.31 331 GLU A CA 1
ATOM 2666 C C . GLU A 1 331 ? -9.073 -8.946 43.517 1.00 93.31 331 GLU A C 1
ATOM 2668 O O . GLU A 1 331 ? -9.971 -9.145 44.337 1.00 93.31 331 GLU A O 1
ATOM 2673 N N . LEU A 1 332 ? -9.078 -9.516 42.309 1.00 95.38 332 LEU A N 1
ATOM 2674 C CA . LEU A 1 332 ? -10.108 -10.453 41.872 1.00 95.38 332 LEU A CA 1
ATOM 2675 C C . LEU A 1 332 ? -10.139 -11.716 42.745 1.00 95.38 332 LEU A C 1
ATOM 2677 O O . LEU A 1 332 ? -11.215 -12.140 43.165 1.00 95.38 332 LEU A O 1
ATOM 2681 N N . MET A 1 333 ? -8.979 -12.300 43.051 1.00 94.06 333 MET A N 1
ATOM 2682 C CA . MET A 1 333 ? -8.879 -13.480 43.917 1.00 94.06 333 MET A CA 1
ATOM 2683 C C . MET A 1 333 ? -9.365 -13.190 45.342 1.00 94.06 333 MET A C 1
ATOM 2685 O O . MET A 1 333 ? -10.097 -13.998 45.912 1.00 94.06 333 MET A O 1
ATOM 2689 N N . LEU A 1 334 ? -9.032 -12.018 45.892 1.00 92.25 334 LEU A N 1
ATOM 2690 C CA . LEU A 1 334 ? -9.540 -11.546 47.184 1.00 92.25 334 LEU A CA 1
ATOM 2691 C C . LEU A 1 334 ? -11.065 -11.384 47.157 1.00 92.25 334 LEU A C 1
ATOM 2693 O O . LEU A 1 334 ? -11.746 -11.862 48.062 1.00 92.25 334 LEU A O 1
ATOM 2697 N N . ALA A 1 335 ? -11.616 -10.772 46.105 1.00 94.88 335 ALA A N 1
ATOM 2698 C CA . ALA A 1 335 ? -13.059 -10.598 45.942 1.00 94.88 335 ALA A CA 1
ATOM 2699 C C . ALA A 1 335 ? -13.805 -11.935 45.784 1.00 94.88 335 ALA A C 1
ATOM 2701 O O . ALA A 1 335 ? -14.905 -12.107 46.306 1.00 94.88 335 ALA A O 1
ATOM 2702 N N . MET A 1 336 ? -13.216 -12.913 45.093 1.00 93.56 336 MET A N 1
ATOM 2703 C CA . MET A 1 336 ? -13.779 -14.263 45.024 1.00 93.56 336 MET A CA 1
ATOM 2704 C C . MET A 1 336 ? -13.715 -14.979 46.375 1.00 93.56 336 MET A C 1
ATOM 2706 O O . MET A 1 336 ? -14.673 -15.660 46.743 1.00 93.56 336 MET A O 1
ATOM 2710 N N . GLY A 1 337 ? -12.620 -14.806 47.121 1.00 93.81 337 GLY A N 1
ATOM 2711 C CA . GLY A 1 337 ? -12.466 -15.338 48.473 1.00 93.81 337 GLY A CA 1
ATOM 2712 C C . GLY A 1 337 ? -13.540 -14.816 49.427 1.00 93.81 337 GLY A C 1
ATOM 2713 O O . GLY A 1 337 ? -14.180 -15.606 50.117 1.00 93.81 337 GLY A O 1
ATOM 2714 N N . THR A 1 338 ? -13.815 -13.508 49.408 1.00 94.56 338 THR A N 1
ATOM 2715 C CA . THR A 1 338 ? -14.875 -12.916 50.243 1.00 94.56 338 THR A CA 1
ATOM 2716 C C . THR A 1 338 ? -16.272 -13.387 49.845 1.00 94.56 338 THR A C 1
ATOM 2718 O O . THR A 1 338 ? -17.117 -13.581 50.716 1.00 94.56 338 THR A O 1
ATOM 2721 N N . LEU A 1 339 ? -16.521 -13.615 48.552 1.00 97.00 339 LEU A N 1
ATOM 2722 C CA . LEU A 1 339 ? -17.833 -14.031 48.049 1.00 97.00 339 LEU A CA 1
ATOM 2723 C C . LEU A 1 339 ? -18.131 -15.521 48.291 1.00 97.00 339 LEU A C 1
ATOM 2725 O O . LEU A 1 339 ? -19.287 -15.896 48.485 1.00 97.00 339 LEU A O 1
ATOM 2729 N N . LEU A 1 340 ? -17.106 -16.378 48.277 1.00 96.12 340 LEU A N 1
ATOM 2730 C CA . LEU A 1 340 ? -17.247 -17.827 48.465 1.00 96.12 340 LE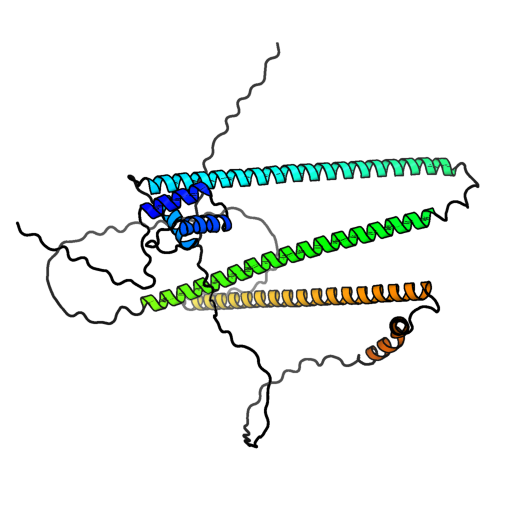U A CA 1
ATOM 2731 C C . LEU A 1 340 ? -17.054 -18.284 49.919 1.00 96.12 340 LEU A C 1
ATOM 2733 O O . LEU A 1 340 ? -17.505 -19.385 50.253 1.00 96.12 340 LEU A O 1
ATOM 2737 N N . GLY A 1 341 ? -16.423 -17.464 50.767 1.00 94.88 341 GLY A N 1
ATOM 2738 C CA . GLY A 1 341 ? -16.145 -17.783 52.168 1.00 94.88 341 GLY A CA 1
ATOM 2739 C C . GLY A 1 341 ? -15.381 -19.103 52.306 1.00 94.88 341 GLY A C 1
ATOM 2740 O O . GLY A 1 341 ? -14.402 -19.346 51.598 1.00 94.88 341 GLY A O 1
ATOM 2741 N N . ASP A 1 342 ? -15.878 -20.004 53.155 1.00 93.38 342 ASP A N 1
ATOM 2742 C CA . ASP A 1 342 ? -15.240 -21.300 53.436 1.00 93.38 342 ASP A CA 1
ATOM 2743 C C . ASP A 1 342 ? -15.173 -22.241 52.226 1.00 93.38 342 ASP A C 1
ATOM 2745 O O . ASP A 1 342 ? -14.363 -23.166 52.205 1.00 93.38 342 ASP A O 1
ATOM 2749 N N . ARG A 1 343 ? -15.982 -21.998 51.187 1.00 95.69 343 ARG A N 1
ATOM 2750 C CA . ARG A 1 343 ? -15.963 -22.795 49.951 1.00 95.69 343 ARG A CA 1
ATOM 2751 C C . ARG A 1 343 ? -14.894 -22.347 48.957 1.00 95.69 343 ARG A C 1
ATOM 2753 O O . ARG A 1 343 ? -14.830 -22.897 47.858 1.00 95.69 343 ARG A O 1
ATOM 2760 N N . PHE A 1 344 ? -14.090 -21.335 49.287 1.00 95.00 344 PHE A N 1
ATOM 2761 C CA . PHE A 1 344 ? -13.004 -20.913 48.411 1.00 95.00 344 PHE A CA 1
ATOM 2762 C C . PHE A 1 344 ? -11.922 -22.006 48.337 1.00 95.00 344 PHE A C 1
ATOM 2764 O O . PHE A 1 344 ? -11.428 -22.415 49.395 1.00 95.00 344 PHE A O 1
ATOM 2771 N N . PRO A 1 345 ? -11.539 -22.472 47.128 1.00 93.50 345 PRO A N 1
ATOM 2772 C CA . PRO A 1 345 ? -10.624 -23.598 46.962 1.00 93.50 345 PRO A CA 1
ATOM 2773 C C . PRO A 1 345 ? -9.296 -23.379 47.685 1.00 93.50 345 PRO A C 1
ATOM 2775 O O . PRO A 1 345 ? -8.621 -22.374 47.457 1.00 93.50 345 PRO A O 1
ATOM 2778 N N . ASP A 1 346 ? -8.883 -24.347 48.504 1.00 90.62 346 ASP A N 1
ATOM 2779 C CA . ASP A 1 346 ? -7.620 -24.271 49.250 1.00 90.62 346 ASP A CA 1
ATOM 2780 C C . ASP A 1 346 ? -6.406 -24.122 48.326 1.00 90.62 346 ASP A C 1
ATOM 2782 O O . ASP A 1 346 ? -5.484 -23.366 48.632 1.00 90.62 346 ASP A O 1
ATOM 2786 N N . SER A 1 347 ? -6.453 -24.732 47.137 1.00 90.69 347 SER A N 1
ATOM 2787 C CA . SER A 1 347 ? -5.413 -24.610 46.107 1.00 90.69 347 SER A CA 1
ATOM 2788 C C . SER A 1 347 ? -5.167 -23.170 45.643 1.00 90.69 347 SER A C 1
ATOM 2790 O O . SER A 1 347 ? -4.105 -22.867 45.109 1.00 90.69 347 SER A O 1
ATOM 2792 N N . LEU A 1 348 ? -6.140 -22.276 45.830 1.00 89.50 348 LEU A N 1
ATOM 2793 C CA . LEU A 1 348 ? -6.068 -20.874 45.427 1.00 89.50 348 LEU A CA 1
ATOM 2794 C C . LEU A 1 348 ? -5.748 -19.929 46.593 1.00 89.50 348 LEU A C 1
ATOM 2796 O O . LEU A 1 348 ? -5.450 -18.756 46.365 1.00 89.50 348 LEU A O 1
ATOM 2800 N N . ARG A 1 349 ? -5.757 -20.417 47.839 1.00 86.19 349 ARG A N 1
ATOM 2801 C CA . ARG A 1 349 ? -5.479 -19.599 49.033 1.00 86.19 349 ARG A CA 1
ATOM 2802 C C . ARG A 1 349 ? -4.029 -19.122 49.104 1.00 86.19 349 ARG A C 1
ATOM 2804 O O . ARG A 1 349 ? -3.761 -18.071 49.680 1.00 86.19 349 ARG A O 1
ATOM 2811 N N . HIS A 1 350 ? -3.101 -19.824 48.453 1.00 85.00 350 HIS A N 1
ATOM 2812 C CA . HIS A 1 350 ? -1.695 -19.413 48.371 1.00 85.00 350 HIS A CA 1
ATOM 2813 C C . HIS A 1 350 ? -1.506 -18.037 47.708 1.00 85.00 350 HIS A C 1
ATOM 2815 O O . HIS A 1 350 ? -0.609 -17.295 48.100 1.00 85.00 350 HIS A O 1
ATOM 2821 N N . TYR A 1 351 ? -2.386 -17.650 46.776 1.00 81.06 351 TYR A N 1
ATOM 2822 C CA . TYR A 1 351 ? -2.354 -16.328 46.134 1.00 81.06 351 TYR A CA 1
ATOM 2823 C C . TYR A 1 351 ? -2.805 -15.187 47.059 1.00 81.06 351 TYR A C 1
ATOM 2825 O O . TYR A 1 351 ? -2.496 -14.025 46.799 1.00 81.06 351 TYR A O 1
ATOM 2833 N N . LEU A 1 352 ? -3.520 -15.503 48.143 1.00 83.25 352 LEU A N 1
ATOM 2834 C CA . LEU A 1 352 ? -3.969 -14.520 49.130 1.00 83.25 352 LEU A CA 1
ATOM 2835 C C . LEU A 1 352 ? -2.884 -14.244 50.181 1.00 83.25 352 LEU A C 1
ATOM 2837 O O . LEU A 1 352 ? -2.704 -13.095 50.574 1.00 83.25 352 LEU A O 1
ATOM 2841 N N . ASN A 1 353 ? -2.119 -15.275 50.562 1.00 81.50 353 ASN A N 1
ATOM 2842 C CA . ASN A 1 353 ? -1.118 -15.213 51.637 1.00 81.50 353 ASN A CA 1
ATOM 2843 C C . ASN A 1 353 ? 0.313 -14.885 51.157 1.00 81.50 353 ASN A C 1
ATOM 2845 O O . ASN A 1 353 ? 1.230 -14.810 51.971 1.00 81.50 353 ASN A O 1
ATOM 2849 N N . GLY A 1 354 ? 0.537 -14.714 49.850 1.00 71.06 354 GLY A N 1
ATOM 2850 C CA . GLY A 1 354 ? 1.878 -14.549 49.271 1.00 71.06 354 GLY A CA 1
ATOM 2851 C C . GLY A 1 354 ? 2.605 -13.230 49.585 1.00 71.06 354 GLY A C 1
ATOM 2852 O O . GLY A 1 354 ? 3.778 -13.104 49.240 1.00 71.06 354 GLY A O 1
ATOM 2853 N N . GLU A 1 355 ? 1.960 -12.246 50.224 1.00 59.00 355 GLU A N 1
ATOM 2854 C CA . GLU A 1 355 ? 2.587 -10.936 50.471 1.00 59.00 355 GLU A CA 1
ATOM 2855 C C . GLU A 1 355 ? 3.708 -10.952 51.511 1.00 59.00 355 GLU A C 1
ATOM 2857 O O . GLU A 1 355 ? 4.675 -10.203 51.356 1.00 59.00 355 GLU A O 1
ATOM 2862 N N . ASP A 1 356 ? 3.643 -11.826 52.513 1.00 56.16 356 ASP A N 1
ATOM 2863 C CA . ASP A 1 356 ? 4.594 -11.747 53.625 1.00 56.16 356 ASP A CA 1
ATOM 2864 C C . ASP A 1 356 ? 5.962 -12.368 53.301 1.00 56.16 356 ASP A C 1
ATOM 2866 O O . ASP A 1 356 ? 6.970 -11.986 53.895 1.00 56.16 356 ASP A O 1
ATOM 2870 N N . GLN A 1 357 ? 6.045 -13.286 52.329 1.00 56.91 357 GLN A N 1
ATOM 2871 C CA . GLN A 1 357 ? 7.312 -13.965 52.018 1.00 56.91 357 GLN A CA 1
ATOM 2872 C C . GLN A 1 357 ? 8.158 -13.261 50.953 1.00 56.91 357 GLN A C 1
ATOM 2874 O O . GLN A 1 357 ? 9.383 -13.308 51.037 1.00 56.91 357 GLN A O 1
ATOM 2879 N N . HIS A 1 358 ? 7.567 -12.589 49.960 1.00 55.00 358 HIS A N 1
ATOM 2880 C CA . HIS A 1 358 ? 8.362 -11.970 48.887 1.00 55.00 358 HIS A CA 1
ATOM 2881 C C . HIS A 1 358 ? 8.928 -10.588 49.240 1.00 55.00 358 HIS A C 1
ATOM 2883 O O . HIS A 1 358 ? 10.010 -10.252 48.760 1.00 55.00 358 HIS A O 1
ATOM 2889 N N . GLN A 1 359 ? 8.297 -9.821 50.138 1.00 54.81 359 GLN A N 1
ATOM 2890 C CA . GLN A 1 359 ? 8.866 -8.537 50.579 1.00 54.81 359 GLN A CA 1
ATOM 2891 C C . GLN A 1 359 ? 10.087 -8.704 51.507 1.00 54.81 359 GLN A C 1
ATOM 2893 O O . GLN A 1 359 ? 10.967 -7.843 51.516 1.00 54.81 359 GLN A O 1
ATOM 2898 N N . GLN A 1 360 ? 10.213 -9.826 52.231 1.00 53.41 360 GLN A N 1
ATOM 2899 C CA . GLN A 1 360 ? 11.390 -10.092 53.076 1.00 53.41 360 GLN A CA 1
ATOM 2900 C C . GLN A 1 360 ? 12.631 -10.516 52.265 1.00 53.41 360 GLN A C 1
ATOM 2902 O O . GLN A 1 360 ? 13.761 -10.226 52.666 1.00 53.41 360 GLN A O 1
ATOM 2907 N N . SER A 1 361 ? 12.450 -11.142 51.097 1.00 55.22 361 SER A N 1
ATOM 2908 C CA . SER A 1 361 ? 13.570 -11.576 50.247 1.00 55.22 361 SER A CA 1
ATOM 2909 C C . SER A 1 361 ? 14.174 -10.453 49.395 1.00 55.22 361 SER A C 1
ATOM 2911 O O . SER A 1 361 ? 15.356 -10.513 49.073 1.00 55.22 361 SER A O 1
ATOM 2913 N N . THR A 1 362 ? 13.419 -9.403 49.051 1.00 51.69 362 THR A N 1
ATOM 2914 C CA . THR A 1 362 ? 13.948 -8.281 48.248 1.00 51.69 362 THR A CA 1
ATOM 2915 C C . THR A 1 362 ? 14.543 -7.151 49.089 1.00 51.69 362 THR A C 1
ATOM 2917 O O . THR A 1 362 ? 15.351 -6.379 48.581 1.00 51.69 362 THR A O 1
ATOM 2920 N N . ALA A 1 363 ? 14.208 -7.061 50.380 1.00 50.59 363 ALA A N 1
ATOM 2921 C CA . ALA A 1 363 ? 14.798 -6.075 51.290 1.00 50.59 363 ALA A CA 1
ATOM 2922 C C . ALA A 1 363 ? 16.226 -6.436 51.759 1.00 50.59 363 ALA A C 1
ATOM 2924 O O . ALA A 1 363 ? 16.920 -5.588 52.314 1.00 50.59 363 ALA A O 1
ATOM 2925 N N . SER A 1 364 ? 16.695 -7.668 51.521 1.00 50.00 364 SER A N 1
ATOM 2926 C CA . SER A 1 364 ? 18.021 -8.148 51.948 1.00 50.00 364 SER A CA 1
ATOM 2927 C C . SER A 1 364 ? 19.098 -8.142 50.846 1.00 50.00 364 SER A C 1
ATOM 2929 O O . SER A 1 364 ? 20.251 -8.454 51.134 1.00 50.00 364 SER A O 1
ATOM 2931 N N . ILE A 1 365 ? 18.782 -7.718 49.612 1.00 54.59 365 ILE A N 1
ATOM 2932 C CA . ILE A 1 365 ? 19.732 -7.683 48.472 1.00 54.59 365 ILE A CA 1
ATOM 2933 C C . ILE A 1 365 ? 19.901 -6.250 47.929 1.00 54.59 365 ILE A C 1
ATOM 2935 O O . ILE A 1 365 ? 19.818 -5.999 46.731 1.00 54.59 365 ILE A O 1
ATOM 2939 N N . SER A 1 366 ? 20.100 -5.262 48.806 1.00 45.25 366 SER A N 1
ATOM 2940 C CA . SER A 1 366 ? 20.241 -3.864 48.371 1.00 45.25 366 SER A CA 1
ATOM 2941 C C . SER A 1 366 ? 21.061 -3.004 49.342 1.00 45.25 366 SER A C 1
ATOM 2943 O O . SER A 1 366 ? 20.524 -2.065 49.914 1.00 45.25 366 SER A O 1
ATOM 2945 N N . VAL A 1 367 ? 22.365 -3.286 49.488 1.00 49.88 367 VAL A N 1
ATOM 2946 C CA . VAL A 1 367 ? 23.432 -2.258 49.580 1.00 49.88 367 VAL A CA 1
ATOM 2947 C C . VAL A 1 367 ? 24.756 -2.876 49.092 1.00 49.88 367 VAL A C 1
ATOM 2949 O O . VAL A 1 367 ? 25.575 -3.357 49.870 1.00 49.88 367 VAL A O 1
ATOM 2952 N N . SER A 1 368 ? 25.005 -2.870 47.785 1.00 40.28 368 SER A N 1
ATOM 2953 C CA . SER A 1 368 ? 26.379 -2.758 47.283 1.00 40.28 368 SER A CA 1
ATOM 2954 C C . SER A 1 368 ? 26.388 -1.826 46.087 1.00 40.28 368 SER A C 1
ATOM 2956 O O . SER A 1 368 ? 25.773 -2.085 45.056 1.00 40.28 368 SER A O 1
ATOM 2958 N N . ALA A 1 369 ? 27.017 -0.680 46.322 1.00 46.62 369 ALA A N 1
ATOM 2959 C CA . ALA A 1 369 ? 27.214 0.407 45.387 1.00 46.62 369 ALA A CA 1
ATOM 2960 C C . ALA A 1 369 ? 27.927 -0.069 44.105 1.00 46.62 369 ALA A C 1
ATOM 2962 O O . ALA A 1 369 ? 28.712 -1.019 44.156 1.00 46.62 369 ALA A O 1
ATOM 2963 N N . PRO A 1 370 ? 27.701 0.600 42.963 1.00 47.09 370 PRO A N 1
ATOM 2964 C CA . PRO A 1 370 ? 28.431 0.302 41.738 1.00 47.09 370 PRO A CA 1
ATOM 2965 C C . PRO A 1 370 ? 29.907 0.711 41.900 1.00 47.09 370 PRO A C 1
ATOM 2967 O O . PRO A 1 370 ? 30.170 1.815 42.390 1.00 47.09 370 PRO A O 1
ATOM 2970 N N . PRO A 1 371 ? 30.888 -0.127 41.510 1.00 46.72 371 PRO A N 1
ATOM 2971 C CA . PRO A 1 371 ? 32.280 0.280 41.526 1.00 46.72 371 PRO A CA 1
ATOM 2972 C C . PRO A 1 371 ? 32.515 1.276 40.390 1.00 46.72 371 PRO A C 1
ATOM 2974 O O . PRO A 1 371 ? 32.176 1.035 39.233 1.00 46.72 371 PRO A O 1
ATOM 2977 N N . THR A 1 372 ? 33.083 2.413 40.758 1.00 50.16 372 THR A N 1
ATOM 2978 C CA . THR A 1 372 ? 33.603 3.435 39.861 1.00 50.16 372 THR A CA 1
ATOM 2979 C C . THR A 1 372 ? 34.703 2.875 38.964 1.00 50.16 372 THR A C 1
ATOM 2981 O O . THR A 1 372 ? 35.593 2.153 39.419 1.00 50.16 372 THR A O 1
ATOM 2984 N N . ASP A 1 373 ? 34.636 3.264 37.690 1.00 45.12 373 ASP A N 1
ATOM 2985 C CA . ASP A 1 373 ? 35.653 3.054 36.665 1.00 45.12 373 ASP A CA 1
ATOM 2986 C C . ASP A 1 373 ? 37.058 3.362 37.189 1.00 45.12 373 ASP A C 1
ATOM 2988 O O . ASP A 1 373 ? 37.388 4.498 37.547 1.00 45.12 373 ASP A O 1
ATOM 2992 N N . ARG A 1 374 ? 37.912 2.337 37.191 1.00 43.75 374 ARG A N 1
ATOM 2993 C CA . ARG A 1 374 ? 39.352 2.485 37.374 1.00 43.75 374 ARG A CA 1
ATOM 2994 C C . ARG A 1 374 ? 40.040 2.117 36.068 1.00 43.75 374 ARG A C 1
ATOM 2996 O O . ARG A 1 374 ? 40.062 0.962 35.658 1.00 43.75 374 ARG A O 1
ATOM 3003 N N . VAL A 1 375 ? 40.598 3.149 35.445 1.00 50.81 375 VAL A N 1
ATOM 3004 C CA . VAL A 1 375 ? 41.549 3.112 34.332 1.00 50.81 375 VAL A CA 1
ATOM 3005 C C . VAL A 1 375 ? 42.634 2.065 34.606 1.00 50.81 375 VAL A C 1
ATOM 3007 O O . VAL A 1 375 ? 43.358 2.177 35.596 1.00 50.81 375 VAL A O 1
ATOM 3010 N N . VAL A 1 376 ? 42.768 1.072 33.722 1.00 46.47 376 VAL A N 1
ATOM 3011 C CA . VAL A 1 376 ? 43.904 0.140 33.703 1.00 46.47 376 VAL A CA 1
ATOM 3012 C C . VAL A 1 376 ? 44.571 0.193 32.330 1.00 46.47 376 VAL A C 1
ATOM 3014 O O . VAL A 1 376 ? 43.971 -0.091 31.297 1.00 46.47 376 VAL A O 1
ATOM 3017 N N . VAL A 1 377 ? 45.828 0.625 32.379 1.00 46.62 377 VAL A N 1
ATOM 3018 C CA . VAL A 1 377 ? 46.857 0.663 31.332 1.00 46.62 377 VAL A CA 1
ATOM 3019 C C . VAL A 1 377 ? 47.226 -0.771 30.905 1.00 46.62 377 VAL A C 1
ATOM 3021 O O . VAL A 1 377 ? 47.190 -1.663 31.755 1.00 46.62 377 VAL A O 1
ATOM 3024 N N . PRO A 1 378 ? 47.597 -1.032 29.635 1.00 50.78 378 PRO A N 1
ATOM 3025 C CA . PRO A 1 378 ? 47.920 -2.380 29.183 1.00 50.78 378 PRO A CA 1
ATOM 3026 C C . PRO A 1 378 ? 49.355 -2.757 29.566 1.00 50.78 378 PRO A C 1
ATOM 3028 O O . PRO A 1 378 ? 50.291 -1.999 29.307 1.00 50.78 378 PRO A O 1
ATOM 3031 N N . THR A 1 379 ? 49.535 -3.962 30.107 1.00 39.53 379 THR A N 1
ATOM 3032 C CA . THR A 1 379 ? 50.854 -4.588 30.246 1.00 39.53 379 THR A CA 1
ATOM 3033 C C . THR A 1 379 ? 50.872 -5.948 29.562 1.00 39.53 379 THR A C 1
ATOM 3035 O O . THR A 1 379 ? 49.931 -6.735 29.640 1.00 39.53 379 THR A O 1
ATOM 3038 N N . GLN A 1 380 ? 51.980 -6.146 28.867 1.00 38.19 380 GLN A N 1
ATOM 3039 C CA . GLN A 1 380 ? 52.411 -7.258 28.038 1.00 38.19 380 GLN A CA 1
ATOM 3040 C C . GLN A 1 380 ? 52.602 -8.606 28.761 1.00 38.19 380 GLN A C 1
ATOM 3042 O O . GLN A 1 380 ? 52.992 -8.660 29.924 1.00 38.19 380 GLN A O 1
ATOM 3047 N N . ASP A 1 381 ? 52.493 -9.644 27.925 1.00 35.97 381 ASP A N 1
ATOM 3048 C CA . ASP A 1 381 ? 53.253 -10.901 27.884 1.00 35.97 381 ASP A CA 1
ATOM 3049 C C . ASP A 1 381 ? 52.874 -12.119 28.760 1.00 35.97 381 ASP A C 1
ATOM 3051 O O . ASP A 1 381 ? 52.875 -12.091 29.988 1.00 35.97 381 ASP A O 1
ATOM 3055 N N . LYS A 1 382 ? 52.774 -13.249 28.031 1.00 38.41 382 LYS A N 1
ATOM 3056 C CA . LYS A 1 382 ? 53.372 -14.593 28.245 1.00 38.41 382 LYS A CA 1
ATOM 3057 C C . LYS A 1 382 ? 52.395 -15.777 28.249 1.00 38.41 382 LYS A C 1
ATOM 3059 O O . LYS A 1 382 ? 51.694 -16.037 29.216 1.00 38.41 382 LYS A O 1
ATOM 3064 N N . ASN A 1 383 ? 52.469 -16.523 27.141 1.00 41.28 383 ASN A N 1
ATOM 3065 C CA . ASN A 1 383 ? 52.627 -17.980 27.037 1.00 41.28 383 ASN A CA 1
ATOM 3066 C C . ASN A 1 383 ? 52.296 -18.837 28.269 1.00 41.28 383 ASN A C 1
ATOM 3068 O O . ASN A 1 383 ? 53.010 -18.772 29.266 1.00 41.28 383 ASN A O 1
ATOM 3072 N N . ALA A 1 384 ? 51.409 -19.816 28.072 1.00 37.88 384 ALA A N 1
ATOM 3073 C CA . ALA A 1 384 ? 51.718 -21.213 28.377 1.00 37.88 384 ALA A CA 1
ATOM 3074 C C . ALA A 1 384 ? 50.775 -22.156 27.612 1.00 37.88 384 ALA A C 1
ATOM 3076 O O . ALA A 1 384 ? 49.554 -22.091 27.733 1.00 37.88 384 ALA A O 1
ATOM 3077 N N . GLU A 1 385 ? 51.392 -23.029 26.823 1.00 38.16 385 GLU A N 1
ATOM 3078 C CA . GLU A 1 385 ? 50.839 -24.263 26.276 1.00 38.16 385 GLU A CA 1
ATOM 3079 C C . GLU A 1 385 ? 50.354 -25.188 27.400 1.00 38.16 385 GLU A C 1
ATOM 3081 O O . GLU A 1 385 ? 50.966 -25.208 28.466 1.00 38.16 385 GLU A O 1
ATOM 3086 N N . SER A 1 386 ? 49.338 -26.020 27.141 1.00 38.19 386 SER A N 1
ATOM 3087 C CA . SER A 1 386 ? 49.269 -27.395 27.669 1.00 38.19 386 SER A CA 1
ATOM 3088 C C . SER A 1 386 ? 48.157 -28.208 27.004 1.00 38.19 386 SER A C 1
ATOM 3090 O O . SER A 1 386 ? 46.966 -27.957 27.169 1.00 38.19 386 SER A O 1
ATOM 3092 N N . SER A 1 387 ? 48.606 -29.213 26.265 1.00 44.69 387 SER A N 1
ATOM 3093 C CA . SER A 1 387 ? 47.871 -30.295 25.613 1.00 44.69 387 SER A CA 1
ATOM 3094 C C . SER A 1 387 ? 47.519 -31.431 26.587 1.00 44.69 387 SER A C 1
ATOM 3096 O O . SER A 1 387 ? 48.312 -31.718 27.479 1.00 44.69 387 SER A O 1
ATOM 3098 N N . SER A 1 388 ? 46.398 -32.136 26.368 1.00 34.81 388 SER A N 1
ATOM 3099 C CA . SER A 1 388 ? 46.184 -33.601 26.578 1.00 34.81 388 SER A CA 1
ATOM 3100 C C . SER A 1 388 ? 44.683 -33.933 26.400 1.00 34.81 388 SER A C 1
ATOM 3102 O O . SER A 1 388 ? 43.841 -33.316 27.037 1.00 34.81 388 SER A O 1
ATOM 3104 N N . SER A 1 389 ? 44.245 -34.682 25.369 1.00 36.69 389 SER A N 1
ATOM 3105 C CA . SER A 1 389 ? 44.146 -36.166 25.253 1.00 36.69 389 SER A CA 1
ATOM 3106 C C . SER A 1 389 ? 43.333 -36.821 26.383 1.00 36.69 389 SER A C 1
ATOM 3108 O O . SER A 1 389 ? 43.563 -36.482 27.530 1.00 36.69 389 SER A O 1
ATOM 3110 N N . SER A 1 390 ? 42.498 -37.854 26.258 1.00 36.16 390 SER A N 1
ATOM 3111 C CA . SER A 1 390 ? 41.962 -38.749 25.214 1.00 36.16 390 SER A CA 1
ATOM 3112 C C . SER A 1 390 ? 41.216 -39.850 26.002 1.00 36.16 390 SER A C 1
ATOM 3114 O O . SER A 1 390 ? 41.780 -40.282 27.004 1.00 36.16 390 SER A O 1
ATOM 3116 N N . THR A 1 391 ? 40.015 -40.312 25.609 1.00 34.66 391 THR A N 1
ATOM 3117 C CA . THR A 1 391 ? 39.461 -41.694 25.809 1.00 34.66 391 THR A CA 1
ATOM 3118 C C . THR A 1 391 ? 37.982 -41.727 25.367 1.00 34.66 391 THR A C 1
ATOM 3120 O O . THR A 1 391 ? 37.179 -40.920 25.813 1.00 34.66 391 THR A O 1
ATOM 3123 N N . GLN A 1 392 ? 37.641 -42.399 24.260 1.00 34.38 392 GLN A N 1
ATOM 3124 C CA . GLN A 1 392 ? 37.182 -43.800 24.104 1.00 34.38 392 GLN A CA 1
ATOM 3125 C C . GLN A 1 392 ? 35.740 -44.123 24.582 1.00 34.38 392 GLN A C 1
ATOM 3127 O O . GLN A 1 392 ? 35.441 -44.170 25.767 1.00 34.38 392 GLN A O 1
ATOM 3132 N N . SER A 1 393 ? 34.883 -44.397 23.585 1.00 38.25 393 SER A N 1
ATOM 3133 C CA . SER A 1 393 ? 33.560 -45.078 23.565 1.00 38.25 393 SER A CA 1
ATOM 3134 C C . SER A 1 393 ? 33.662 -46.582 23.980 1.00 38.25 393 SER A C 1
ATOM 3136 O O . SER A 1 393 ? 34.807 -46.998 24.170 1.00 38.25 393 SER A O 1
ATOM 3138 N N . PRO A 1 394 ? 32.603 -47.460 24.035 1.00 60.88 394 PRO A N 1
ATOM 3139 C CA . PRO A 1 394 ? 31.383 -47.472 23.187 1.00 60.88 394 PRO A CA 1
ATOM 3140 C C . PRO A 1 394 ? 30.058 -48.113 23.712 1.00 60.88 394 PRO A C 1
ATOM 3142 O O . PRO A 1 394 ? 29.984 -48.663 24.802 1.00 60.88 394 PRO A O 1
ATOM 3145 N N . ALA A 1 395 ? 29.063 -48.126 22.797 1.00 34.00 395 ALA A N 1
ATOM 3146 C CA . ALA A 1 395 ? 27.893 -49.031 22.680 1.00 34.00 395 ALA A CA 1
ATOM 3147 C C . ALA A 1 395 ? 26.629 -48.632 23.501 1.00 34.00 395 ALA A C 1
ATOM 3149 O O . ALA A 1 395 ? 26.759 -48.145 24.608 1.00 34.00 395 ALA A O 1
ATOM 3150 N N . GLN A 1 396 ? 25.361 -48.736 23.062 1.00 35.69 396 GLN A N 1
ATOM 3151 C CA . GLN A 1 396 ? 24.672 -49.486 21.999 1.00 35.69 396 GLN A CA 1
ATOM 3152 C C . GLN A 1 396 ? 23.416 -48.724 21.475 1.00 35.69 396 GLN A C 1
ATOM 3154 O O . GLN A 1 396 ? 22.835 -47.887 22.157 1.00 35.69 396 GLN A O 1
ATOM 3159 N N . LYS A 1 397 ? 23.016 -49.062 20.241 1.00 38.44 397 LYS A N 1
ATOM 3160 C CA . LYS A 1 397 ? 21.768 -48.769 19.477 1.00 38.44 397 LYS A CA 1
ATOM 3161 C C . LYS A 1 397 ? 20.624 -49.750 19.882 1.00 38.44 397 LYS A C 1
ATOM 3163 O O . LYS A 1 397 ? 20.966 -50.685 20.605 1.00 38.44 397 LYS A O 1
ATOM 3168 N N . PRO A 1 398 ? 19.386 -49.764 19.300 1.00 54.78 398 PRO A N 1
ATOM 3169 C CA . PRO A 1 398 ? 18.596 -48.809 18.468 1.00 54.78 398 PRO A CA 1
ATOM 3170 C C . PRO A 1 398 ? 17.067 -48.826 18.863 1.00 54.78 398 PRO A C 1
ATOM 3172 O O . PRO A 1 398 ? 16.766 -49.199 19.992 1.00 54.78 398 PRO A O 1
ATOM 3175 N N . PRO A 1 399 ? 16.070 -48.652 17.954 1.00 60.62 399 PRO A N 1
ATOM 3176 C CA . PRO A 1 399 ? 15.782 -47.599 16.956 1.00 60.62 399 PRO A CA 1
ATOM 3177 C C . PRO A 1 399 ? 14.412 -46.921 17.222 1.00 60.62 399 PRO A C 1
ATOM 3179 O O . PRO A 1 399 ? 13.632 -47.429 18.009 1.00 60.62 399 PRO A O 1
ATOM 3182 N N . LEU A 1 400 ? 14.058 -45.859 16.485 1.00 33.50 400 LEU A N 1
ATOM 3183 C CA . LEU A 1 400 ? 12.769 -45.785 15.772 1.00 33.50 400 LEU A CA 1
ATOM 3184 C C . LEU A 1 400 ? 12.787 -44.661 14.715 1.00 33.50 400 LEU A C 1
ATOM 3186 O O . LEU A 1 400 ? 13.294 -43.563 14.922 1.00 33.50 400 LEU A O 1
ATOM 3190 N N . SER A 1 401 ? 12.256 -45.044 13.563 1.00 38.16 401 SER A N 1
ATOM 3191 C CA . SER A 1 401 ? 12.081 -44.406 12.260 1.00 38.16 401 SER A CA 1
ATOM 3192 C C . SER A 1 401 ? 11.593 -42.953 12.237 1.00 38.16 401 SER A C 1
ATOM 3194 O O . SER A 1 401 ? 10.608 -42.621 12.890 1.00 38.16 401 SER A O 1
ATOM 3196 N N . SER A 1 402 ? 12.133 -42.149 11.314 1.00 34.31 402 SER A N 1
ATOM 3197 C CA . SER A 1 402 ? 11.324 -41.153 10.601 1.00 34.31 402 SER A CA 1
ATOM 3198 C C . SER A 1 402 ? 11.899 -40.773 9.233 1.00 34.31 402 SER A C 1
ATOM 3200 O O . SER A 1 402 ? 13.099 -40.774 8.970 1.00 34.31 402 SER A O 1
ATOM 3202 N N . THR A 1 403 ? 10.931 -40.558 8.357 1.00 34.00 403 THR A N 1
ATOM 3203 C CA . THR A 1 403 ? 10.925 -40.491 6.904 1.00 34.00 403 THR A CA 1
ATOM 3204 C C . THR A 1 403 ? 11.677 -39.299 6.318 1.00 34.00 403 THR A C 1
ATOM 3206 O O . THR A 1 403 ? 11.537 -38.157 6.745 1.00 34.00 403 THR A O 1
ATOM 3209 N N . THR A 1 404 ? 12.419 -39.592 5.258 1.00 31.11 404 THR A N 1
ATOM 3210 C CA . THR A 1 404 ? 13.045 -38.689 4.298 1.00 31.11 404 THR A CA 1
ATOM 3211 C C . THR A 1 404 ? 12.008 -37.946 3.454 1.00 31.11 404 THR A C 1
ATOM 3213 O O . THR A 1 404 ? 11.215 -38.589 2.778 1.00 31.11 404 THR A O 1
ATOM 3216 N N . THR A 1 405 ? 12.136 -36.622 3.346 1.00 37.12 405 THR A N 1
ATOM 3217 C CA . THR A 1 405 ? 11.983 -35.917 2.060 1.00 37.12 405 THR A CA 1
ATOM 3218 C C . THR A 1 405 ? 12.690 -34.563 2.080 1.00 37.12 405 THR A C 1
ATOM 3220 O O . THR A 1 405 ? 12.305 -33.639 2.785 1.00 37.12 405 THR A O 1
ATOM 3223 N N . ASN A 1 406 ? 13.731 -34.491 1.249 1.00 31.80 406 ASN A N 1
ATOM 3224 C CA . ASN A 1 406 ? 14.341 -33.303 0.656 1.00 31.80 406 ASN A CA 1
ATOM 3225 C C . ASN A 1 406 ? 13.302 -32.248 0.212 1.00 31.80 406 ASN A C 1
ATOM 3227 O O . ASN A 1 406 ? 12.279 -32.631 -0.352 1.00 31.80 406 ASN A O 1
ATOM 3231 N N . ARG A 1 407 ? 13.646 -30.948 0.216 1.00 28.42 407 ARG A N 1
ATOM 3232 C CA . ARG A 1 407 ? 14.339 -30.256 -0.903 1.00 28.42 407 ARG A CA 1
ATOM 3233 C C . ARG A 1 407 ? 14.048 -28.736 -0.925 1.00 28.42 407 ARG A C 1
ATOM 3235 O O . ARG A 1 407 ? 12.889 -28.345 -0.954 1.00 28.42 407 ARG A O 1
ATOM 3242 N N . ARG A 1 408 ? 15.126 -27.979 -1.178 1.00 34.28 408 ARG A N 1
ATOM 3243 C CA . ARG A 1 408 ? 15.244 -26.711 -1.937 1.00 34.28 408 ARG A CA 1
ATOM 3244 C C . ARG A 1 408 ? 14.959 -25.373 -1.250 1.00 34.28 408 ARG A C 1
ATOM 3246 O O . ARG A 1 408 ? 13.829 -24.906 -1.162 1.00 34.28 408 ARG A O 1
ATOM 3253 N N . ASP A 1 409 ? 16.085 -24.728 -0.973 1.00 38.88 409 ASP A N 1
ATOM 3254 C CA . ASP A 1 409 ? 16.353 -23.295 -1.022 1.00 38.88 409 ASP A CA 1
ATOM 3255 C C . ASP A 1 409 ? 15.739 -22.618 -2.256 1.00 38.88 409 ASP A C 1
ATOM 3257 O O . ASP A 1 409 ? 15.777 -23.156 -3.369 1.00 38.88 409 ASP A O 1
ATOM 3261 N N . THR A 1 410 ? 15.178 -21.426 -2.053 1.00 37.66 410 THR A N 1
ATOM 3262 C CA . THR A 1 410 ? 14.839 -20.483 -3.123 1.00 37.66 410 THR A CA 1
ATOM 3263 C C . THR A 1 410 ? 15.330 -19.107 -2.691 1.00 37.66 410 THR A C 1
ATOM 3265 O O . THR A 1 410 ? 14.833 -18.539 -1.722 1.00 37.66 410 THR A O 1
ATOM 3268 N N . GLU A 1 411 ? 16.356 -18.634 -3.389 1.00 36.88 411 GLU A N 1
ATOM 3269 C CA . GLU A 1 411 ? 16.903 -17.285 -3.315 1.00 36.88 411 GLU A CA 1
ATOM 3270 C C . GLU A 1 411 ? 15.924 -16.315 -3.997 1.00 36.88 411 GLU A C 1
ATOM 3272 O O . GLU A 1 411 ? 15.507 -16.550 -5.134 1.00 36.88 411 GLU A O 1
ATOM 3277 N N . GLU A 1 412 ? 15.534 -15.244 -3.304 1.00 38.59 412 GLU A N 1
ATOM 3278 C CA . GLU A 1 412 ? 14.790 -14.124 -3.887 1.00 38.59 412 GLU A CA 1
ATOM 3279 C C . GLU A 1 412 ? 15.764 -12.982 -4.195 1.00 38.59 412 GLU A C 1
ATOM 3281 O O . GLU A 1 412 ? 16.278 -12.324 -3.290 1.00 38.59 412 GLU A O 1
ATOM 3286 N N . ASP A 1 413 ? 16.000 -12.757 -5.489 1.00 37.19 413 ASP A N 1
ATOM 3287 C CA . ASP A 1 413 ? 16.667 -11.568 -6.012 1.00 37.19 413 ASP A CA 1
ATOM 3288 C C . ASP A 1 413 ? 15.638 -10.497 -6.374 1.00 37.19 413 ASP A C 1
ATOM 3290 O O . ASP A 1 413 ? 14.684 -10.719 -7.127 1.00 37.19 413 ASP A O 1
ATOM 3294 N N . ALA A 1 414 ? 15.862 -9.313 -5.815 1.00 38.66 414 ALA A N 1
ATOM 3295 C CA . ALA A 1 414 ? 15.130 -8.099 -6.111 1.00 38.66 414 ALA A CA 1
ATOM 3296 C C . ALA A 1 414 ? 15.562 -7.517 -7.474 1.00 38.66 414 ALA A C 1
ATOM 3298 O O . ALA A 1 414 ? 16.533 -7.932 -8.102 1.00 38.66 414 ALA A O 1
ATOM 3299 N N . SER A 1 415 ? 14.831 -6.529 -7.977 1.00 42.16 415 SER A N 1
ATOM 3300 C CA . SER A 1 415 ? 15.277 -5.704 -9.103 1.00 42.16 415 SER A CA 1
ATOM 3301 C C . SER A 1 415 ? 14.729 -4.296 -8.938 1.00 42.16 415 SER A C 1
ATOM 3303 O O . SER A 1 415 ? 13.534 -4.106 -8.707 1.00 42.16 415 SER A O 1
ATOM 3305 N N . ALA A 1 416 ? 15.643 -3.338 -9.058 1.00 40.03 416 ALA A N 1
ATOM 3306 C CA . ALA A 1 416 ? 15.482 -1.911 -8.847 1.00 40.03 416 ALA A CA 1
ATOM 3307 C C . ALA A 1 416 ? 14.544 -1.224 -9.866 1.00 40.03 416 ALA A C 1
ATOM 3309 O O . ALA A 1 416 ? 14.599 -1.470 -11.074 1.00 40.03 416 ALA A O 1
ATOM 3310 N N . GLU A 1 417 ? 13.708 -0.304 -9.376 1.00 41.09 417 GLU A N 1
ATOM 3311 C CA . GLU A 1 417 ? 12.964 0.684 -10.168 1.00 41.09 417 GLU A CA 1
ATOM 3312 C C . GLU A 1 417 ? 13.746 2.010 -10.147 1.00 41.09 417 GLU A C 1
ATOM 3314 O O . GLU A 1 417 ? 13.850 2.663 -9.113 1.00 41.09 417 GLU A O 1
ATOM 3319 N N . GLY A 1 418 ? 14.308 2.407 -11.293 1.00 35.81 418 GLY A N 1
ATOM 3320 C CA . GLY A 1 418 ? 14.913 3.726 -11.490 1.00 35.81 418 GLY A CA 1
ATOM 3321 C C . GLY A 1 418 ? 13.851 4.797 -11.754 1.00 35.81 418 GLY A C 1
ATOM 3322 O O . GLY A 1 418 ? 13.088 4.702 -12.725 1.00 35.81 418 GLY A O 1
ATOM 3323 N N . ASP A 1 419 ? 13.829 5.814 -10.894 1.00 37.72 419 ASP A N 1
ATOM 3324 C CA . ASP A 1 419 ? 12.894 6.937 -10.920 1.00 37.72 419 ASP A CA 1
ATOM 3325 C C . ASP A 1 419 ? 13.296 7.986 -11.973 1.00 37.72 419 ASP A C 1
ATOM 3327 O O . ASP A 1 419 ? 14.448 8.408 -12.080 1.00 37.72 419 ASP A O 1
ATOM 3331 N N . CYS A 1 420 ? 12.330 8.403 -12.793 1.00 38.00 420 CYS A N 1
ATOM 3332 C CA . CYS A 1 420 ? 12.520 9.349 -13.892 1.00 38.00 420 CYS A CA 1
ATOM 3333 C C . CYS A 1 420 ? 11.929 10.705 -13.494 1.00 38.00 420 CYS A C 1
ATOM 3335 O O . CYS A 1 420 ? 10.714 10.906 -13.543 1.00 38.00 420 CYS A O 1
ATOM 3337 N N . VAL A 1 421 ? 12.806 11.636 -13.112 1.00 38.69 421 VAL A N 1
ATOM 3338 C CA . VAL A 1 421 ? 12.473 13.029 -12.792 1.00 38.69 421 VAL A CA 1
ATOM 3339 C C . VAL A 1 421 ? 11.858 13.708 -14.019 1.00 38.69 421 VAL A C 1
ATOM 3341 O O . VAL A 1 421 ? 12.482 13.814 -15.076 1.00 38.69 421 VAL A O 1
ATOM 3344 N N . LYS A 1 422 ? 10.615 14.178 -13.878 1.00 41.62 422 LYS A N 1
ATOM 3345 C CA . LYS A 1 422 ? 9.885 14.931 -14.901 1.00 41.62 422 LYS A CA 1
ATOM 3346 C C . LYS A 1 422 ? 9.697 16.368 -14.425 1.00 41.62 422 LYS A C 1
ATOM 3348 O O . LYS A 1 422 ? 8.952 16.625 -13.485 1.00 41.62 422 LYS A O 1
ATOM 3353 N N . THR A 1 423 ? 10.369 17.296 -15.096 1.00 39.12 423 THR A N 1
ATOM 3354 C CA . THR A 1 423 ? 10.183 18.739 -14.946 1.00 39.12 423 THR A CA 1
ATOM 3355 C C . THR A 1 423 ? 8.776 19.143 -15.405 1.00 39.12 423 THR A C 1
ATOM 3357 O O . THR A 1 423 ? 8.304 18.756 -16.478 1.00 39.12 423 THR A O 1
ATOM 3360 N N . ARG A 1 424 ? 8.076 19.887 -14.543 1.00 39.47 424 ARG A N 1
ATOM 3361 C CA . ARG A 1 424 ? 6.720 20.413 -14.737 1.00 39.47 424 ARG A CA 1
ATOM 3362 C C . ARG A 1 424 ? 6.841 21.864 -15.201 1.00 39.47 424 ARG A C 1
ATOM 3364 O O . ARG A 1 424 ? 7.248 22.713 -14.422 1.00 39.47 424 ARG A O 1
ATOM 3371 N N . GLY A 1 425 ? 6.517 22.125 -16.466 1.00 36.53 425 GLY A N 1
ATOM 3372 C CA . GLY A 1 425 ? 6.330 23.480 -16.985 1.00 36.53 425 GLY A CA 1
ATOM 3373 C C . GLY A 1 425 ? 4.942 23.999 -16.614 1.00 36.53 425 GLY A C 1
ATOM 3374 O O . GLY A 1 425 ? 3.942 23.336 -16.893 1.00 36.53 425 GLY A O 1
ATOM 3375 N N . GLU A 1 426 ? 4.900 25.156 -15.962 1.00 39.81 426 GLU A N 1
ATOM 3376 C CA . GLU A 1 426 ? 3.693 25.929 -15.680 1.00 39.81 426 GLU A CA 1
ATOM 3377 C C . GLU A 1 426 ? 3.104 26.503 -16.977 1.00 39.81 426 GLU A C 1
ATOM 3379 O O . GLU A 1 426 ? 3.789 27.168 -17.749 1.00 39.81 426 GLU A O 1
ATOM 3384 N N . GLN A 1 427 ? 1.812 26.264 -17.206 1.00 39.50 427 GLN A N 1
ATOM 3385 C CA . GLN A 1 427 ? 0.982 27.078 -18.090 1.00 39.50 427 GLN A CA 1
ATOM 3386 C C . GLN A 1 427 ? -0.040 27.795 -17.207 1.00 39.50 427 GLN A C 1
ATOM 3388 O O . GLN A 1 427 ? -0.929 27.163 -16.638 1.00 39.50 427 GLN A O 1
ATOM 3393 N N . GLN A 1 428 ? 0.117 29.113 -17.077 1.00 36.94 428 GLN A N 1
ATOM 3394 C CA . GLN A 1 428 ? -0.908 30.009 -16.552 1.00 36.94 428 GLN A CA 1
ATOM 3395 C C . GLN A 1 428 ? -2.026 30.141 -17.590 1.00 36.94 428 GLN A C 1
ATOM 3397 O O . GLN A 1 428 ? -1.799 30.618 -18.701 1.00 36.94 428 GLN A O 1
ATOM 3402 N N . ALA A 1 429 ? -3.238 29.735 -17.217 1.00 39.97 429 ALA A N 1
ATOM 3403 C CA . ALA A 1 429 ? -4.463 30.084 -17.921 1.00 39.97 429 ALA A CA 1
ATOM 3404 C C . ALA A 1 429 ? -5.124 31.257 -17.184 1.00 39.97 429 ALA A C 1
ATOM 3406 O O . ALA A 1 429 ? -5.497 31.137 -16.017 1.00 39.97 429 ALA A O 1
ATOM 3407 N N . GLY A 1 430 ? -5.239 32.396 -17.868 1.00 35.94 430 GLY A N 1
ATOM 3408 C CA . GLY A 1 430 ? -5.977 33.561 -17.394 1.00 35.94 430 GLY A CA 1
ATOM 3409 C C . GLY A 1 430 ? -7.476 33.275 -17.365 1.00 35.94 430 GLY A C 1
ATOM 3410 O O . GLY A 1 430 ? -8.091 33.029 -18.401 1.00 35.94 430 GLY A O 1
ATOM 3411 N N . ILE A 1 431 ? -8.059 33.319 -16.170 1.00 41.09 431 ILE A N 1
ATOM 3412 C CA . ILE A 1 431 ? -9.503 33.262 -15.954 1.00 41.09 431 ILE A CA 1
ATOM 3413 C C . ILE A 1 431 ? -10.049 34.681 -16.131 1.00 41.09 431 ILE A C 1
ATOM 3415 O O . ILE A 1 431 ? -9.769 35.579 -15.341 1.00 41.09 431 ILE A O 1
ATOM 3419 N N . ARG A 1 432 ? -10.814 34.877 -17.207 1.00 39.78 432 ARG A N 1
ATOM 3420 C CA . ARG A 1 432 ? -11.601 36.082 -17.481 1.00 39.78 432 ARG A CA 1
ATOM 3421 C C . ARG A 1 432 ? -12.948 35.917 -16.772 1.00 39.78 432 ARG A C 1
ATOM 3423 O O . ARG A 1 432 ? -13.746 35.075 -17.174 1.00 39.78 432 ARG A O 1
ATOM 3430 N N . VAL A 1 433 ? -13.182 36.682 -15.710 1.00 51.47 433 VAL A N 1
ATOM 3431 C CA . VAL A 1 433 ? -14.486 36.747 -15.035 1.00 51.47 433 VAL A CA 1
ATOM 3432 C C . VAL A 1 433 ? -15.349 37.759 -15.787 1.00 51.47 433 VAL A C 1
ATOM 3434 O O . VAL A 1 433 ? -14.947 38.906 -15.966 1.00 51.47 433 VAL A O 1
ATOM 3437 N N . HIS A 1 434 ? -16.503 37.313 -16.281 1.00 42.41 434 HIS A N 1
ATOM 3438 C CA . HIS A 1 434 ? -17.551 38.189 -16.794 1.00 42.41 434 HIS A CA 1
ATOM 3439 C C . HIS A 1 434 ? -18.395 38.679 -15.616 1.00 42.41 434 HIS A C 1
ATOM 3441 O O . HIS A 1 434 ? -19.042 37.876 -14.948 1.00 42.41 434 HIS A O 1
ATOM 3447 N N . ASP A 1 435 ? -18.382 39.991 -15.392 1.00 43.56 435 ASP A N 1
ATOM 3448 C CA . ASP A 1 435 ? -19.331 40.695 -14.533 1.00 43.56 435 ASP A CA 1
ATOM 3449 C C . ASP A 1 435 ? -20.699 40.747 -15.222 1.00 43.56 435 ASP A C 1
ATOM 3451 O O . ASP A 1 435 ? -20.827 41.231 -16.350 1.00 43.56 435 ASP A O 1
ATOM 3455 N N . ALA A 1 436 ? -21.725 40.251 -14.538 1.00 50.78 436 ALA A N 1
ATOM 3456 C CA . ALA A 1 436 ? -23.119 40.371 -14.936 1.00 50.78 436 ALA A CA 1
ATOM 3457 C C . ALA A 1 436 ? -23.947 40.753 -13.706 1.00 50.78 436 ALA A C 1
ATOM 3459 O O . ALA A 1 436 ? -24.483 39.895 -13.014 1.00 50.78 436 ALA A O 1
ATOM 3460 N N . THR A 1 437 ? -24.065 42.058 -13.454 1.00 51.69 437 THR A N 1
ATOM 3461 C CA . THR A 1 437 ? -25.041 42.610 -12.504 1.00 51.69 437 THR A CA 1
ATOM 3462 C C . THR A 1 437 ? -25.373 44.052 -12.868 1.00 51.69 437 THR A C 1
ATOM 3464 O O . THR A 1 437 ? -24.598 44.959 -12.581 1.00 51.69 437 THR A O 1
ATOM 3467 N N . SER A 1 438 ? -26.531 44.267 -13.496 1.00 53.25 438 SER A N 1
ATOM 3468 C CA . SER A 1 438 ? -27.463 45.359 -13.164 1.00 53.25 438 SER A CA 1
ATOM 3469 C C . SER A 1 438 ? -28.603 45.410 -14.175 1.00 53.25 438 SER A C 1
ATOM 3471 O O . SER A 1 438 ? -28.473 45.969 -15.260 1.00 53.25 438 SER A O 1
ATOM 3473 N N . ALA A 1 439 ? -29.739 44.849 -13.775 1.00 54.31 439 ALA A N 1
ATOM 3474 C CA . ALA A 1 439 ? -31.047 45.226 -14.280 1.00 54.31 439 ALA A CA 1
ATOM 3475 C C . ALA A 1 439 ? -31.958 45.417 -13.059 1.00 54.31 439 ALA A C 1
ATOM 3477 O O . ALA A 1 439 ? -32.367 44.452 -12.419 1.00 54.31 439 ALA A O 1
ATOM 3478 N N . MET A 1 440 ? -32.216 46.677 -12.718 1.00 52.41 440 MET A N 1
ATOM 3479 C CA . MET A 1 440 ? -33.413 47.108 -12.006 1.00 52.41 440 MET A CA 1
ATOM 3480 C C . MET A 1 440 ? -33.941 48.334 -12.744 1.00 52.41 440 MET A C 1
ATOM 3482 O O . MET A 1 440 ? -33.367 49.415 -12.630 1.00 52.41 440 MET A O 1
ATOM 3486 N N . LEU A 1 441 ? -34.994 48.112 -13.527 1.00 49.78 441 LEU A N 1
ATOM 3487 C CA . LEU A 1 441 ? -36.107 49.021 -13.793 1.00 49.78 441 LEU A CA 1
ATOM 3488 C C . LEU A 1 441 ? -37.311 48.165 -14.185 1.00 49.78 441 LEU A C 1
ATOM 3490 O O . LEU A 1 441 ? -37.119 47.261 -15.032 1.00 49.78 441 LEU A O 1
#